Protein AF-A0AAN7MRU9-F1 (afdb_monomer)

Structure (mmCIF, N/CA/C/O backbone):
data_AF-A0AAN7MRU9-F1
#
_entry.id   AF-A0AAN7MRU9-F1
#
loop_
_atom_site.group_PDB
_atom_site.id
_atom_site.type_symbol
_atom_site.label_atom_id
_atom_site.label_alt_id
_atom_site.label_comp_id
_atom_site.label_asym_id
_atom_site.label_entity_id
_atom_site.label_seq_id
_atom_site.pdbx_PDB_ins_code
_atom_site.Cartn_x
_atom_site.Cartn_y
_atom_site.Cartn_z
_atom_site.occupancy
_atom_site.B_iso_or_equiv
_atom_site.auth_seq_id
_atom_site.auth_comp_id
_atom_site.auth_asym_id
_atom_site.auth_atom_id
_atom_site.pdbx_PDB_model_num
ATOM 1 N N . MET A 1 1 ? 11.318 33.094 -6.688 1.00 88.62 1 MET A N 1
ATOM 2 C CA . MET A 1 1 ? 10.787 33.761 -7.895 1.00 88.62 1 MET A CA 1
ATOM 3 C C . MET A 1 1 ? 9.597 34.660 -7.593 1.00 88.62 1 MET A C 1
ATOM 5 O O . MET A 1 1 ? 9.530 35.707 -8.194 1.00 88.62 1 MET A O 1
ATOM 9 N N . ASN A 1 2 ? 8.663 34.327 -6.695 1.00 86.94 2 ASN A N 1
ATOM 10 C CA . ASN A 1 2 ? 7.545 35.242 -6.410 1.00 86.94 2 ASN A CA 1
ATOM 11 C C . ASN A 1 2 ? 8.049 36.630 -5.959 1.00 86.94 2 ASN A C 1
ATOM 13 O O . ASN A 1 2 ? 8.851 36.688 -5.022 1.00 86.94 2 ASN A O 1
ATOM 17 N N . ASN A 1 3 ? 7.595 37.703 -6.611 1.00 87.50 3 ASN A N 1
ATOM 18 C CA . ASN A 1 3 ? 8.043 39.089 -6.421 1.00 87.50 3 ASN A CA 1
ATOM 19 C C . ASN A 1 3 ? 9.544 39.334 -6.678 1.00 87.50 3 ASN A C 1
ATOM 21 O O . ASN A 1 3 ? 10.127 40.235 -6.072 1.00 87.50 3 ASN A O 1
ATOM 25 N N . SER A 1 4 ? 10.196 38.539 -7.531 1.00 91.19 4 SER A N 1
ATOM 26 C CA . SER A 1 4 ? 11.616 38.725 -7.844 1.00 91.19 4 SER A CA 1
ATOM 27 C C . SER A 1 4 ? 11.889 39.787 -8.906 1.00 91.19 4 SER A C 1
ATOM 29 O O . SER A 1 4 ? 12.996 40.311 -8.917 1.00 91.19 4 SER A O 1
ATOM 31 N N . GLY A 1 5 ? 10.937 40.106 -9.793 1.00 93.31 5 GLY A N 1
ATOM 32 C CA . GLY A 1 5 ? 11.168 41.116 -10.841 1.00 93.31 5 GLY A CA 1
ATOM 33 C C . GLY A 1 5 ? 12.266 40.743 -11.850 1.00 93.31 5 GLY A C 1
ATOM 34 O O . GLY A 1 5 ? 12.993 41.618 -12.306 1.00 93.31 5 GLY A O 1
ATOM 35 N N . MET A 1 6 ? 12.443 39.446 -12.130 1.00 94.50 6 MET A N 1
ATOM 36 C CA . MET A 1 6 ? 13.549 38.915 -12.948 1.00 94.50 6 MET A CA 1
ATOM 37 C C . MET A 1 6 ? 13.178 38.770 -14.430 1.00 94.50 6 MET A C 1
ATOM 39 O O . MET A 1 6 ? 13.932 38.186 -15.205 1.00 94.50 6 MET A O 1
ATOM 43 N N . ASP A 1 7 ? 12.006 39.256 -14.833 1.00 94.25 7 ASP A N 1
ATOM 44 C CA . ASP A 1 7 ? 11.474 39.135 -16.189 1.00 94.25 7 ASP A CA 1
ATOM 45 C C . ASP A 1 7 ? 12.427 39.650 -17.264 1.00 94.25 7 ASP A C 1
ATOM 47 O O . ASP A 1 7 ? 12.691 38.935 -18.229 1.00 94.25 7 ASP A O 1
ATOM 51 N N . GLN A 1 8 ? 12.976 40.852 -17.080 1.00 95.75 8 GLN A N 1
ATOM 52 C CA . GLN A 1 8 ? 13.869 41.467 -18.064 1.00 95.75 8 GLN A CA 1
ATOM 53 C C . GLN A 1 8 ? 15.152 40.658 -18.268 1.00 95.75 8 GLN A C 1
ATOM 55 O O . GLN A 1 8 ? 15.595 40.491 -19.401 1.00 95.75 8 GLN A O 1
ATOM 60 N N . GLU A 1 9 ? 15.723 40.126 -17.187 1.00 96.25 9 GLU A N 1
ATOM 61 C CA . GLU A 1 9 ? 16.932 39.301 -17.243 1.00 96.25 9 GLU A CA 1
ATOM 62 C C . GLU A 1 9 ? 16.649 37.940 -17.888 1.00 96.25 9 GLU A C 1
ATOM 64 O O . GLU A 1 9 ? 17.392 37.481 -18.757 1.00 96.25 9 GLU A O 1
ATOM 69 N N . ILE A 1 10 ? 15.547 37.286 -17.510 1.00 95.75 10 ILE A N 1
ATOM 70 C CA . ILE A 1 10 ? 15.167 35.996 -18.095 1.00 95.75 10 ILE A CA 1
ATOM 71 C C . ILE A 1 10 ? 14.910 36.157 -19.597 1.00 95.75 10 ILE A C 1
ATOM 73 O O . ILE A 1 10 ? 15.449 35.391 -20.398 1.00 95.75 10 ILE A O 1
ATOM 77 N N . ASP A 1 11 ? 14.141 37.171 -19.996 1.00 96.12 11 ASP A N 1
ATOM 78 C CA . ASP A 1 11 ? 13.770 37.380 -21.396 1.00 96.12 11 ASP A CA 1
ATOM 79 C C . ASP A 1 11 ? 14.933 37.934 -22.250 1.00 96.12 11 ASP A C 1
ATOM 81 O O . ASP A 1 11 ? 14.890 37.793 -23.478 1.00 96.12 11 ASP A O 1
ATOM 85 N N . SER A 1 12 ? 16.002 38.476 -21.638 1.00 96.56 12 SER A N 1
ATOM 86 C CA . SER A 1 12 ? 17.210 38.911 -22.359 1.00 96.56 12 SER A CA 1
ATOM 87 C C . SER A 1 12 ? 18.104 37.766 -22.845 1.00 96.56 12 SER A C 1
ATOM 89 O O . SER A 1 12 ? 18.948 37.992 -23.707 1.00 96.56 12 SER A O 1
ATOM 91 N N . HIS A 1 13 ? 17.938 36.542 -22.330 1.00 95.94 13 HIS A N 1
ATOM 92 C CA . HIS A 1 13 ? 18.712 35.381 -22.787 1.00 95.94 13 HIS A CA 1
ATOM 93 C C . HIS A 1 13 ? 18.312 34.974 -24.207 1.00 95.94 13 HIS A C 1
ATOM 95 O O . HIS A 1 13 ? 17.123 34.979 -24.531 1.00 95.94 13 HIS A O 1
ATOM 101 N N . ASP A 1 14 ? 19.264 34.540 -25.040 1.00 95.19 14 ASP A N 1
ATOM 102 C CA . ASP A 1 14 ? 19.000 34.107 -26.425 1.00 95.19 14 ASP A CA 1
ATOM 103 C C . ASP A 1 14 ? 17.915 33.026 -26.495 1.00 95.19 14 ASP A C 1
ATOM 105 O O . ASP A 1 14 ? 16.958 33.139 -27.272 1.00 95.19 14 ASP A O 1
ATOM 109 N N . TYR A 1 15 ? 18.006 32.042 -25.596 1.00 95.81 15 TYR A N 1
ATOM 110 C CA . TYR A 1 15 ? 17.051 30.952 -25.448 1.00 95.81 15 TYR A CA 1
ATOM 111 C C . TYR A 1 15 ? 16.565 30.816 -24.005 1.00 95.81 15 TYR A C 1
ATOM 113 O O . TYR A 1 15 ? 17.360 30.830 -23.070 1.00 95.81 15 TYR A O 1
ATOM 121 N N . VAL A 1 16 ? 15.259 30.593 -23.831 1.00 96.50 16 VAL A N 1
ATOM 122 C CA . VAL A 1 16 ? 14.654 30.303 -22.520 1.00 96.50 16 VAL A CA 1
ATOM 123 C C . VAL A 1 16 ? 14.087 28.885 -22.506 1.00 96.50 16 VAL A C 1
ATOM 125 O O . VAL A 1 16 ? 13.195 28.552 -23.291 1.00 96.50 16 VAL A O 1
ATOM 128 N N . PHE A 1 17 ? 14.601 28.048 -21.605 1.00 96.38 17 PHE A N 1
ATOM 129 C CA . PHE A 1 17 ? 14.166 26.665 -21.402 1.00 96.38 17 PHE A CA 1
ATOM 130 C C . PHE A 1 17 ? 13.165 26.598 -20.242 1.00 96.38 17 PHE A C 1
ATOM 132 O O . PHE A 1 17 ? 13.466 27.045 -19.136 1.00 96.38 17 PHE A O 1
ATOM 139 N N . ARG A 1 18 ? 11.980 26.015 -20.462 1.00 94.81 18 ARG A N 1
ATOM 140 C CA . ARG A 1 18 ? 10.947 25.838 -19.425 1.00 94.81 18 ARG A CA 1
ATOM 141 C C . ARG A 1 18 ? 10.529 24.381 -19.276 1.00 94.81 18 ARG A C 1
ATOM 143 O O . ARG A 1 18 ? 10.372 23.669 -20.263 1.00 94.81 18 ARG A O 1
ATOM 150 N N . VAL A 1 19 ? 10.311 23.949 -18.036 1.00 90.19 19 VAL A N 1
ATOM 151 C CA . VAL A 1 19 ? 9.793 22.611 -17.705 1.00 90.19 19 VAL A CA 1
ATOM 152 C C . VAL A 1 19 ? 8.265 22.592 -17.609 1.00 90.19 19 VAL A C 1
ATOM 154 O O . VAL A 1 19 ? 7.609 23.633 -17.509 1.00 90.19 19 VAL A O 1
ATOM 157 N N . SER A 1 20 ? 7.682 21.390 -17.581 1.00 81.50 20 SER A N 1
ATOM 158 C CA . SER A 1 20 ? 6.266 21.209 -17.249 1.00 81.50 20 SER A CA 1
ATOM 159 C C . SER A 1 20 ? 5.896 21.834 -15.902 1.00 81.50 20 SER A C 1
ATOM 161 O O . SER A 1 20 ? 6.578 21.622 -14.906 1.00 81.50 20 SER A O 1
ATOM 163 N N . GLY A 1 21 ? 4.802 22.601 -15.880 1.00 80.62 21 GLY A N 1
ATOM 164 C CA . GLY A 1 21 ? 4.307 23.270 -14.675 1.00 80.62 21 GLY A CA 1
ATOM 165 C C . GLY A 1 21 ? 4.941 24.628 -14.364 1.00 80.62 21 GLY A C 1
ATOM 166 O O . GLY A 1 21 ? 4.644 25.195 -13.315 1.00 80.62 21 GLY A O 1
ATOM 167 N N . ALA A 1 22 ? 5.761 25.181 -15.265 1.00 89.00 22 ALA A N 1
ATOM 168 C CA . ALA A 1 22 ? 6.240 26.562 -15.184 1.00 89.00 22 ALA A CA 1
ATOM 169 C C . ALA A 1 22 ? 5.120 27.558 -15.558 1.00 89.00 22 ALA A C 1
ATOM 171 O O . ALA A 1 22 ? 4.961 27.937 -16.719 1.00 89.00 22 ALA A O 1
ATOM 172 N N . VAL A 1 23 ? 4.309 27.951 -14.572 1.00 90.75 23 VAL A N 1
ATOM 173 C CA . VAL A 1 23 ? 3.211 28.923 -14.715 1.00 90.75 23 VAL A CA 1
ATOM 174 C C . VAL A 1 23 ? 3.757 30.314 -15.060 1.00 90.75 23 VAL A C 1
ATOM 176 O O . VAL A 1 23 ? 4.453 30.917 -14.252 1.00 90.75 23 VAL A O 1
ATOM 179 N N . ILE A 1 24 ? 3.416 30.845 -16.234 1.00 93.44 24 ILE A N 1
ATOM 180 C CA . ILE A 1 24 ? 3.772 32.224 -16.624 1.00 93.44 24 ILE A CA 1
ATOM 181 C C . ILE A 1 24 ? 2.634 33.194 -16.302 1.00 93.44 24 ILE A C 1
ATOM 183 O O . ILE A 1 24 ? 2.873 34.277 -15.781 1.00 93.44 24 ILE A O 1
ATOM 187 N N . LYS A 1 25 ? 1.388 32.793 -16.591 1.00 93.31 25 LYS A N 1
ATOM 188 C CA . LYS A 1 25 ? 0.221 33.670 -16.486 1.00 93.31 25 LYS A CA 1
ATOM 189 C C . LYS A 1 25 ? 0.024 34.177 -15.055 1.00 93.31 25 LYS A C 1
ATOM 191 O O . LYS A 1 25 ? -0.229 33.373 -14.158 1.00 93.31 25 LYS A O 1
ATOM 196 N N . GLY A 1 26 ? 0.071 35.493 -14.870 1.00 92.25 26 GLY A N 1
ATOM 197 C CA . GLY A 1 26 ? -0.024 36.153 -13.564 1.00 92.25 26 GLY A CA 1
ATOM 198 C C . GLY A 1 26 ? 1.304 36.280 -12.810 1.00 92.25 26 GLY A C 1
ATOM 199 O O . GLY A 1 26 ? 1.303 36.792 -11.695 1.00 92.25 26 GLY A O 1
ATOM 200 N N . TYR A 1 27 ? 2.412 35.827 -13.401 1.00 94.12 27 TYR A N 1
ATOM 201 C CA . TYR A 1 27 ? 3.771 35.890 -12.854 1.00 94.12 27 TYR A CA 1
ATOM 202 C C . TYR A 1 27 ? 4.774 36.428 -13.885 1.00 94.12 27 TYR A C 1
ATOM 204 O O . TYR A 1 27 ? 5.981 36.260 -13.727 1.00 94.12 27 TYR A O 1
ATOM 212 N N . GLU A 1 28 ? 4.301 37.082 -14.948 1.00 95.69 28 GLU A N 1
ATOM 213 C CA . GLU A 1 28 ? 5.109 37.529 -16.087 1.00 95.69 28 GLU A CA 1
ATOM 214 C C . GLU A 1 28 ? 6.281 38.405 -15.643 1.00 95.69 28 GLU A C 1
ATOM 216 O O . GLU A 1 28 ? 7.393 38.198 -16.110 1.00 95.69 28 GLU A O 1
ATOM 221 N N . LYS A 1 29 ? 6.045 39.308 -14.681 1.00 96.25 29 LYS A N 1
ATOM 222 C CA . LYS A 1 29 ? 7.061 40.203 -14.103 1.00 96.25 29 LYS A CA 1
ATOM 223 C C . LYS A 1 29 ? 8.154 39.463 -13.317 1.00 96.25 29 LYS A C 1
ATOM 225 O O . LYS A 1 29 ? 9.245 39.980 -13.118 1.00 96.25 29 LYS A O 1
ATOM 230 N N . ASP A 1 30 ? 7.881 38.248 -12.860 1.00 95.00 30 ASP A N 1
ATOM 231 C CA . ASP A 1 30 ? 8.814 37.474 -12.044 1.00 95.00 30 ASP A CA 1
ATOM 232 C C . ASP A 1 30 ? 9.581 36.432 -12.847 1.00 95.00 30 ASP A C 1
ATOM 234 O O . ASP A 1 30 ? 10.739 36.152 -12.539 1.00 95.00 30 ASP A O 1
ATOM 238 N N . VAL A 1 31 ? 8.929 35.825 -13.842 1.00 94.56 31 VAL A N 1
ATOM 239 C CA . VAL A 1 31 ? 9.479 34.678 -14.576 1.00 94.56 31 VAL A CA 1
ATOM 240 C C . VAL A 1 31 ? 9.655 34.921 -16.070 1.00 94.56 31 VAL A C 1
ATOM 242 O O . VAL A 1 31 ? 10.045 33.984 -16.769 1.00 94.56 31 VAL A O 1
ATOM 245 N N . GLY A 1 32 ? 9.364 36.126 -16.561 1.00 95.12 32 GLY A N 1
ATOM 246 C CA . GLY A 1 32 ? 9.426 36.475 -17.978 1.00 95.12 32 GLY A CA 1
ATOM 247 C C . GLY A 1 32 ? 8.336 35.806 -18.816 1.00 95.12 32 GLY A C 1
ATOM 248 O O . GLY A 1 32 ? 7.604 34.921 -18.359 1.00 95.12 32 GLY A O 1
ATOM 249 N N . THR A 1 33 ? 8.243 36.209 -20.077 1.00 94.62 33 THR A N 1
ATOM 250 C CA . THR A 1 33 ? 7.257 35.704 -21.048 1.00 94.62 33 THR A CA 1
ATOM 251 C C . THR A 1 33 ? 7.886 34.843 -22.137 1.00 94.62 33 THR A C 1
ATOM 253 O O . THR A 1 33 ? 7.203 34.013 -22.749 1.00 94.62 33 THR A O 1
ATOM 256 N N . LYS A 1 34 ? 9.197 34.974 -22.364 1.00 95.06 34 LYS A N 1
ATOM 257 C CA . LYS A 1 34 ? 9.909 34.249 -23.413 1.00 95.06 34 LYS A CA 1
ATOM 258 C C . LYS A 1 34 ? 9.962 32.757 -23.091 1.00 95.06 34 LYS A C 1
ATOM 260 O O . LYS A 1 34 ? 10.192 32.332 -21.956 1.00 95.06 34 LYS A O 1
ATOM 265 N N . SER A 1 35 ? 9.728 31.944 -24.116 1.00 95.19 35 SER A N 1
ATOM 266 C CA . SER A 1 35 ? 9.931 30.496 -24.102 1.00 95.19 35 SER A CA 1
ATOM 267 C C . SER A 1 35 ? 10.493 30.090 -25.456 1.00 95.19 35 SER A C 1
ATOM 269 O O . SER A 1 35 ? 9.896 30.394 -26.484 1.00 95.19 35 SER A O 1
ATOM 271 N N . SER A 1 36 ? 11.639 29.422 -25.461 1.00 95.88 36 SER A N 1
ATOM 272 C CA . SER A 1 36 ? 12.288 28.924 -26.679 1.00 95.88 36 SER A CA 1
ATOM 273 C C . SER A 1 36 ? 12.253 27.405 -26.737 1.00 95.88 36 SER A C 1
ATOM 275 O O . SER A 1 36 ? 11.971 26.834 -27.786 1.00 95.88 36 SER A O 1
ATOM 277 N N . PHE A 1 37 ? 12.477 26.752 -25.597 1.00 96.25 37 PHE A N 1
ATOM 278 C CA . PHE A 1 37 ? 12.417 25.304 -25.463 1.00 96.25 37 PHE A CA 1
ATOM 279 C C . PHE A 1 37 ? 11.489 24.916 -24.319 1.00 96.25 37 PHE A C 1
ATOM 281 O O . PHE A 1 37 ? 11.573 25.472 -23.223 1.00 96.25 37 PHE A O 1
ATOM 288 N N . TYR A 1 38 ? 10.626 23.934 -24.556 1.00 95.44 38 TYR A N 1
ATOM 289 C CA . TYR A 1 38 ? 9.742 23.381 -23.539 1.00 95.44 38 TYR A CA 1
ATOM 290 C C . TYR A 1 38 ? 10.019 21.892 -23.335 1.00 95.44 38 TYR A C 1
ATOM 292 O O . TYR A 1 38 ? 9.774 21.082 -24.227 1.00 95.44 38 TYR A O 1
ATOM 300 N N . GLY A 1 39 ? 10.550 21.542 -22.164 1.00 95.00 39 GLY A N 1
ATOM 301 C CA . GLY A 1 39 ? 10.933 20.181 -21.796 1.00 95.00 39 GLY A CA 1
ATOM 302 C C . GLY A 1 39 ? 9.847 19.447 -21.014 1.00 95.00 39 GLY A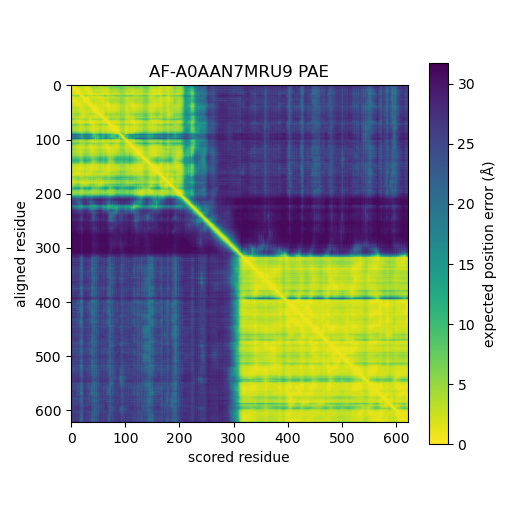 C 1
ATOM 303 O O . GLY A 1 39 ? 9.311 19.980 -20.037 1.00 95.00 39 GLY A O 1
ATOM 304 N N . PHE A 1 40 ? 9.538 18.209 -21.405 1.00 93.50 40 PHE A N 1
ATOM 305 C CA . PHE A 1 40 ? 8.492 17.417 -20.755 1.00 93.50 40 PHE A CA 1
ATOM 306 C C . PHE A 1 40 ? 8.681 15.900 -20.897 1.00 93.50 40 PHE A C 1
ATOM 308 O O . PHE A 1 40 ? 9.333 15.413 -21.819 1.00 93.50 40 PHE A O 1
ATOM 315 N N . THR A 1 41 ? 8.039 15.157 -19.996 1.00 90.38 41 THR A N 1
ATOM 316 C CA . THR A 1 41 ? 7.574 13.784 -20.247 1.00 90.38 41 THR A CA 1
ATOM 317 C C . THR A 1 41 ? 6.082 13.820 -20.540 1.00 90.38 41 THR A C 1
ATOM 319 O O . THR A 1 41 ? 5.378 14.756 -20.143 1.00 90.38 41 THR A O 1
ATOM 322 N N . ALA A 1 42 ? 5.559 12.780 -21.183 1.00 87.31 42 ALA A N 1
ATOM 323 C CA . ALA A 1 42 ? 4.132 12.651 -21.455 1.00 87.31 42 ALA A CA 1
ATOM 324 C C . ALA A 1 42 ? 3.304 12.780 -20.167 1.00 87.31 42 ALA A C 1
ATOM 326 O O . ALA A 1 42 ? 2.272 13.445 -20.156 1.00 87.31 42 ALA A O 1
ATOM 327 N N . TYR A 1 43 ? 3.790 12.196 -19.063 1.00 81.31 43 TYR A N 1
ATOM 328 C CA . TYR A 1 43 ? 3.163 12.316 -17.747 1.00 81.31 43 TYR A CA 1
ATOM 329 C C . TYR A 1 43 ? 3.181 13.757 -17.230 1.00 81.31 43 TYR A C 1
ATOM 331 O O . TYR A 1 43 ? 2.119 14.275 -16.888 1.00 81.31 43 TYR A O 1
ATOM 339 N N . SER A 1 44 ? 4.355 14.404 -17.189 1.00 84.75 44 SER A N 1
ATOM 340 C CA . SER A 1 44 ? 4.490 15.739 -16.596 1.00 84.75 44 SER A CA 1
ATOM 341 C C . SER A 1 44 ? 3.651 16.774 -17.339 1.00 84.75 44 SER A C 1
ATOM 343 O O . SER A 1 44 ? 2.984 17.586 -16.702 1.00 84.75 44 SER A O 1
ATOM 345 N N . LEU A 1 45 ? 3.609 16.703 -18.673 1.00 89.75 45 LEU A N 1
ATOM 346 C CA . LEU A 1 45 ? 2.814 17.609 -19.499 1.00 89.75 45 LEU A CA 1
ATOM 347 C C . LEU A 1 45 ? 1.323 17.502 -19.166 1.00 89.75 45 LEU A C 1
ATOM 349 O O . LEU A 1 45 ? 0.690 18.512 -18.845 1.00 89.75 45 LEU A O 1
ATOM 353 N N . VAL A 1 46 ? 0.752 16.291 -19.218 1.00 83.50 46 VAL A N 1
ATOM 354 C CA . VAL A 1 46 ? -0.696 16.129 -19.011 1.00 83.50 46 VAL A CA 1
ATOM 355 C C . VAL A 1 46 ? -1.107 16.420 -17.573 1.00 83.50 46 VAL A C 1
ATOM 357 O O . VAL A 1 46 ? -2.144 17.050 -17.364 1.00 83.50 46 VAL A O 1
ATOM 360 N N . SER A 1 47 ? -0.287 16.030 -16.590 1.00 78.19 47 SER A N 1
ATOM 361 C CA . SER A 1 47 ? -0.581 16.300 -15.183 1.00 78.19 47 SER A CA 1
ATOM 362 C C . SER A 1 47 ? -0.533 17.795 -14.885 1.00 78.19 47 SER A C 1
ATOM 364 O O . SER A 1 47 ? -1.415 18.309 -14.200 1.00 78.19 47 SER A O 1
ATOM 366 N N . SER A 1 48 ? 0.451 18.520 -15.433 1.00 83.75 48 SER A N 1
ATOM 367 C CA . SER A 1 48 ? 0.571 19.963 -15.208 1.00 83.75 48 SER A CA 1
ATOM 368 C C . SER A 1 48 ? -0.614 20.727 -15.789 1.00 83.75 48 SER A C 1
ATOM 370 O O . SER A 1 48 ? -1.171 21.568 -15.092 1.00 83.75 48 SER A O 1
ATOM 372 N N . LEU A 1 49 ? -1.053 20.417 -17.014 1.00 84.38 49 LEU A N 1
ATOM 373 C CA . LEU A 1 49 ? -2.217 21.080 -17.622 1.00 84.38 49 LEU A CA 1
ATOM 374 C C . LEU A 1 49 ? -3.494 20.891 -16.795 1.00 84.38 49 LEU A C 1
ATOM 376 O O . LEU A 1 49 ? -4.278 21.822 -16.622 1.00 84.38 49 LEU A O 1
ATOM 380 N N . GLN A 1 50 ? -3.701 19.689 -16.260 1.00 79.88 50 GLN A N 1
ATOM 381 C CA . GLN A 1 50 ? -4.898 19.395 -15.486 1.00 79.88 50 GLN A CA 1
ATOM 382 C C . GLN A 1 50 ? -4.859 20.042 -14.093 1.00 79.88 50 GLN A C 1
ATOM 384 O O . GLN A 1 50 ? -5.819 20.699 -13.688 1.00 79.88 50 GLN A O 1
ATOM 389 N N . ILE A 1 51 ? -3.760 19.857 -13.358 1.00 75.62 51 ILE A N 1
ATOM 390 C CA . ILE A 1 51 ? -3.634 20.302 -11.963 1.00 75.62 51 ILE A CA 1
ATOM 391 C C . ILE A 1 51 ? -3.508 21.828 -11.895 1.00 75.62 51 ILE A C 1
ATOM 393 O O . ILE A 1 51 ? -4.092 22.473 -11.022 1.00 75.62 51 ILE A O 1
ATOM 397 N N . LEU A 1 52 ? -2.762 22.423 -12.829 1.00 83.19 52 LEU A N 1
ATOM 398 C CA . LEU A 1 52 ? -2.400 23.840 -12.807 1.00 83.19 52 LEU A CA 1
ATOM 399 C C . LEU A 1 52 ? -3.226 24.687 -13.785 1.00 83.19 52 LEU A C 1
ATOM 401 O O . LEU A 1 52 ? -3.041 25.903 -13.835 1.00 83.19 52 LEU A O 1
ATOM 405 N N . GLY A 1 53 ? -4.184 24.100 -14.510 1.00 82.94 53 GLY A N 1
ATOM 406 C CA . GLY A 1 53 ? -5.033 24.828 -15.459 1.00 82.94 53 GLY A CA 1
ATOM 407 C C . GLY A 1 53 ? -5.755 26.021 -14.823 1.00 82.94 53 GLY A C 1
ATOM 408 O O . GLY A 1 53 ? -5.699 27.137 -15.338 1.00 82.94 53 GLY A O 1
ATOM 409 N N . ARG A 1 54 ? -6.336 25.828 -13.627 1.00 81.50 54 ARG A N 1
ATOM 410 C CA . ARG A 1 54 ? -6.978 26.909 -12.843 1.00 81.50 54 ARG A CA 1
ATOM 411 C C . ARG A 1 54 ? -5.987 27.908 -12.234 1.00 81.50 54 ARG A C 1
ATOM 413 O O . ARG A 1 54 ? -6.404 28.959 -11.761 1.00 81.50 54 ARG A O 1
ATOM 420 N N . ARG A 1 55 ? -4.694 27.580 -12.233 1.00 80.44 55 ARG A N 1
ATOM 421 C CA . ARG A 1 55 ? -3.594 28.428 -11.751 1.00 80.44 55 ARG A CA 1
ATOM 422 C C . ARG A 1 55 ? -2.888 29.174 -12.887 1.00 80.44 55 ARG A C 1
ATOM 424 O O . ARG A 1 55 ? -1.846 29.761 -12.652 1.00 80.44 55 ARG A O 1
ATOM 431 N N . GLY A 1 56 ? -3.442 29.159 -14.102 1.00 84.31 56 GLY A N 1
ATOM 432 C CA . GLY A 1 56 ? -2.897 29.895 -15.246 1.00 84.31 56 GLY A CA 1
ATOM 433 C C . GLY A 1 56 ? -2.064 29.059 -16.220 1.00 84.31 56 GLY A C 1
ATOM 434 O O . GLY A 1 56 ? -1.612 29.599 -17.225 1.00 84.31 56 GLY A O 1
ATOM 435 N N . PHE A 1 57 ? -1.909 27.749 -15.992 1.00 89.75 57 PHE A N 1
ATOM 436 C CA . PHE A 1 57 ? -1.219 26.826 -16.907 1.00 89.75 57 PHE A CA 1
ATOM 437 C C . PHE A 1 57 ? -2.214 26.008 -17.743 1.00 89.75 57 PHE A C 1
ATOM 439 O O . PHE A 1 57 ? -2.214 24.780 -17.731 1.00 89.75 57 PHE A O 1
ATOM 446 N N . SER A 1 58 ? -3.134 26.694 -18.421 1.00 85.75 58 SER A N 1
ATOM 447 C CA . SER A 1 58 ? -4.178 26.048 -19.230 1.00 85.75 58 SER A CA 1
ATOM 448 C C . SER A 1 58 ? -3.665 25.500 -20.563 1.00 85.75 58 SER A C 1
ATOM 450 O O . SER A 1 58 ? -4.299 24.624 -21.139 1.00 85.75 58 SER A O 1
ATOM 452 N N . ASN A 1 59 ? -2.530 26.009 -21.044 1.00 89.19 59 ASN A N 1
ATOM 453 C CA . ASN A 1 59 ? -1.845 25.562 -22.253 1.00 89.19 59 ASN A CA 1
ATOM 454 C C . ASN A 1 59 ? -0.341 25.466 -21.971 1.00 89.19 59 ASN A C 1
ATOM 456 O O . ASN A 1 59 ? 0.179 26.208 -21.135 1.00 89.19 59 ASN A O 1
ATOM 460 N N . ILE A 1 60 ? 0.356 24.580 -22.685 1.00 91.06 60 ILE A N 1
ATOM 461 C CA . ILE A 1 60 ? 1.825 24.601 -22.718 1.00 91.06 60 ILE A CA 1
ATOM 462 C C . ILE A 1 60 ? 2.300 25.873 -23.443 1.00 91.06 60 ILE A C 1
ATOM 464 O O . ILE A 1 60 ? 1.506 26.472 -24.174 1.00 91.06 60 ILE A O 1
ATOM 468 N N . PRO A 1 61 ? 3.563 26.305 -23.270 1.00 91.31 61 PRO A N 1
ATOM 469 C CA . PRO A 1 61 ? 4.106 27.429 -24.024 1.00 91.31 61 PRO A CA 1
ATOM 470 C C . PRO A 1 61 ? 3.912 27.238 -25.531 1.00 91.31 61 PRO A C 1
ATOM 472 O O . PRO A 1 61 ? 4.265 26.194 -26.075 1.00 91.31 61 PRO A O 1
ATOM 475 N N . ARG A 1 62 ? 3.335 28.251 -26.178 1.00 88.94 62 ARG A N 1
ATOM 476 C CA . ARG A 1 62 ? 3.006 28.295 -27.607 1.00 88.94 62 ARG A CA 1
ATOM 477 C C . ARG A 1 62 ? 3.739 29.450 -28.275 1.00 88.94 62 ARG A C 1
ATOM 479 O O . ARG A 1 62 ? 4.101 30.420 -27.609 1.00 88.94 62 ARG A O 1
ATOM 486 N N . GLY A 1 63 ? 3.963 29.342 -29.578 1.00 85.56 63 GLY A N 1
ATOM 487 C CA . GLY A 1 63 ? 4.656 30.364 -30.349 1.00 85.56 63 GLY A CA 1
ATOM 488 C C . GLY A 1 63 ? 5.462 29.794 -31.508 1.00 85.56 63 GLY A C 1
ATOM 489 O O . GLY A 1 63 ? 5.966 28.671 -31.464 1.00 85.56 63 GLY A O 1
ATOM 490 N N . LYS A 1 64 ? 5.640 30.626 -32.538 1.00 84.00 64 LYS A N 1
ATOM 491 C CA . LYS A 1 64 ? 6.281 30.254 -33.807 1.00 84.00 64 LYS A CA 1
ATOM 492 C C . LYS A 1 64 ? 7.686 29.660 -33.643 1.00 84.00 64 LYS A C 1
ATOM 494 O O . LYS A 1 64 ? 8.093 28.823 -34.442 1.00 84.00 64 LYS A O 1
ATOM 499 N N . HIS A 1 65 ? 8.410 30.086 -32.608 1.00 87.44 65 HIS A N 1
ATOM 500 C CA . HIS A 1 65 ? 9.802 29.707 -32.355 1.00 87.44 65 HIS A CA 1
ATOM 501 C C . HIS A 1 65 ? 9.980 28.731 -31.181 1.00 87.44 65 HIS A C 1
ATOM 503 O O . HIS A 1 65 ? 11.116 28.430 -30.820 1.00 87.44 65 HIS A O 1
ATOM 509 N N . VAL A 1 66 ? 8.889 28.236 -30.585 1.00 93.25 66 VAL A N 1
ATOM 510 C CA . VAL A 1 66 ? 8.961 27.271 -29.481 1.00 93.25 66 VAL A CA 1
ATOM 511 C C . VAL A 1 66 ? 9.268 25.881 -30.031 1.00 93.25 66 VAL A C 1
ATOM 513 O O . VAL A 1 66 ? 8.564 25.381 -30.911 1.00 93.25 66 VAL A O 1
ATOM 516 N N . ARG A 1 67 ? 10.299 25.240 -29.479 1.00 94.62 67 ARG A N 1
ATOM 517 C CA . ARG A 1 67 ? 10.640 23.835 -29.726 1.00 94.62 67 ARG A CA 1
ATOM 518 C C . ARG A 1 67 ? 10.308 22.983 -28.503 1.00 94.62 67 ARG A C 1
ATOM 520 O O . ARG A 1 67 ? 10.506 23.400 -27.363 1.00 94.62 67 ARG A O 1
ATOM 527 N N . TYR A 1 68 ? 9.823 21.774 -28.736 1.00 94.75 68 TYR A N 1
ATOM 528 C CA . TYR A 1 68 ? 9.325 20.873 -27.701 1.00 94.75 68 TYR A CA 1
ATOM 529 C C . TYR A 1 68 ? 10.302 19.713 -27.521 1.00 94.75 68 TYR A C 1
ATOM 531 O O . TYR A 1 68 ? 10.518 18.954 -28.457 1.00 94.75 68 TYR A O 1
ATOM 539 N N . ILE A 1 69 ? 10.895 19.579 -26.335 1.00 95.25 69 ILE A N 1
ATOM 540 C CA . ILE A 1 69 ? 11.875 18.535 -26.014 1.00 95.25 69 ILE A CA 1
ATOM 541 C C . ILE A 1 69 ? 11.183 17.441 -25.198 1.00 95.25 69 ILE A C 1
ATOM 543 O O . ILE A 1 69 ? 10.824 17.647 -24.035 1.00 95.25 69 ILE A O 1
ATOM 547 N N . HIS A 1 70 ? 11.013 16.268 -25.801 1.00 94.12 70 HIS A N 1
ATOM 548 C CA . HIS A 1 70 ? 10.409 15.103 -25.164 1.00 94.12 70 HIS A CA 1
ATOM 549 C C . HIS A 1 70 ? 11.482 14.171 -24.595 1.00 94.12 70 HIS A C 1
ATOM 551 O O . HIS A 1 70 ? 12.303 13.607 -25.322 1.00 94.12 70 HIS A O 1
ATOM 557 N N . PHE A 1 71 ? 11.445 13.991 -23.277 1.00 91.88 71 PHE A N 1
ATOM 558 C CA . PHE A 1 71 ? 12.282 13.052 -22.540 1.00 91.88 71 PHE A CA 1
ATOM 559 C C . PHE A 1 71 ? 11.563 11.699 -22.440 1.00 91.88 71 PHE A C 1
ATOM 561 O O . PHE A 1 71 ? 10.475 11.609 -21.871 1.00 91.88 71 PHE A O 1
ATOM 568 N N . LEU A 1 72 ? 12.154 10.644 -23.010 1.00 86.69 72 LEU A N 1
ATOM 569 C CA . LEU A 1 72 ? 11.570 9.298 -23.028 1.00 86.69 72 LEU A CA 1
ATOM 570 C C . LEU A 1 72 ? 11.963 8.509 -21.768 1.00 86.69 72 LEU A C 1
ATOM 572 O O . LEU A 1 72 ? 12.931 7.750 -21.780 1.00 86.69 72 LEU A O 1
ATOM 576 N N . GLU A 1 73 ? 11.221 8.682 -20.672 1.00 78.75 73 GLU A N 1
ATOM 577 C CA . GLU A 1 73 ? 11.536 8.045 -19.382 1.00 78.75 73 GLU A CA 1
ATOM 578 C C . GLU A 1 73 ? 10.876 6.674 -19.180 1.00 78.75 73 GLU A C 1
ATOM 580 O O . GLU A 1 73 ? 11.342 5.868 -18.372 1.00 78.75 73 GLU A O 1
ATOM 585 N N . GLY A 1 74 ? 9.788 6.371 -19.889 1.00 75.38 74 GLY A N 1
ATOM 586 C CA . GLY A 1 74 ? 9.133 5.069 -19.775 1.00 75.38 74 GLY A CA 1
ATOM 587 C C . GLY A 1 74 ? 8.181 4.747 -20.919 1.00 75.38 74 GLY A C 1
ATOM 588 O O . GLY A 1 74 ? 7.983 5.544 -21.829 1.00 75.38 74 GLY A O 1
ATOM 589 N N . ALA A 1 75 ? 7.545 3.572 -20.859 1.00 73.50 75 ALA A N 1
ATOM 590 C CA . ALA A 1 75 ? 6.656 3.068 -21.917 1.00 73.50 75 ALA A CA 1
ATOM 591 C C . ALA A 1 75 ? 5.576 4.079 -22.354 1.00 73.50 75 ALA A C 1
ATOM 593 O O . ALA A 1 75 ? 5.278 4.204 -23.538 1.00 73.50 75 ALA A O 1
ATOM 594 N N . ARG A 1 76 ? 5.060 4.868 -21.405 1.00 75.31 76 ARG A N 1
ATOM 595 C CA . ARG A 1 76 ? 4.069 5.928 -21.648 1.00 75.31 76 ARG A CA 1
ATOM 596 C C . ARG A 1 76 ? 4.570 7.027 -22.591 1.00 75.31 76 ARG A C 1
ATOM 598 O O . ARG A 1 76 ? 3.782 7.572 -23.356 1.00 75.31 76 ARG A O 1
ATOM 605 N N . ASP A 1 77 ? 5.859 7.353 -22.551 1.00 84.75 77 ASP A N 1
ATOM 606 C CA . ASP A 1 77 ? 6.454 8.343 -23.451 1.00 84.75 77 ASP A CA 1
ATOM 607 C C . ASP A 1 77 ? 6.528 7.811 -24.884 1.00 84.75 77 ASP A C 1
ATOM 609 O O . ASP A 1 77 ? 6.236 8.538 -25.829 1.00 84.75 77 ASP A O 1
ATOM 613 N N . TYR A 1 78 ? 6.812 6.519 -25.054 1.00 82.81 78 TYR A N 1
ATOM 614 C CA . TYR A 1 78 ? 6.781 5.870 -26.366 1.00 82.81 78 TYR A CA 1
ATOM 615 C C . TYR A 1 78 ? 5.356 5.751 -26.919 1.00 82.81 78 TYR A C 1
ATOM 617 O O . TYR A 1 78 ? 5.147 5.916 -28.120 1.00 82.81 78 TYR A O 1
ATOM 625 N N . GLU A 1 79 ? 4.360 5.506 -26.066 1.00 82.06 79 GLU A N 1
ATOM 626 C CA . GLU A 1 79 ? 2.946 5.520 -26.462 1.00 82.06 79 GLU A CA 1
ATOM 627 C C . GLU A 1 79 ? 2.491 6.912 -26.905 1.00 82.06 79 GLU A C 1
ATOM 629 O O . GLU A 1 79 ? 1.841 7.039 -27.944 1.00 82.06 79 GLU A O 1
ATOM 634 N N . TRP A 1 80 ? 2.866 7.950 -26.152 1.00 87.06 80 TRP A N 1
ATOM 635 C CA . TRP A 1 80 ? 2.626 9.344 -26.520 1.00 87.06 80 TRP A CA 1
ATOM 636 C C . TRP A 1 80 ? 3.272 9.684 -27.858 1.00 87.06 80 TRP A C 1
ATOM 638 O O . TRP A 1 80 ? 2.598 10.191 -28.751 1.00 87.06 80 TRP A O 1
ATOM 648 N N . LEU A 1 81 ? 4.558 9.357 -28.016 1.00 89.12 81 LEU A N 1
ATOM 649 C CA . LEU A 1 81 ? 5.310 9.610 -29.238 1.00 89.12 81 LEU A CA 1
ATOM 650 C C . LEU A 1 81 ? 4.676 8.890 -30.431 1.00 89.12 81 LEU A C 1
ATOM 652 O O . LEU A 1 81 ? 4.451 9.501 -31.469 1.00 89.12 81 LEU A O 1
ATOM 656 N N . LYS A 1 82 ? 4.305 7.615 -30.278 1.00 85.50 82 LYS A N 1
ATOM 657 C CA . LYS A 1 82 ? 3.610 6.851 -31.320 1.00 85.50 82 LYS A CA 1
ATOM 658 C C . LYS A 1 82 ? 2.264 7.476 -31.691 1.00 85.50 82 LYS A C 1
ATOM 660 O O . LYS A 1 82 ? 1.952 7.581 -32.874 1.00 85.50 82 LYS A O 1
ATOM 665 N N . ALA A 1 83 ? 1.464 7.873 -30.705 1.00 86.38 83 ALA A N 1
ATOM 666 C CA . ALA A 1 83 ? 0.167 8.503 -30.938 1.00 86.38 83 ALA A CA 1
ATOM 667 C C . ALA A 1 83 ? 0.314 9.874 -31.618 1.00 86.38 83 ALA A C 1
ATOM 669 O O . ALA A 1 83 ? -0.448 10.184 -32.532 1.00 86.38 83 ALA A O 1
ATOM 670 N N . LEU A 1 84 ? 1.324 10.658 -31.235 1.00 89.56 84 LEU A N 1
ATOM 671 C CA . LEU A 1 84 ? 1.671 11.909 -31.900 1.00 89.56 84 LEU A CA 1
ATOM 672 C C . LEU A 1 84 ? 2.093 11.646 -33.352 1.00 89.56 84 LEU A C 1
ATOM 674 O O . LEU A 1 84 ? 1.485 12.186 -34.263 1.00 89.56 84 LEU A O 1
ATOM 678 N N . LEU A 1 85 ? 3.045 10.751 -33.608 1.00 87.31 85 LEU A N 1
ATOM 679 C CA . LEU A 1 85 ? 3.532 10.491 -34.970 1.00 87.31 85 LEU A CA 1
ATOM 680 C C . LEU A 1 85 ? 2.446 9.971 -35.914 1.00 87.31 85 LEU A C 1
ATOM 682 O O . LEU A 1 85 ? 2.400 10.350 -37.079 1.00 87.31 85 LEU A O 1
ATOM 686 N N . LEU A 1 86 ? 1.548 9.126 -35.410 1.00 86.25 86 LEU A N 1
ATOM 687 C CA . LEU A 1 86 ? 0.449 8.573 -36.200 1.00 86.25 86 LEU A CA 1
ATOM 688 C C . LEU A 1 86 ? -0.776 9.491 -36.257 1.00 86.25 86 LEU A C 1
ATOM 690 O O . LEU A 1 86 ? -1.766 9.131 -36.892 1.00 86.25 86 LEU A O 1
ATOM 694 N N . ASN A 1 87 ? -0.736 10.639 -35.577 1.00 86.19 87 ASN A N 1
ATOM 695 C CA . ASN A 1 87 ? -1.877 11.526 -35.380 1.00 86.19 87 ASN A CA 1
ATOM 696 C C . ASN A 1 87 ? -3.135 10.782 -34.890 1.00 86.19 87 ASN A C 1
ATOM 698 O O . ASN A 1 87 ? -4.246 10.964 -35.391 1.00 86.19 87 ASN A O 1
ATOM 702 N N . GLN A 1 88 ? -2.936 9.900 -33.914 1.00 84.62 88 GLN A N 1
ATOM 703 C CA . GLN A 1 88 ? -3.961 9.039 -33.341 1.00 84.62 88 GLN A CA 1
ATOM 704 C C . GLN A 1 88 ? -4.231 9.402 -31.888 1.00 84.62 88 GLN A C 1
ATOM 706 O O . GLN A 1 88 ? -3.415 10.017 -31.198 1.00 84.62 88 GLN A O 1
ATOM 711 N N . ASN A 1 89 ? -5.383 8.947 -31.404 1.00 79.00 89 ASN A N 1
ATOM 712 C CA . ASN A 1 89 ? -5.652 8.966 -29.981 1.00 79.00 89 ASN A CA 1
ATOM 713 C C . ASN A 1 89 ? -4.731 7.970 -29.271 1.00 79.00 89 ASN A C 1
ATOM 715 O O . ASN A 1 89 ? -4.512 6.848 -29.743 1.00 79.00 89 ASN A O 1
ATOM 719 N N . ILE A 1 90 ? -4.226 8.363 -28.106 1.00 75.38 90 ILE A N 1
ATOM 720 C CA . ILE A 1 90 ? -3.537 7.455 -27.198 1.00 75.38 90 ILE A CA 1
ATOM 721 C C . ILE A 1 90 ? -4.541 6.366 -26.811 1.00 75.38 90 ILE A C 1
ATOM 723 O O . ILE A 1 90 ? -5.639 6.650 -26.325 1.00 75.38 90 ILE A O 1
ATOM 727 N N . ARG A 1 91 ? -4.187 5.102 -27.061 1.00 57.56 91 ARG A N 1
ATOM 728 C CA . ARG A 1 91 ? -5.039 3.968 -26.685 1.00 57.56 91 ARG A CA 1
ATOM 729 C C . ARG A 1 91 ? -5.170 3.926 -25.152 1.00 57.56 91 ARG A C 1
ATOM 731 O O . ARG A 1 91 ? -4.226 4.259 -24.450 1.00 57.56 91 ARG A O 1
ATOM 738 N N . LYS A 1 92 ? -6.371 3.580 -24.662 1.00 54.59 92 LYS A N 1
ATOM 739 C CA . LYS A 1 92 ? -6.827 3.621 -23.250 1.00 54.59 92 LYS A CA 1
ATOM 740 C C . LYS A 1 92 ? -5.707 3.500 -22.190 1.00 54.59 92 LYS A C 1
ATOM 742 O O . LYS A 1 92 ? -4.983 2.515 -22.187 1.00 54.59 92 LYS A O 1
ATOM 747 N N . GLY A 1 93 ? -5.662 4.431 -21.224 1.00 52.12 93 GLY A N 1
ATOM 748 C CA . GLY A 1 93 ? -4.641 4.478 -20.165 1.00 52.12 93 GLY A CA 1
ATOM 749 C C . GLY A 1 93 ? -4.666 5.748 -19.296 1.00 52.12 93 GLY A C 1
ATOM 750 O O . GLY A 1 93 ? -5.601 6.538 -19.401 1.00 52.12 93 GLY A O 1
ATOM 751 N N . PHE A 1 94 ? -3.640 5.991 -18.462 1.00 48.09 94 PHE A N 1
ATOM 752 C CA . PHE A 1 94 ? -3.462 7.241 -17.683 1.00 48.09 94 PHE A CA 1
ATOM 753 C C . PHE A 1 94 ? -3.604 8.479 -18.571 1.00 48.09 94 PHE A C 1
ATOM 755 O O . PHE A 1 94 ? -4.394 9.368 -18.291 1.00 48.09 94 PHE A O 1
ATOM 762 N N . LEU A 1 95 ? -2.884 8.493 -19.696 1.00 54.41 95 LEU A N 1
ATOM 763 C CA . LEU A 1 95 ? -2.857 9.615 -20.634 1.00 54.41 95 LEU A CA 1
ATOM 764 C C . LEU A 1 95 ? -4.236 9.863 -21.286 1.00 54.41 95 LEU A C 1
ATOM 766 O O . LEU A 1 95 ? -4.547 10.997 -21.628 1.00 54.41 95 LEU A O 1
ATOM 770 N N . ASN A 1 96 ? -5.097 8.837 -21.367 1.00 52.84 96 ASN A N 1
ATOM 771 C CA . ASN A 1 96 ? -6.469 8.932 -21.887 1.00 52.84 96 ASN A CA 1
ATOM 772 C C . ASN A 1 96 ? -7.428 9.676 -20.936 1.00 52.84 96 ASN A C 1
ATOM 774 O O . ASN A 1 96 ? -8.386 10.289 -21.396 1.00 52.84 96 ASN A O 1
ATOM 778 N N . HIS A 1 97 ? -7.173 9.659 -19.622 1.00 50.75 97 HIS A N 1
ATOM 779 C CA . HIS A 1 97 ? -8.002 10.376 -18.639 1.00 50.75 97 HIS A CA 1
ATOM 780 C C . HIS A 1 97 ? -7.814 11.898 -18.711 1.00 50.75 97 HIS A C 1
ATOM 782 O O . HIS A 1 97 ? -8.618 12.645 -18.160 1.00 50.75 97 HIS A O 1
ATOM 788 N N . TYR A 1 98 ? -6.769 12.357 -19.406 1.00 54.69 98 TYR A N 1
ATOM 789 C CA . TYR A 1 98 ? -6.357 13.758 -19.411 1.00 54.69 98 TYR A CA 1
ATOM 790 C C . TYR A 1 98 ? -6.403 14.406 -20.791 1.00 54.69 98 TYR A C 1
ATOM 792 O O . TYR A 1 98 ? -5.932 15.533 -20.913 1.00 54.69 98 TYR A O 1
ATOM 800 N N . GLY A 1 99 ? -6.957 13.715 -21.798 1.00 55.88 99 GLY A N 1
ATOM 801 C CA . GLY A 1 99 ? -7.176 14.158 -23.183 1.00 55.88 99 GLY A CA 1
ATOM 802 C C . GLY A 1 99 ? -6.581 13.175 -24.198 1.00 55.88 99 GLY A C 1
ATOM 803 O O . GLY A 1 99 ? -5.429 12.770 -24.064 1.00 55.88 99 GLY A O 1
ATOM 804 N N . GLN A 1 100 ? -7.370 12.776 -25.199 1.00 63.97 100 GLN A N 1
ATOM 805 C CA . GLN A 1 100 ? -7.082 11.581 -26.001 1.00 63.97 100 GLN A CA 1
ATOM 806 C C . GLN A 1 100 ? -6.005 11.792 -27.068 1.00 63.97 100 GLN A C 1
ATOM 808 O O . GLN A 1 100 ? -5.341 10.824 -27.433 1.00 63.97 100 GLN A O 1
ATOM 813 N N . ARG A 1 101 ? -5.800 13.021 -27.555 1.00 80.69 101 ARG A N 1
ATOM 814 C CA . ARG A 1 101 ? -4.941 13.293 -28.712 1.00 80.69 101 ARG A CA 1
ATOM 815 C C . ARG A 1 101 ? -3.748 14.186 -28.334 1.00 80.69 101 ARG A C 1
ATOM 817 O O . ARG A 1 101 ? -3.958 15.320 -27.905 1.00 80.69 101 ARG A O 1
ATOM 824 N N . PRO A 1 102 ? -2.493 13.721 -28.506 1.00 86.62 102 PRO A N 1
ATOM 825 C CA . PRO A 1 102 ? -1.298 14.525 -28.240 1.00 86.62 102 PRO A CA 1
ATOM 826 C C . PRO A 1 102 ? -1.259 15.832 -29.036 1.00 86.62 102 PRO A C 1
ATOM 828 O O . PRO A 1 102 ? -0.896 16.867 -28.487 1.00 86.62 102 PRO A O 1
ATOM 831 N N . TRP A 1 103 ? -1.693 15.790 -30.303 1.00 86.56 103 TRP A N 1
ATOM 832 C CA . TRP A 1 103 ? -1.713 16.945 -31.210 1.00 86.56 103 TRP A CA 1
ATOM 833 C C . TRP A 1 103 ? -2.478 18.146 -30.654 1.00 86.56 103 TRP A C 1
ATOM 835 O O . TRP A 1 103 ? -2.041 19.274 -30.832 1.00 86.56 103 TRP A O 1
ATOM 845 N N . GLU A 1 104 ? -3.565 17.918 -29.915 1.00 86.62 104 GLU A N 1
ATOM 846 C CA . GLU A 1 104 ? -4.410 18.988 -29.358 1.00 86.62 104 GLU A CA 1
ATOM 847 C C . GLU A 1 104 ? -3.713 19.798 -28.254 1.00 86.62 104 GLU A C 1
ATOM 849 O O . GLU A 1 104 ? -4.234 20.818 -27.802 1.00 86.62 104 GLU A O 1
ATOM 854 N N . ARG A 1 105 ? -2.546 19.350 -27.773 1.00 87.31 105 ARG A N 1
ATOM 855 C CA . ARG A 1 105 ? -1.785 20.073 -26.743 1.00 87.31 105 ARG A CA 1
ATOM 856 C C . ARG A 1 105 ? -0.873 21.137 -27.315 1.00 87.31 105 ARG A C 1
ATOM 858 O O . ARG A 1 105 ? -0.532 22.070 -26.591 1.00 87.31 105 ARG A O 1
ATOM 865 N N . PHE A 1 106 ? -0.490 20.995 -28.575 1.00 89.12 106 PHE A N 1
ATOM 866 C CA . PHE A 1 106 ? 0.403 21.921 -29.252 1.00 89.12 106 PHE A CA 1
ATOM 867 C C . PHE A 1 106 ? -0.392 23.077 -29.870 1.00 89.12 106 PHE A C 1
ATOM 869 O O . PHE A 1 106 ? -1.603 23.193 -29.672 1.00 89.12 106 PHE A O 1
ATOM 876 N N . ASP A 1 107 ? 0.316 24.000 -30.511 1.00 83.75 107 ASP A N 1
ATOM 877 C CA . ASP A 1 107 ? -0.300 25.131 -31.202 1.00 83.75 107 ASP A CA 1
ATOM 878 C C . ASP A 1 107 ? -0.991 24.687 -32.503 1.00 83.75 107 ASP A C 1
ATOM 880 O O . ASP A 1 107 ? -0.688 23.617 -33.034 1.00 83.75 107 ASP A O 1
ATOM 884 N N . GLU A 1 108 ? -1.899 25.503 -33.035 1.00 82.06 108 GLU A N 1
ATOM 885 C CA . GLU A 1 108 ? -2.619 25.187 -34.281 1.00 82.06 108 GLU A CA 1
ATOM 886 C C . GLU A 1 108 ? -1.671 25.086 -35.491 1.00 82.06 108 GLU A C 1
ATOM 888 O O . GLU A 1 108 ? -1.917 24.304 -36.408 1.00 82.06 108 GLU A O 1
ATOM 893 N N . ASP A 1 109 ? -0.554 25.822 -35.466 1.00 82.81 109 ASP A N 1
ATOM 894 C CA . ASP A 1 109 ? 0.512 25.812 -36.480 1.00 82.81 109 ASP A CA 1
ATOM 895 C C . ASP A 1 109 ? 1.651 24.816 -36.161 1.00 82.81 109 ASP A C 1
ATOM 897 O O . ASP A 1 109 ? 2.784 24.950 -36.649 1.00 82.81 109 ASP A O 1
ATOM 901 N N . PHE A 1 110 ? 1.404 23.851 -35.271 1.00 88.38 110 PHE A N 1
ATOM 902 C CA . PHE A 1 110 ? 2.412 22.878 -34.874 1.00 88.38 110 PHE A CA 1
ATOM 903 C C . PHE A 1 110 ? 2.817 21.975 -36.045 1.00 88.38 110 PHE A C 1
ATOM 905 O O . PHE A 1 110 ? 1.990 21.374 -36.727 1.00 88.38 110 PHE A O 1
ATOM 912 N N . MET A 1 111 ? 4.131 21.852 -36.223 1.00 88.06 111 MET A N 1
ATOM 913 C CA . MET A 1 111 ? 4.782 21.013 -37.220 1.00 88.06 111 MET A CA 1
ATOM 914 C C . MET A 1 111 ? 5.800 20.110 -36.515 1.00 88.06 111 MET A C 1
ATOM 916 O O . MET A 1 111 ? 6.376 20.486 -35.491 1.00 88.06 111 MET A O 1
ATOM 920 N N . MET A 1 112 ? 6.016 18.903 -37.046 1.00 87.56 112 MET A N 1
ATOM 921 C CA . MET A 1 112 ? 6.861 17.885 -36.402 1.00 87.56 112 MET A CA 1
ATOM 922 C C . MET A 1 112 ? 8.343 18.279 -36.291 1.00 87.56 112 MET A C 1
ATOM 924 O O . MET A 1 112 ? 9.035 17.770 -35.416 1.00 87.56 112 MET A O 1
ATOM 928 N N . ASP A 1 113 ? 8.823 19.227 -37.095 1.00 88.06 113 ASP A N 1
ATOM 929 C CA . ASP A 1 113 ? 10.175 19.800 -37.011 1.00 88.06 113 ASP A CA 1
ATOM 930 C C . ASP A 1 113 ? 10.413 20.618 -35.723 1.00 88.06 113 ASP A C 1
ATOM 932 O O . ASP A 1 113 ? 11.555 20.786 -35.279 1.00 88.06 113 ASP A O 1
ATOM 936 N N . LYS A 1 114 ? 9.336 21.094 -35.083 1.00 91.75 114 LYS A N 1
ATOM 937 C CA . LYS A 1 114 ? 9.366 21.715 -33.750 1.00 91.75 114 LYS A CA 1
ATOM 938 C C . LYS A 1 114 ? 9.459 20.668 -32.627 1.00 91.75 114 LYS A C 1
ATOM 940 O O . LYS A 1 114 ? 9.686 21.054 -31.479 1.00 91.75 114 LYS A O 1
ATOM 945 N N . TYR A 1 115 ? 9.272 19.376 -32.917 1.00 93.69 115 TYR A N 1
ATOM 946 C CA . TYR A 1 115 ? 9.266 18.293 -31.931 1.00 93.69 115 TYR A CA 1
ATOM 947 C C . TYR A 1 115 ? 10.592 17.538 -31.910 1.00 93.69 115 TYR A C 1
ATOM 949 O O . TYR A 1 115 ? 10.997 16.908 -32.886 1.00 93.69 115 TYR A O 1
ATOM 957 N N . LEU A 1 116 ? 11.250 17.574 -30.761 1.00 93.75 116 LEU A N 1
ATOM 958 C CA . LEU A 1 116 ? 12.569 17.015 -30.541 1.00 93.75 116 LEU A CA 1
ATOM 959 C C . LEU A 1 116 ? 12.480 15.879 -29.529 1.00 93.75 116 LEU A C 1
ATOM 961 O O . LEU A 1 116 ? 11.884 16.028 -28.462 1.00 93.75 116 LEU A O 1
ATOM 965 N N . VAL A 1 117 ? 13.105 14.750 -29.843 1.00 91.88 117 VAL A N 1
ATOM 966 C CA . VAL A 1 117 ? 13.199 13.608 -28.930 1.00 91.88 117 VAL A CA 1
ATOM 967 C C . VAL A 1 117 ? 14.634 13.488 -28.449 1.00 91.88 117 VAL A C 1
ATOM 969 O O . VAL A 1 117 ? 15.569 13.465 -29.250 1.00 91.88 117 VAL A O 1
ATOM 972 N N . VAL A 1 118 ? 14.809 13.415 -27.130 1.00 89.06 118 VAL A N 1
ATOM 973 C CA . VAL A 1 118 ? 16.136 13.230 -26.542 1.00 89.06 118 VAL A CA 1
ATOM 974 C C . VAL A 1 118 ? 16.585 11.788 -26.734 1.00 89.06 118 VAL A C 1
ATOM 976 O O . VAL A 1 118 ? 15.854 10.853 -26.392 1.00 89.06 118 VAL A O 1
ATOM 979 N N . HIS A 1 119 ? 17.803 11.603 -27.240 1.00 85.69 119 HIS A N 1
ATOM 980 C CA . HIS A 1 119 ? 18.370 10.275 -27.419 1.00 85.69 119 HIS A CA 1
ATOM 981 C C . HIS A 1 119 ? 18.508 9.546 -26.062 1.00 85.69 119 HIS A C 1
ATOM 983 O O . HIS A 1 119 ? 19.074 10.112 -25.120 1.00 85.69 119 HIS A O 1
ATOM 989 N N . PRO A 1 120 ? 18.057 8.282 -25.925 1.00 80.00 120 PRO A N 1
ATOM 990 C CA . PRO A 1 120 ? 18.119 7.555 -24.654 1.00 80.00 120 PRO A CA 1
ATOM 991 C C . PRO A 1 120 ? 19.528 7.438 -24.055 1.00 80.00 120 PRO A C 1
ATOM 993 O O . PRO A 1 120 ? 19.686 7.490 -22.834 1.00 80.00 120 PRO A O 1
ATOM 996 N N . ASP A 1 121 ? 20.570 7.339 -24.888 1.00 80.38 121 ASP A N 1
ATOM 997 C CA . ASP A 1 121 ? 21.952 7.342 -24.387 1.00 80.38 121 ASP A CA 1
ATOM 998 C C . ASP A 1 121 ? 22.365 8.666 -23.753 1.00 80.38 121 ASP A C 1
ATOM 1000 O O . ASP A 1 121 ? 23.164 8.647 -22.820 1.00 80.38 121 ASP A O 1
ATOM 1004 N N . PHE A 1 122 ? 21.805 9.795 -24.188 1.00 83.06 122 PHE A N 1
ATOM 1005 C CA . PHE A 1 122 ? 22.079 11.078 -23.549 1.00 83.06 122 PHE A CA 1
ATOM 1006 C C . PHE A 1 122 ? 21.448 11.134 -22.151 1.00 83.06 122 PHE A C 1
ATOM 1008 O O . PHE A 1 122 ? 22.096 11.552 -21.192 1.00 83.06 122 PHE A O 1
ATOM 1015 N N . LEU A 1 123 ? 20.234 10.591 -21.986 1.00 82.19 123 LEU A N 1
ATOM 1016 C CA . LEU A 1 123 ? 19.599 10.426 -20.669 1.00 82.19 123 LEU A CA 1
ATOM 1017 C C . LEU A 1 123 ? 20.433 9.522 -19.753 1.00 82.19 123 LEU A C 1
ATOM 1019 O O . LEU A 1 123 ? 20.668 9.850 -18.586 1.00 82.19 123 LEU A O 1
ATOM 1023 N N . ARG A 1 124 ? 20.921 8.397 -20.292 1.00 78.12 124 ARG A N 1
ATOM 1024 C CA . ARG A 1 124 ? 21.807 7.463 -19.583 1.00 78.12 124 ARG A CA 1
ATOM 1025 C C . ARG A 1 124 ? 23.126 8.124 -19.193 1.00 78.12 124 ARG A C 1
ATOM 1027 O O . ARG A 1 124 ? 23.573 7.949 -18.062 1.00 78.12 124 ARG A O 1
ATOM 1034 N N . TYR A 1 125 ? 23.737 8.872 -20.106 1.00 81.69 125 TYR A N 1
ATOM 1035 C CA . TYR A 1 125 ? 24.966 9.619 -19.871 1.00 81.69 125 TYR A CA 1
ATOM 1036 C C . TYR A 1 125 ? 24.773 10.642 -18.750 1.00 81.69 125 TYR A C 1
ATOM 1038 O O . TYR A 1 125 ? 25.503 10.583 -17.763 1.00 81.69 125 TYR A O 1
ATOM 1046 N N . MET A 1 126 ? 23.739 11.486 -18.825 1.00 82.50 126 MET A N 1
ATOM 1047 C CA . MET A 1 126 ? 23.447 12.481 -17.788 1.00 82.50 126 MET A CA 1
ATOM 1048 C C . MET A 1 126 ? 23.255 11.836 -16.410 1.00 82.50 126 MET A C 1
ATOM 1050 O O . MET A 1 126 ? 23.859 12.261 -15.420 1.00 82.50 126 MET A O 1
ATOM 1054 N N . LYS A 1 127 ? 22.473 10.751 -16.360 1.00 80.06 127 LYS A N 1
ATOM 1055 C CA . LYS A 1 127 ? 22.224 9.978 -15.139 1.00 80.06 127 LYS A CA 1
ATOM 1056 C C . LYS A 1 127 ? 23.502 9.355 -14.575 1.00 80.06 127 LYS A C 1
ATOM 1058 O O . LYS A 1 127 ? 23.742 9.433 -13.379 1.00 80.06 127 LYS A O 1
ATOM 1063 N N . ASN A 1 128 ? 24.340 8.753 -15.411 1.00 79.00 128 ASN A N 1
ATOM 1064 C CA . ASN A 1 128 ? 25.525 8.033 -14.941 1.00 79.00 128 ASN A CA 1
ATOM 1065 C C . ASN A 1 128 ? 26.716 8.947 -14.632 1.00 79.00 128 ASN A C 1
ATOM 1067 O O . ASN A 1 128 ? 27.532 8.599 -13.778 1.00 79.00 128 ASN A O 1
ATOM 1071 N N . ARG A 1 129 ? 26.845 10.076 -15.338 1.00 80.56 129 ARG A N 1
ATOM 1072 C CA . ARG A 1 129 ? 27.980 10.999 -15.219 1.00 80.56 129 ARG A CA 1
ATOM 1073 C C . ARG A 1 129 ? 27.752 12.060 -14.149 1.00 80.56 129 ARG A C 1
ATOM 1075 O O . ARG A 1 129 ? 28.636 12.263 -13.324 1.00 80.56 129 ARG A O 1
ATOM 1082 N N . PHE A 1 130 ? 26.583 12.701 -14.143 1.00 81.19 130 PHE A N 1
ATOM 1083 C CA . PHE A 1 130 ? 26.320 13.866 -13.288 1.00 81.19 130 PHE A CA 1
ATOM 1084 C C . PHE A 1 130 ? 25.393 13.551 -12.113 1.00 81.19 130 PHE A C 1
ATOM 1086 O O . PHE A 1 130 ? 25.535 14.142 -11.045 1.00 81.19 130 PHE A O 1
ATOM 1093 N N . LEU A 1 131 ? 24.472 12.599 -12.284 1.00 82.81 131 LEU A N 1
ATOM 1094 C CA . LEU A 1 131 ? 23.411 12.294 -11.315 1.00 82.81 131 LEU A CA 1
ATOM 1095 C C . LEU A 1 131 ? 23.455 10.832 -10.852 1.00 82.81 131 LEU A C 1
ATOM 1097 O O . LEU A 1 131 ? 22.434 10.154 -10.731 1.00 82.81 131 LEU A O 1
ATOM 1101 N N . LYS A 1 132 ? 24.660 10.320 -10.587 1.00 82.94 132 LYS A N 1
ATOM 1102 C CA . LYS A 1 132 ? 24.852 8.943 -10.122 1.00 82.94 132 LYS A CA 1
ATOM 1103 C C . LYS A 1 132 ? 24.473 8.811 -8.643 1.00 82.94 132 LYS A C 1
ATOM 1105 O O . LYS A 1 132 ? 25.334 8.865 -7.768 1.00 82.94 132 LYS A O 1
ATOM 1110 N N . SER A 1 133 ? 23.178 8.668 -8.365 1.00 80.25 133 SER A N 1
ATOM 1111 C CA . SER A 1 133 ? 22.672 8.484 -6.999 1.00 80.25 133 SER A CA 1
ATOM 1112 C C . SER A 1 133 ? 23.112 7.150 -6.409 1.00 80.25 133 SER A C 1
ATOM 1114 O O . SER A 1 133 ? 23.142 6.137 -7.107 1.00 80.25 133 SER A O 1
ATOM 1116 N N . LYS A 1 134 ? 23.362 7.131 -5.094 1.00 77.06 134 LYS A N 1
ATOM 1117 C CA . LYS A 1 134 ? 23.540 5.884 -4.331 1.00 77.06 134 LYS A CA 1
ATOM 1118 C C . LYS A 1 134 ? 22.299 4.993 -4.393 1.00 77.06 134 LYS A C 1
ATOM 1120 O O . LYS A 1 134 ? 22.420 3.781 -4.319 1.00 77.06 134 LYS A O 1
ATOM 1125 N N . SER A 1 135 ? 21.128 5.574 -4.674 1.00 66.38 135 SER A N 1
ATOM 1126 C CA . SER A 1 135 ? 19.890 4.837 -4.959 1.00 66.38 135 SER A CA 1
ATOM 1127 C C . SER A 1 135 ? 20.027 3.856 -6.128 1.00 66.38 135 SER A C 1
ATOM 1129 O O . SER A 1 135 ? 19.190 2.972 -6.274 1.00 66.38 135 SER A O 1
ATOM 1131 N N . LEU A 1 136 ? 21.054 3.999 -6.977 1.00 65.19 136 LEU A N 1
ATOM 1132 C CA . LEU A 1 136 ? 21.370 3.046 -8.043 1.00 65.19 136 LEU A CA 1
ATOM 1133 C C . LEU A 1 136 ? 21.920 1.710 -7.541 1.00 65.19 136 LEU A C 1
ATOM 1135 O O . LEU A 1 136 ? 21.846 0.720 -8.265 1.00 65.19 136 LEU A O 1
ATOM 1139 N N . GLU A 1 137 ? 22.465 1.692 -6.331 1.00 72.50 137 GLU A N 1
ATOM 1140 C CA . GLU A 1 137 ? 22.993 0.499 -5.664 1.00 72.50 137 GLU A CA 1
ATOM 1141 C C . GLU A 1 137 ? 21.900 -0.208 -4.845 1.00 72.50 137 GLU A C 1
ATOM 1143 O O . GLU A 1 137 ? 22.070 -1.349 -4.423 1.00 72.50 137 GLU A O 1
ATOM 1148 N N . GLU A 1 138 ? 20.748 0.445 -4.680 1.00 65.56 138 GLU A N 1
ATOM 1149 C CA . GLU A 1 138 ? 19.636 -0.038 -3.875 1.00 65.56 138 GLU A CA 1
ATOM 1150 C C . GLU A 1 138 ? 18.685 -0.946 -4.678 1.00 65.56 138 GLU A C 1
ATOM 1152 O O . GLU A 1 138 ? 18.494 -0.762 -5.887 1.00 65.56 138 GLU A O 1
ATOM 1157 N N . PRO A 1 139 ? 17.980 -1.898 -4.038 1.00 44.88 139 PRO A N 1
ATOM 1158 C CA . PRO A 1 139 ? 17.068 -2.817 -4.729 1.00 44.88 139 PRO A CA 1
ATOM 1159 C C . PRO A 1 139 ? 15.912 -2.138 -5.483 1.00 44.88 139 PRO A C 1
ATOM 1161 O O . PRO A 1 139 ? 15.323 -2.723 -6.396 1.00 44.88 139 PRO A O 1
ATOM 1164 N N . TYR A 1 140 ? 15.590 -0.896 -5.118 1.00 54.97 140 TYR A N 1
ATOM 1165 C CA . TYR A 1 140 ? 14.569 -0.059 -5.746 1.00 54.97 140 TYR A CA 1
ATOM 1166 C C . TYR A 1 140 ? 15.133 0.918 -6.789 1.00 54.97 140 TYR A C 1
ATOM 1168 O O . TYR A 1 140 ? 14.409 1.811 -7.229 1.00 54.97 140 TYR A O 1
ATOM 1176 N N . TRP A 1 141 ? 16.380 0.749 -7.246 1.00 60.25 141 TRP A N 1
ATOM 1177 C CA . TRP A 1 141 ? 17.037 1.647 -8.208 1.00 60.25 141 TRP A CA 1
ATOM 1178 C C . TRP A 1 141 ? 16.217 1.953 -9.467 1.00 60.25 141 TRP A C 1
ATOM 1180 O O . TRP A 1 141 ? 16.373 3.012 -10.075 1.00 60.25 141 TRP A O 1
ATOM 1190 N N . ARG A 1 142 ? 15.329 1.035 -9.871 1.00 58.44 142 ARG A N 1
ATOM 1191 C CA . ARG A 1 142 ? 14.426 1.194 -11.024 1.00 58.44 142 ARG A CA 1
ATOM 1192 C C . ARG A 1 142 ? 13.432 2.342 -10.850 1.00 58.44 142 ARG A C 1
ATOM 1194 O O . ARG A 1 142 ? 12.919 2.842 -11.844 1.00 58.44 142 ARG A O 1
ATOM 1201 N N . LEU A 1 143 ? 13.152 2.736 -9.609 1.00 60.06 143 LEU A N 1
ATOM 1202 C CA . LEU A 1 143 ? 12.321 3.890 -9.287 1.00 60.06 143 LEU A CA 1
ATOM 1203 C C . LEU A 1 143 ? 13.119 5.195 -9.355 1.00 60.06 143 LEU A C 1
ATOM 1205 O O . LEU A 1 143 ? 12.509 6.234 -9.574 1.00 60.06 143 LEU A O 1
ATOM 1209 N N . TYR A 1 144 ? 14.450 5.157 -9.209 1.00 71.00 144 TYR A N 1
ATOM 1210 C CA . TYR A 1 144 ? 15.282 6.356 -9.249 1.00 71.00 144 TYR A CA 1
ATOM 1211 C C . TYR A 1 144 ? 15.336 6.973 -10.652 1.00 71.00 144 TYR A C 1
ATOM 1213 O O . TYR A 1 144 ? 15.819 6.366 -11.625 1.00 71.00 144 TYR A O 1
ATOM 1221 N N . ARG A 1 145 ? 14.927 8.235 -10.722 1.00 77.75 145 ARG A N 1
ATOM 1222 C CA . ARG A 1 145 ? 14.976 9.085 -11.906 1.00 77.75 145 ARG A CA 1
ATOM 1223 C C . ARG A 1 145 ? 15.376 10.513 -11.515 1.00 77.75 145 ARG A C 1
ATOM 1225 O O . ARG A 1 145 ? 14.893 11.014 -10.505 1.00 77.75 145 ARG A O 1
ATOM 1232 N N . PRO A 1 146 ? 16.242 11.192 -12.277 1.00 84.00 146 PRO A N 1
ATOM 1233 C CA . PRO A 1 146 ? 16.418 12.635 -12.150 1.00 84.00 146 PRO A CA 1
ATOM 1234 C C . PRO A 1 146 ? 15.110 13.414 -12.320 1.00 84.00 146 PRO A C 1
ATOM 1236 O O . PRO A 1 146 ? 14.178 12.948 -12.977 1.00 84.00 146 PRO A O 1
ATOM 1239 N N . THR A 1 147 ? 15.016 14.605 -11.736 1.00 84.62 147 THR A N 1
ATOM 1240 C CA . THR A 1 147 ? 13.888 15.503 -11.996 1.00 84.62 147 THR A CA 1
ATOM 1241 C C . THR A 1 147 ? 13.910 16.008 -13.439 1.00 84.62 147 THR A C 1
ATOM 1243 O O . THR A 1 147 ? 14.960 16.133 -14.073 1.00 84.62 147 THR A O 1
ATOM 1246 N N . MET A 1 148 ? 12.737 16.382 -13.957 1.00 85.62 148 MET A N 1
ATOM 1247 C CA . MET A 1 148 ? 12.638 17.052 -15.260 1.00 85.62 148 MET A CA 1
ATOM 1248 C C . MET A 1 148 ? 13.446 18.350 -15.309 1.00 85.62 148 MET A C 1
ATOM 1250 O O . MET A 1 148 ? 14.016 18.674 -16.347 1.00 85.62 148 MET A O 1
ATOM 1254 N N . GLY A 1 149 ? 13.519 19.071 -14.185 1.00 87.56 149 GLY A N 1
ATOM 1255 C CA . GLY A 1 149 ? 14.386 20.237 -14.036 1.00 87.56 149 GLY A CA 1
ATOM 1256 C C . GLY A 1 149 ? 15.854 19.877 -14.226 1.00 87.56 149 GLY A C 1
ATOM 1257 O O . GLY A 1 149 ? 16.540 20.531 -15.004 1.00 87.56 149 GLY A O 1
ATOM 1258 N N . ALA A 1 150 ? 16.335 18.815 -13.577 1.00 87.50 150 ALA A N 1
ATOM 1259 C CA . ALA A 1 150 ? 17.717 18.372 -13.726 1.00 87.50 150 ALA A CA 1
ATOM 1260 C C . ALA A 1 150 ? 18.038 17.935 -15.163 1.00 87.50 150 ALA A C 1
ATOM 1262 O O . ALA A 1 150 ? 19.065 18.341 -15.707 1.00 87.50 150 ALA A O 1
ATOM 1263 N N . PHE A 1 151 ? 17.149 17.175 -15.809 1.00 88.38 151 PHE A N 1
ATOM 1264 C CA . PHE A 1 151 ? 17.332 16.793 -17.210 1.00 88.38 151 PHE A CA 1
ATOM 1265 C C . PHE A 1 151 ? 17.349 17.995 -18.155 1.00 88.38 151 PHE A C 1
ATOM 1267 O O . PHE A 1 151 ? 18.208 18.059 -19.035 1.00 88.38 151 PHE A O 1
ATOM 1274 N N . LEU A 1 152 ? 16.440 18.957 -17.979 1.00 91.19 152 LEU A N 1
ATOM 1275 C CA . LEU A 1 152 ? 16.388 20.138 -18.839 1.00 91.19 152 LEU A CA 1
ATOM 1276 C C . LEU A 1 152 ? 17.594 21.059 -18.618 1.00 91.19 152 LEU A C 1
ATOM 1278 O O . LEU A 1 152 ? 18.155 21.553 -19.591 1.00 91.19 152 LEU A O 1
ATOM 1282 N N . LEU A 1 153 ? 18.029 21.239 -17.367 1.00 90.31 153 LEU A N 1
ATOM 1283 C CA . LEU A 1 153 ? 19.219 22.020 -17.029 1.00 90.31 153 LEU A CA 1
ATOM 1284 C C . LEU A 1 153 ? 20.487 21.406 -17.631 1.00 90.31 153 LEU A C 1
ATOM 1286 O O . LEU A 1 153 ? 21.262 22.108 -18.272 1.00 90.31 153 LEU A O 1
ATOM 1290 N N . LEU A 1 154 ? 20.684 20.094 -17.469 1.00 89.88 154 LEU A N 1
ATOM 1291 C CA . LEU A 1 154 ? 21.824 19.401 -18.069 1.00 89.88 154 LEU A CA 1
ATOM 1292 C C . LEU A 1 154 ? 21.752 19.425 -19.598 1.00 89.88 154 LEU A C 1
ATOM 1294 O O . LEU A 1 154 ? 22.778 19.606 -20.240 1.00 89.88 154 LEU A O 1
ATOM 1298 N N . THR A 1 155 ? 20.561 19.327 -20.190 1.00 90.00 155 THR A N 1
ATOM 1299 C CA . THR A 1 155 ? 20.393 19.497 -21.642 1.00 90.00 155 THR A CA 1
ATOM 1300 C C . THR A 1 155 ? 20.820 20.899 -22.085 1.00 90.00 155 THR A C 1
ATOM 1302 O O . THR A 1 155 ? 21.588 21.020 -23.033 1.00 90.00 155 THR A O 1
ATOM 1305 N N . ALA A 1 156 ? 20.401 21.954 -21.377 1.00 90.25 156 ALA A N 1
ATOM 1306 C CA . ALA A 1 156 ? 20.811 23.326 -21.678 1.00 90.25 156 ALA A CA 1
ATOM 1307 C C . ALA A 1 156 ? 22.334 23.512 -21.566 1.00 90.25 156 ALA A C 1
ATOM 1309 O O . ALA A 1 156 ? 22.932 24.118 -22.447 1.00 90.25 156 ALA A O 1
ATOM 1310 N N . LEU A 1 157 ? 22.978 22.921 -20.553 1.00 88.31 157 LEU A N 1
ATOM 1311 C CA . LEU A 1 157 ? 24.440 22.958 -20.385 1.00 88.31 157 LEU A CA 1
ATOM 1312 C C . LEU A 1 157 ? 25.214 22.272 -21.524 1.00 88.31 157 LEU A C 1
ATOM 1314 O O . LEU A 1 157 ? 26.379 22.583 -21.736 1.00 88.31 157 LEU A O 1
ATOM 1318 N N . HIS A 1 158 ? 24.587 21.350 -22.259 1.00 86.81 158 HIS A N 1
ATOM 1319 C CA . HIS A 1 158 ? 25.200 20.708 -23.429 1.00 86.81 158 HIS A CA 1
ATOM 1320 C C . HIS A 1 158 ? 24.904 21.435 -24.746 1.00 86.81 158 HIS A C 1
ATOM 1322 O O . HIS A 1 158 ? 25.552 21.149 -25.751 1.00 86.81 158 HIS A O 1
ATOM 1328 N N . LEU A 1 159 ? 23.923 22.342 -24.759 1.00 85.88 159 LEU A N 1
ATOM 1329 C CA . LEU A 1 159 ? 23.502 23.081 -25.952 1.00 85.88 159 LEU A CA 1
ATOM 1330 C C . LEU A 1 159 ? 23.997 24.531 -25.967 1.00 85.88 159 LEU A C 1
ATOM 1332 O O . LEU A 1 159 ? 24.175 25.092 -27.045 1.00 85.88 159 LEU A O 1
ATOM 1336 N N . CYS A 1 160 ? 24.187 25.137 -24.796 1.00 85.25 160 CYS A N 1
ATOM 1337 C CA . CYS A 1 160 ? 24.489 26.555 -24.638 1.00 85.25 160 CYS A CA 1
ATOM 1338 C C . CYS A 1 160 ? 25.891 26.759 -24.057 1.00 85.25 160 CYS A C 1
ATOM 1340 O O . CYS A 1 160 ? 26.318 26.008 -23.182 1.00 85.25 160 CYS A O 1
ATOM 1342 N N . ASP A 1 161 ? 26.571 27.826 -24.479 1.00 87.19 161 ASP A N 1
ATOM 1343 C CA . ASP A 1 161 ? 27.876 28.197 -23.918 1.00 87.19 161 ASP A CA 1
ATOM 1344 C C . ASP A 1 161 ? 27.761 28.810 -22.511 1.00 87.19 161 ASP A C 1
ATOM 1346 O O . ASP A 1 161 ? 28.659 28.645 -21.688 1.00 87.19 161 ASP A O 1
ATOM 1350 N N . GLN A 1 162 ? 26.641 29.477 -22.211 1.00 88.62 162 GLN A N 1
ATOM 1351 C CA . GLN A 1 162 ? 26.338 30.035 -20.894 1.00 88.62 162 GLN A CA 1
ATOM 1352 C C . GLN A 1 162 ? 24.898 29.699 -20.492 1.00 88.62 162 GLN A C 1
ATOM 1354 O O . GLN A 1 162 ? 23.975 29.799 -21.303 1.00 88.62 162 GLN A O 1
ATOM 1359 N N . VAL A 1 163 ? 24.699 29.293 -19.234 1.00 90.62 163 VAL A N 1
ATOM 1360 C CA . VAL A 1 163 ? 23.386 28.906 -18.697 1.00 90.62 163 VAL A CA 1
ATOM 1361 C C . VAL A 1 163 ? 23.154 29.564 -17.341 1.00 90.62 163 VAL A C 1
ATOM 1363 O O . VAL A 1 163 ? 23.873 29.292 -16.382 1.00 90.62 163 VAL A O 1
ATOM 1366 N N . SER A 1 164 ? 22.092 30.362 -17.254 1.00 91.94 164 SER A N 1
ATOM 1367 C CA . SER A 1 164 ? 21.558 30.903 -16.001 1.00 91.94 164 SER A CA 1
ATOM 1368 C C . SER A 1 164 ? 20.344 30.076 -15.566 1.00 91.94 164 SER A C 1
ATOM 1370 O O . SER A 1 164 ? 19.459 29.783 -16.373 1.00 91.94 164 SER A O 1
ATOM 1372 N N . ALA A 1 165 ? 20.294 29.667 -14.296 1.00 90.62 165 ALA A N 1
ATOM 1373 C CA . ALA A 1 165 ? 19.240 28.796 -13.771 1.00 90.62 165 ALA A CA 1
ATOM 1374 C C . ALA A 1 165 ? 18.352 29.531 -12.756 1.00 90.62 165 ALA A C 1
ATOM 1376 O O . ALA A 1 165 ? 18.827 29.973 -11.712 1.00 90.62 165 ALA A O 1
ATOM 1377 N N . TYR A 1 166 ? 17.044 29.584 -13.021 1.00 90.56 166 TYR A N 1
ATOM 1378 C CA . TYR A 1 166 ? 16.061 30.299 -12.197 1.00 90.56 166 TYR A CA 1
ATOM 1379 C C . TYR A 1 166 ? 15.032 29.346 -11.587 1.00 90.56 166 TYR A C 1
ATOM 1381 O O . TYR A 1 166 ? 14.582 28.406 -12.240 1.00 90.56 166 TYR A O 1
ATOM 1389 N N . GLY A 1 167 ? 14.629 29.599 -10.339 1.00 85.31 167 GLY A N 1
ATOM 1390 C CA . GLY A 1 167 ? 13.555 28.845 -9.677 1.00 85.31 167 GLY A CA 1
ATOM 1391 C C . GLY A 1 167 ? 13.911 27.415 -9.257 1.00 85.31 167 GLY A C 1
ATOM 1392 O O . GLY A 1 167 ? 13.010 26.631 -8.977 1.00 85.31 167 GLY A O 1
ATOM 1393 N N . TYR A 1 168 ? 15.199 27.073 -9.196 1.00 85.00 168 TYR A N 1
ATOM 1394 C CA . TYR A 1 168 ? 15.659 25.783 -8.686 1.00 85.00 168 TYR A CA 1
ATOM 1395 C C . TYR A 1 168 ? 16.026 25.842 -7.193 1.00 85.00 168 TYR A C 1
ATOM 1397 O O . TYR A 1 168 ? 16.394 26.888 -6.668 1.00 85.00 168 TYR A O 1
ATOM 1405 N N . ILE A 1 169 ? 15.999 24.684 -6.526 1.00 77.69 169 ILE A N 1
ATOM 1406 C CA . ILE A 1 169 ? 16.326 24.514 -5.099 1.00 77.69 169 ILE A CA 1
ATOM 1407 C C . ILE A 1 169 ? 17.781 24.910 -4.807 1.00 77.69 169 ILE A C 1
ATOM 1409 O O . ILE A 1 169 ? 18.698 24.308 -5.369 1.00 77.69 169 ILE A O 1
ATOM 1413 N N . THR A 1 170 ? 18.007 25.854 -3.895 1.00 78.19 170 THR A N 1
ATOM 1414 C CA . THR A 1 170 ? 19.338 26.312 -3.455 1.00 78.19 170 THR A CA 1
ATOM 1415 C C . THR A 1 170 ? 19.549 26.110 -1.946 1.00 78.19 170 THR A C 1
ATOM 1417 O O . THR A 1 170 ? 18.778 25.436 -1.250 1.00 78.19 170 THR A O 1
ATOM 1420 N N . GLU A 1 171 ? 20.668 26.598 -1.411 1.00 77.81 171 GLU A N 1
ATOM 1421 C CA . GLU A 1 171 ? 20.839 26.711 0.037 1.00 77.81 171 GLU A CA 1
ATOM 1422 C C . GLU A 1 171 ? 19.821 27.693 0.634 1.00 77.81 171 GLU A C 1
ATOM 1424 O O . GLU A 1 171 ? 19.519 28.725 0.043 1.00 77.81 171 GLU A O 1
ATOM 1429 N N . GLY A 1 172 ? 19.228 27.328 1.775 1.00 78.06 172 GLY A N 1
ATOM 1430 C CA . GLY A 1 172 ? 18.156 28.109 2.395 1.00 78.06 172 GLY A CA 1
ATOM 1431 C C . GLY A 1 172 ? 16.786 28.006 1.713 1.00 78.06 172 GLY A C 1
ATOM 1432 O O . GLY A 1 172 ? 15.890 28.759 2.089 1.00 78.06 172 GLY A O 1
ATOM 1433 N N . HIS A 1 173 ? 16.594 27.083 0.756 1.00 79.38 173 HIS A N 1
ATOM 1434 C CA . HIS A 1 173 ? 15.309 26.892 0.064 1.00 79.38 173 HIS A CA 1
ATOM 1435 C C . HIS A 1 173 ? 14.123 26.634 1.009 1.00 79.38 173 HIS A C 1
ATOM 1437 O O . HIS A 1 173 ? 13.008 27.005 0.672 1.00 79.38 173 HIS A O 1
ATOM 1443 N N . GLU A 1 174 ? 14.364 26.068 2.197 1.00 80.56 174 GLU A N 1
ATOM 1444 C CA . GLU A 1 174 ? 13.358 25.815 3.242 1.00 80.56 174 GLU A CA 1
ATOM 1445 C C . GLU A 1 174 ? 12.607 27.084 3.680 1.00 80.56 174 GLU A C 1
ATOM 1447 O O . GLU A 1 174 ? 11.499 27.008 4.201 1.00 80.56 174 GLU A O 1
ATOM 1452 N N . LYS A 1 175 ? 13.180 28.270 3.444 1.00 84.00 175 LYS A N 1
ATOM 1453 C CA . LYS A 1 175 ? 12.540 29.563 3.726 1.00 84.00 175 LYS A CA 1
ATOM 1454 C C . LYS A 1 175 ? 11.480 29.950 2.691 1.00 84.00 175 LYS A C 1
ATOM 1456 O O . LYS A 1 175 ? 10.752 30.918 2.898 1.00 84.00 175 LYS A O 1
ATOM 1461 N N . TYR A 1 176 ? 11.398 29.230 1.577 1.00 82.81 176 TYR A N 1
ATOM 1462 C CA . TYR A 1 176 ? 10.535 29.542 0.445 1.00 82.81 176 TYR A CA 1
ATOM 1463 C C . TYR A 1 176 ? 9.526 28.420 0.208 1.00 82.81 176 TYR A C 1
ATOM 1465 O O . TYR A 1 176 ? 9.756 27.272 0.576 1.00 82.81 176 TYR A O 1
ATOM 1473 N N . SER A 1 177 ? 8.389 28.775 -0.390 1.00 81.88 177 SER A N 1
ATOM 1474 C CA . SER A 1 177 ? 7.370 27.798 -0.767 1.00 81.88 177 SER A CA 1
ATOM 1475 C C . SER A 1 177 ? 7.857 26.904 -1.908 1.00 81.88 177 SER A C 1
ATOM 1477 O O . SER A 1 177 ? 8.631 27.357 -2.754 1.00 81.88 177 SER A O 1
ATOM 1479 N N . ASP A 1 178 ? 7.328 25.683 -1.960 1.00 79.81 178 ASP A N 1
ATOM 1480 C CA . ASP A 1 178 ? 7.565 24.667 -2.992 1.00 79.81 178 ASP A CA 1
ATOM 1481 C C . ASP A 1 178 ? 7.503 25.243 -4.419 1.00 79.81 178 ASP A C 1
ATOM 1483 O O . ASP A 1 178 ? 8.443 25.107 -5.202 1.00 79.81 178 ASP A O 1
ATOM 1487 N N . HIS A 1 179 ? 6.440 25.991 -4.737 1.00 86.25 179 HIS A N 1
ATOM 1488 C CA . HIS A 1 179 ? 6.317 26.700 -6.006 1.00 86.25 179 HIS A CA 1
ATOM 1489 C C . HIS A 1 179 ? 6.160 28.208 -5.806 1.00 86.25 179 HIS A C 1
ATOM 1491 O O . HIS A 1 179 ? 5.488 28.680 -4.891 1.00 86.25 179 HIS A O 1
ATOM 1497 N N . TYR A 1 180 ? 6.703 28.994 -6.740 1.00 88.12 180 TYR A N 1
ATOM 1498 C CA . TYR A 1 180 ? 6.571 30.455 -6.715 1.00 88.12 180 TYR A CA 1
ATOM 1499 C C . TYR A 1 180 ? 5.133 30.952 -6.907 1.00 88.12 180 TYR A C 1
ATOM 1501 O O . TYR A 1 180 ? 4.836 32.099 -6.596 1.00 88.12 180 TYR A O 1
ATOM 1509 N N . TYR A 1 181 ? 4.249 30.097 -7.412 1.00 87.81 181 TYR A N 1
ATOM 1510 C CA . TYR A 1 181 ? 2.836 30.399 -7.609 1.00 87.81 181 TYR A CA 1
ATOM 1511 C C . TYR A 1 181 ? 1.933 29.877 -6.482 1.00 87.81 181 TYR A C 1
ATOM 1513 O O . TYR A 1 181 ? 0.704 29.877 -6.609 1.00 87.81 181 TYR A O 1
ATOM 1521 N N . ASP A 1 182 ? 2.505 29.377 -5.388 1.00 83.75 182 ASP A N 1
ATOM 1522 C CA . ASP A 1 182 ? 1.720 29.053 -4.205 1.00 83.75 182 ASP A CA 1
ATOM 1523 C C . ASP A 1 182 ? 1.306 30.331 -3.466 1.00 83.75 182 ASP A C 1
ATOM 1525 O O . ASP A 1 182 ? 2.101 31.245 -3.254 1.00 83.75 182 ASP A O 1
ATOM 1529 N N . LYS A 1 183 ? 0.017 30.398 -3.111 1.00 81.75 183 LYS A N 1
ATOM 1530 C CA . LYS A 1 183 ? -0.573 31.537 -2.392 1.00 81.75 183 LYS A CA 1
ATOM 1531 C C . LYS A 1 183 ? -0.254 31.517 -0.899 1.00 81.75 183 LYS A C 1
ATOM 1533 O O . LYS A 1 183 ? -0.131 32.574 -0.296 1.00 81.75 183 LYS A O 1
ATOM 1538 N N . ASP A 1 184 ? -0.101 30.317 -0.353 1.00 82.62 184 ASP A N 1
ATOM 1539 C CA . ASP A 1 184 ? 0.275 30.048 1.029 1.00 82.62 184 ASP A CA 1
ATOM 1540 C C . ASP A 1 184 ? 1.595 29.282 1.017 1.00 82.62 184 ASP A C 1
ATOM 1542 O O . ASP A 1 184 ? 1.847 28.519 0.080 1.00 82.62 184 ASP A O 1
ATOM 1546 N N . TRP A 1 185 ? 2.430 29.470 2.039 1.00 83.50 185 TRP A N 1
ATOM 1547 C CA . TRP A 1 185 ? 3.695 28.747 2.124 1.00 83.50 185 TRP A CA 1
ATOM 1548 C C . TRP A 1 185 ? 3.442 27.238 2.197 1.00 83.50 185 TRP A C 1
ATOM 1550 O O . TRP A 1 185 ? 2.650 26.763 3.013 1.00 83.50 185 TRP A O 1
ATOM 1560 N N . LYS A 1 186 ? 4.127 26.489 1.335 1.00 71.00 186 LYS A N 1
ATOM 1561 C CA . LYS A 1 186 ? 4.114 25.031 1.311 1.00 71.00 186 LYS A CA 1
ATOM 1562 C C . LYS A 1 186 ? 5.526 24.498 1.375 1.00 71.00 186 LYS A C 1
ATOM 1564 O O . LYS A 1 186 ? 6.394 24.958 0.637 1.00 71.00 186 LYS A O 1
ATOM 1569 N N . HIS A 1 187 ? 5.722 23.479 2.197 1.00 70.69 187 HIS A N 1
ATOM 1570 C CA . HIS A 1 187 ? 6.985 22.769 2.241 1.00 70.69 187 HIS A CA 1
ATOM 1571 C C . HIS A 1 187 ? 7.250 22.034 0.916 1.00 70.69 187 HIS A C 1
ATOM 1573 O O . HIS A 1 187 ? 6.336 21.444 0.335 1.00 70.69 187 HIS A O 1
ATOM 1579 N N . LEU A 1 188 ? 8.505 22.060 0.457 1.00 65.69 188 LEU A N 1
ATOM 1580 C CA . LEU A 1 188 ? 8.965 21.319 -0.717 1.00 65.69 188 LEU A CA 1
ATOM 1581 C C . LEU A 1 188 ? 8.791 19.812 -0.490 1.00 65.69 188 LEU A C 1
ATOM 1583 O O . LEU A 1 188 ? 9.382 19.234 0.422 1.00 65.69 188 LEU A O 1
ATOM 1587 N N . ILE A 1 189 ? 8.017 19.151 -1.348 1.00 59.22 189 ILE A N 1
ATOM 1588 C CA . ILE A 1 189 ? 7.799 17.706 -1.242 1.00 59.22 189 ILE A CA 1
ATOM 1589 C C . ILE A 1 189 ? 8.916 16.969 -1.984 1.00 59.22 189 ILE A C 1
ATOM 1591 O O . ILE A 1 189 ? 8.960 16.934 -3.214 1.00 59.22 189 ILE A O 1
ATOM 1595 N N . SER A 1 190 ? 9.801 16.320 -1.226 1.00 55.78 190 SER A N 1
ATOM 1596 C CA . SER A 1 190 ? 10.830 15.442 -1.786 1.00 55.78 190 SER A CA 1
ATOM 1597 C C . SER A 1 190 ? 10.260 14.052 -2.068 1.00 55.78 190 SER A C 1
ATOM 1599 O O . SER A 1 190 ? 10.059 13.244 -1.164 1.00 55.78 190 SER A O 1
ATOM 1601 N N . TYR A 1 191 ? 10.001 13.748 -3.337 1.00 53.78 191 TYR A N 1
ATOM 1602 C CA . TYR A 1 191 ? 9.615 12.400 -3.748 1.00 53.78 191 TYR A CA 1
ATOM 1603 C C . TYR A 1 191 ? 10.808 11.432 -3.742 1.00 53.78 191 TYR A C 1
ATOM 1605 O O . TYR A 1 191 ? 11.869 11.719 -4.289 1.00 53.78 191 TYR A O 1
ATOM 1613 N N . ILE A 1 192 ? 10.589 10.233 -3.200 1.00 53.47 192 ILE A N 1
ATOM 1614 C CA . ILE A 1 192 ? 11.601 9.173 -3.014 1.00 53.47 192 ILE A CA 1
ATOM 1615 C C . ILE A 1 192 ? 12.264 8.663 -4.304 1.00 53.47 192 ILE A C 1
ATOM 1617 O O . ILE A 1 192 ? 13.281 7.979 -4.259 1.00 53.47 192 ILE A O 1
ATOM 1621 N N . ASN A 1 193 ? 11.665 8.941 -5.460 1.00 57.69 193 ASN A N 1
ATOM 1622 C CA . ASN A 1 193 ? 12.196 8.563 -6.765 1.00 57.69 193 ASN A CA 1
ATOM 1623 C C . ASN A 1 193 ? 13.223 9.564 -7.310 1.00 57.69 193 ASN A C 1
ATOM 1625 O O . ASN A 1 193 ? 13.825 9.279 -8.341 1.00 57.69 193 ASN A O 1
ATOM 1629 N N . HIS A 1 194 ? 13.437 10.693 -6.639 1.00 71.75 194 HIS A N 1
ATOM 1630 C CA . HIS A 1 194 ? 14.393 11.726 -7.018 1.00 71.75 194 HIS A CA 1
ATOM 1631 C C . HIS A 1 194 ? 15.435 11.913 -5.905 1.00 71.75 194 HIS A C 1
ATOM 1633 O O . HIS A 1 194 ? 15.137 11.772 -4.722 1.00 71.75 194 HIS A O 1
ATOM 1639 N N . ASP A 1 195 ? 16.666 12.256 -6.281 1.00 75.31 195 ASP A N 1
ATOM 1640 C CA . ASP A 1 195 ? 17.747 12.560 -5.335 1.00 75.31 195 ASP A CA 1
ATOM 1641 C C . ASP A 1 195 ? 18.027 14.066 -5.376 1.00 75.31 195 ASP A C 1
ATOM 1643 O O . ASP A 1 195 ? 18.959 14.537 -6.029 1.00 75.31 195 ASP A O 1
ATOM 1647 N N . PHE A 1 196 ? 17.156 14.838 -4.720 1.00 74.25 196 PHE A N 1
ATOM 1648 C CA . PHE A 1 196 ? 17.199 16.306 -4.741 1.00 74.25 196 PHE A CA 1
ATOM 1649 C C . PHE A 1 196 ? 18.505 16.867 -4.171 1.00 74.25 196 PHE A C 1
ATOM 1651 O O . PHE A 1 196 ? 18.997 17.897 -4.636 1.00 74.25 196 PHE A O 1
ATOM 1658 N N . ASN A 1 197 ? 19.095 16.173 -3.194 1.00 76.06 197 ASN A N 1
ATOM 1659 C CA . ASN A 1 197 ? 20.380 16.552 -2.617 1.00 76.06 197 ASN A CA 1
ATOM 1660 C C . ASN A 1 197 ? 21.507 16.377 -3.633 1.00 76.06 197 ASN A C 1
ATOM 1662 O O . ASN A 1 197 ? 22.323 17.287 -3.793 1.00 76.06 197 ASN A O 1
ATOM 1666 N N . LEU A 1 198 ? 21.530 15.260 -4.364 1.00 81.00 198 LEU A N 1
ATOM 1667 C CA . LEU A 1 198 ? 22.489 15.059 -5.445 1.00 81.00 198 LEU A CA 1
ATOM 1668 C C . LEU A 1 198 ? 22.310 16.081 -6.568 1.00 81.00 198 LEU A C 1
ATOM 1670 O O . LEU A 1 198 ? 23.299 16.625 -7.049 1.00 81.00 198 LEU A O 1
ATOM 1674 N N . GLU A 1 199 ? 21.074 16.373 -6.972 1.00 81.12 199 GLU A N 1
ATOM 1675 C CA . GLU A 1 199 ? 20.789 17.367 -8.014 1.00 81.12 199 GLU A CA 1
ATOM 1676 C C . GLU A 1 199 ? 21.231 18.777 -7.603 1.00 81.12 199 GLU A C 1
ATOM 1678 O O . GLU A 1 199 ? 21.809 19.510 -8.410 1.00 81.12 199 GLU A O 1
ATOM 1683 N N . LYS A 1 200 ? 21.024 19.149 -6.334 1.00 78.94 200 LYS A N 1
ATOM 1684 C CA . LYS A 1 200 ? 21.543 20.396 -5.759 1.00 78.94 200 LYS A CA 1
ATOM 1685 C C . LYS A 1 200 ? 23.076 20.413 -5.758 1.00 78.94 200 LYS A C 1
ATOM 1687 O O . LYS A 1 200 ? 23.675 21.386 -6.207 1.00 78.94 200 LYS A O 1
ATOM 1692 N N . GLN A 1 201 ? 23.721 19.334 -5.314 1.00 79.12 201 GLN A N 1
ATOM 1693 C CA . GLN A 1 201 ? 25.187 19.222 -5.292 1.00 79.12 201 GLN A CA 1
ATOM 1694 C C . GLN A 1 201 ? 25.809 19.236 -6.693 1.00 79.12 201 GLN A C 1
ATOM 1696 O O . GLN A 1 201 ? 26.883 19.802 -6.884 1.00 79.12 201 GLN A O 1
ATOM 1701 N N . ALA A 1 202 ? 25.179 18.587 -7.674 1.00 77.69 202 ALA A N 1
ATOM 1702 C CA . ALA A 1 202 ? 25.634 18.589 -9.062 1.00 77.69 202 ALA A CA 1
ATOM 1703 C C . ALA A 1 202 ? 25.626 20.011 -9.638 1.00 77.69 202 ALA A C 1
ATOM 1705 O O . ALA A 1 202 ? 26.575 20.406 -10.311 1.00 77.69 202 ALA A O 1
ATOM 1706 N N . ARG A 1 203 ? 24.608 20.810 -9.297 1.00 74.94 203 ARG A N 1
ATOM 1707 C CA . ARG A 1 203 ? 24.532 22.216 -9.701 1.00 74.94 203 ARG A CA 1
ATOM 1708 C C . ARG A 1 203 ? 25.601 23.081 -9.041 1.00 74.94 203 ARG A C 1
ATOM 1710 O O . ARG A 1 203 ? 26.272 23.826 -9.742 1.00 74.94 203 ARG A O 1
ATOM 1717 N N . ASN A 1 204 ? 25.791 22.938 -7.728 1.00 67.25 204 ASN A N 1
ATOM 1718 C CA . ASN A 1 204 ? 26.789 23.717 -6.987 1.00 67.25 204 ASN A CA 1
ATOM 1719 C C . ASN A 1 204 ? 28.224 23.438 -7.478 1.00 67.25 204 ASN A C 1
ATOM 1721 O O . ASN A 1 204 ? 29.036 24.351 -7.580 1.00 67.25 204 ASN A O 1
ATOM 1725 N N . ARG A 1 205 ? 28.525 22.191 -7.871 1.00 65.19 205 ARG A N 1
ATOM 1726 C CA . ARG A 1 205 ? 29.811 21.846 -8.503 1.00 65.19 205 ARG A CA 1
ATOM 1727 C C . ARG A 1 205 ? 30.020 22.559 -9.842 1.00 65.19 205 ARG A C 1
ATOM 1729 O O . ARG A 1 205 ? 31.121 23.025 -10.106 1.00 65.19 205 ARG A O 1
ATOM 1736 N N . GLY A 1 206 ? 28.966 22.693 -10.649 1.00 56.91 206 GLY A N 1
ATOM 1737 C CA . GLY A 1 206 ? 29.012 23.442 -11.910 1.00 56.91 206 GLY A CA 1
ATOM 1738 C C . GLY A 1 206 ? 29.222 24.952 -11.736 1.00 56.91 206 GLY A C 1
ATOM 1739 O O . GLY A 1 206 ? 29.734 25.592 -12.646 1.00 56.91 206 GLY A O 1
ATOM 1740 N N . THR A 1 207 ? 28.870 25.524 -10.577 1.00 52.38 207 THR A N 1
ATOM 1741 C CA . THR A 1 207 ? 29.092 26.949 -10.265 1.00 52.38 207 THR A CA 1
ATOM 1742 C C . THR A 1 207 ? 30.460 27.248 -9.642 1.00 52.38 207 THR A C 1
ATOM 1744 O O . THR A 1 207 ? 30.921 28.379 -9.737 1.00 52.38 207 THR A O 1
ATOM 1747 N N . GLU A 1 208 ? 31.118 26.262 -9.019 1.00 43.81 208 GLU A N 1
ATOM 1748 C CA . GLU A 1 208 ? 32.403 26.441 -8.313 1.00 43.81 208 GLU A CA 1
ATOM 1749 C C . GLU A 1 208 ? 33.635 25.974 -9.119 1.00 43.81 208 GLU A C 1
ATOM 1751 O O . GLU A 1 208 ? 34.756 26.367 -8.798 1.00 43.81 208 GLU A O 1
ATOM 1756 N N . GLN A 1 209 ? 33.463 25.173 -10.181 1.00 38.03 209 GLN A N 1
ATOM 1757 C CA . GLN A 1 209 ? 34.554 24.708 -11.057 1.00 38.03 209 GLN A CA 1
ATOM 1758 C C . GLN A 1 209 ? 34.184 24.808 -12.553 1.00 38.03 209 GLN A C 1
ATOM 1760 O O . GLN A 1 209 ? 33.743 23.818 -13.138 1.00 38.03 209 GLN A O 1
ATOM 1765 N N . PRO A 1 210 ? 34.405 25.961 -13.215 1.00 42.53 210 PRO A N 1
ATOM 1766 C CA . PRO A 1 210 ? 34.111 26.125 -14.645 1.00 42.53 210 PRO A CA 1
ATOM 1767 C C . PRO A 1 210 ? 35.025 25.306 -15.580 1.00 42.53 210 PRO A C 1
ATOM 1769 O O . PRO A 1 210 ? 34.654 25.025 -16.715 1.00 42.53 210 PRO A O 1
ATOM 1772 N N . GLU A 1 211 ? 36.229 24.930 -15.132 1.00 35.88 211 GLU A N 1
ATOM 1773 C CA . GLU A 1 211 ? 37.309 24.448 -16.015 1.00 35.88 211 GLU A CA 1
ATOM 1774 C C . GLU A 1 211 ? 37.430 22.916 -16.154 1.00 35.88 211 GLU A C 1
ATOM 1776 O O . GLU A 1 211 ? 38.246 22.437 -16.939 1.00 35.88 211 GLU A O 1
ATOM 1781 N N . LEU A 1 212 ? 36.630 22.111 -15.444 1.00 36.03 212 LEU A N 1
ATOM 1782 C CA . LEU A 1 212 ? 36.887 20.663 -15.322 1.00 36.03 212 LEU A CA 1
ATOM 1783 C C . LEU A 1 212 ? 36.174 19.731 -16.324 1.00 36.03 212 LEU A C 1
ATOM 1785 O O . LEU A 1 212 ? 36.363 18.523 -16.226 1.00 36.03 212 LEU A O 1
ATOM 1789 N N . ASP A 1 213 ? 35.425 20.229 -17.315 1.00 42.28 213 ASP A N 1
ATOM 1790 C CA . ASP A 1 213 ? 34.755 19.352 -18.307 1.00 42.28 213 ASP A CA 1
ATOM 1791 C C . ASP A 1 213 ? 34.813 19.874 -19.764 1.00 42.28 213 ASP A C 1
ATOM 1793 O O . ASP A 1 213 ? 34.047 19.445 -20.627 1.00 42.28 213 ASP A O 1
ATOM 1797 N N . ALA A 1 214 ? 35.781 20.739 -20.104 1.00 35.97 214 ALA A N 1
ATOM 1798 C CA . ALA A 1 214 ? 36.018 21.140 -21.501 1.00 35.97 214 ALA A CA 1
ATOM 1799 C C . ALA A 1 214 ? 36.453 19.963 -22.410 1.00 35.97 214 ALA A C 1
ATOM 1801 O O . ALA A 1 214 ? 36.317 20.037 -23.630 1.00 35.97 214 ALA A O 1
ATOM 1802 N N . SER A 1 215 ? 36.927 18.851 -21.832 1.00 37.41 215 SER A N 1
ATOM 1803 C CA . SER A 1 215 ? 37.300 17.625 -22.554 1.00 37.41 215 SER A CA 1
ATOM 1804 C C . SER A 1 215 ? 36.142 16.635 -22.764 1.00 37.41 215 SER A C 1
ATOM 1806 O O . SER A 1 215 ? 36.342 15.604 -23.406 1.00 37.41 215 SER A O 1
ATOM 1808 N N . ALA A 1 216 ? 34.933 16.934 -22.268 1.00 40.59 216 ALA A N 1
ATOM 1809 C CA . ALA A 1 216 ? 33.763 16.052 -22.338 1.00 40.59 216 ALA A CA 1
ATOM 1810 C C . ALA A 1 216 ? 32.737 16.432 -23.427 1.00 40.59 216 ALA A C 1
ATOM 1812 O O . ALA A 1 216 ? 31.643 15.863 -23.459 1.00 40.59 216 ALA A O 1
ATOM 1813 N N . ARG A 1 217 ? 33.065 17.345 -24.356 1.00 42.50 217 ARG A N 1
ATOM 1814 C CA . ARG A 1 217 ? 32.271 17.510 -25.587 1.00 42.50 217 ARG A CA 1
ATOM 1815 C C . ARG A 1 217 ? 32.514 16.288 -26.484 1.00 42.50 217 ARG A C 1
ATOM 1817 O O . ARG A 1 217 ? 33.552 16.184 -27.132 1.00 42.50 217 ARG A O 1
ATOM 1824 N N . LEU A 1 218 ? 31.567 15.345 -26.511 1.00 37.34 218 LEU A N 1
ATOM 1825 C CA . LEU A 1 218 ? 31.512 14.325 -27.566 1.00 37.34 218 LEU A CA 1
ATOM 1826 C C . LEU A 1 218 ? 31.447 15.017 -28.944 1.00 37.34 218 LEU A C 1
ATOM 1828 O O . LEU A 1 218 ? 30.835 16.083 -29.056 1.00 37.34 218 LEU A O 1
ATOM 1832 N N . PRO A 1 219 ? 32.020 14.428 -30.008 1.00 30.77 219 PRO A N 1
ATOM 1833 C CA . PRO A 1 219 ? 31.846 14.958 -31.349 1.00 30.77 219 PRO A CA 1
ATOM 1834 C C . PRO A 1 219 ? 30.384 14.789 -31.791 1.00 30.77 219 PRO A C 1
ATOM 1836 O O . PRO A 1 219 ? 29.823 13.700 -31.686 1.00 30.77 219 PRO A O 1
ATOM 1839 N N . SER A 1 220 ? 29.833 15.853 -32.377 1.00 36.22 220 SER A N 1
ATOM 1840 C CA . SER A 1 220 ? 28.602 15.950 -33.184 1.00 36.22 220 SER A CA 1
ATOM 1841 C C . SER A 1 220 ? 27.226 16.064 -32.492 1.00 36.22 220 SER A C 1
ATOM 1843 O O . SER A 1 220 ? 26.843 15.339 -31.575 1.00 36.22 220 SER A O 1
ATOM 1845 N N . VAL A 1 221 ? 26.476 17.035 -33.018 1.00 37.59 221 VAL A N 1
ATOM 1846 C CA . VAL A 1 221 ? 25.136 17.526 -32.670 1.00 37.59 221 VAL A CA 1
ATOM 1847 C C . VAL A 1 221 ? 24.062 16.565 -33.214 1.00 37.59 221 VAL A C 1
ATOM 1849 O O . VAL A 1 221 ? 23.248 16.937 -34.049 1.00 37.59 221 VAL A O 1
ATOM 1852 N N . GLU A 1 222 ? 24.073 15.301 -32.778 1.00 44.69 222 GLU A N 1
ATOM 1853 C CA . GLU A 1 222 ? 23.086 14.276 -33.198 1.00 44.69 222 GLU A CA 1
ATOM 1854 C C . GLU A 1 222 ? 22.296 13.656 -32.025 1.00 44.69 222 GLU A C 1
ATOM 1856 O O . GLU A 1 222 ? 21.591 12.664 -32.181 1.00 44.69 222 GLU A O 1
ATOM 1861 N N . GLN A 1 223 ? 22.376 14.229 -30.819 1.00 50.09 223 GLN A N 1
ATOM 1862 C CA . GLN A 1 223 ? 21.762 13.642 -29.610 1.00 50.09 223 GLN A CA 1
ATOM 1863 C C . GLN A 1 223 ? 20.346 14.165 -29.300 1.00 50.09 223 GLN A C 1
ATOM 1865 O O . GLN A 1 223 ? 19.653 13.633 -28.428 1.00 50.09 223 GLN A O 1
ATOM 1870 N N . VAL A 1 224 ? 19.901 15.182 -30.044 1.00 48.44 224 VAL A N 1
ATOM 1871 C CA . VAL A 1 224 ? 18.532 15.707 -30.061 1.00 48.44 224 VAL A CA 1
ATOM 1872 C C . VAL A 1 224 ? 18.139 15.845 -31.529 1.00 48.44 224 VAL A C 1
ATOM 1874 O O . VAL A 1 224 ? 18.553 16.788 -32.199 1.00 48.44 224 VAL A O 1
ATOM 1877 N N . LEU A 1 225 ? 17.406 14.864 -32.050 1.00 46.34 225 LEU A N 1
ATOM 1878 C CA . LEU A 1 225 ? 17.125 14.772 -33.482 1.00 46.34 225 LEU A CA 1
ATOM 1879 C C . LEU A 1 225 ? 15.751 15.382 -33.815 1.00 46.34 225 LEU A C 1
ATOM 1881 O O . LEU A 1 225 ? 14.783 15.111 -33.095 1.00 46.34 225 LEU A O 1
ATOM 1885 N N . PRO A 1 226 ? 15.633 16.175 -34.898 1.00 43.72 226 PRO A N 1
ATOM 1886 C CA . PRO A 1 226 ? 14.338 16.507 -35.479 1.00 43.72 226 PRO A CA 1
ATOM 1887 C C . PRO A 1 226 ? 13.715 15.252 -36.108 1.00 43.72 226 PRO A C 1
ATOM 1889 O O . PRO A 1 226 ? 14.399 14.466 -36.764 1.00 43.72 226 PRO A O 1
ATOM 1892 N N . LEU A 1 227 ? 12.414 15.045 -35.902 1.00 44.72 227 LEU A N 1
ATOM 1893 C CA . LEU A 1 227 ? 11.689 13.920 -36.497 1.00 44.72 227 LEU A CA 1
ATOM 1894 C C . LEU A 1 227 ? 11.255 14.250 -37.930 1.00 44.72 227 LEU A C 1
ATOM 1896 O O . LEU A 1 227 ? 10.335 15.038 -38.134 1.00 44.72 227 LEU A O 1
ATOM 1900 N N . ASP A 1 228 ? 11.881 13.604 -38.917 1.00 42.34 228 ASP A N 1
ATOM 1901 C CA . ASP A 1 228 ? 11.431 13.636 -40.312 1.00 42.34 228 ASP A CA 1
ATOM 1902 C C . ASP A 1 228 ? 10.386 12.532 -40.558 1.00 42.34 228 ASP A C 1
ATOM 1904 O O . ASP A 1 228 ? 10.666 11.333 -40.455 1.00 42.34 228 ASP A O 1
ATOM 1908 N N . ALA A 1 229 ? 9.149 12.933 -40.862 1.00 36.75 229 ALA A N 1
ATOM 1909 C CA . ALA A 1 229 ? 8.018 12.024 -41.054 1.00 36.75 229 ALA A CA 1
ATOM 1910 C C . ALA A 1 229 ? 8.148 11.136 -42.311 1.00 36.75 229 ALA A C 1
ATOM 1912 O O . ALA A 1 229 ? 7.429 10.143 -42.435 1.00 36.75 229 ALA A O 1
ATOM 1913 N N . SER A 1 230 ? 9.055 11.468 -43.236 1.00 34.56 230 SER A N 1
ATOM 1914 C CA . SER A 1 230 ? 9.195 10.797 -44.536 1.00 34.56 230 SER A CA 1
ATOM 1915 C C . SER A 1 230 ? 10.035 9.506 -44.512 1.00 34.56 230 SER A C 1
ATOM 1917 O O . SER A 1 230 ? 9.863 8.648 -45.378 1.00 34.56 230 SER A O 1
ATOM 1919 N N . LEU A 1 231 ? 10.883 9.309 -43.494 1.00 36.44 231 LEU A N 1
ATOM 1920 C CA . LEU A 1 231 ? 11.821 8.174 -43.384 1.00 36.44 231 LEU A CA 1
ATOM 1921 C C . LEU A 1 231 ? 11.278 6.955 -42.608 1.00 36.44 231 LEU A C 1
ATOM 1923 O O . LEU A 1 231 ? 11.929 5.914 -42.551 1.00 36.44 231 LEU A O 1
ATOM 1927 N N . LEU A 1 232 ? 10.078 7.042 -42.027 1.00 40.84 232 LEU A N 1
ATOM 1928 C CA . LEU A 1 232 ? 9.532 6.040 -41.094 1.00 40.84 232 LEU A CA 1
ATOM 1929 C C . LEU A 1 232 ? 8.526 5.047 -41.707 1.00 40.84 232 LEU A C 1
ATOM 1931 O O . LEU A 1 232 ? 7.906 4.270 -40.979 1.00 40.84 232 LEU A O 1
ATOM 1935 N N . SER A 1 233 ? 8.388 5.001 -43.038 1.00 31.50 233 SER A N 1
ATOM 1936 C CA . SER A 1 233 ? 7.511 4.021 -43.707 1.00 31.50 233 SER A CA 1
ATOM 1937 C C . SER A 1 233 ? 8.036 2.577 -43.655 1.00 31.50 233 SER A C 1
ATOM 1939 O O . SER A 1 233 ? 7.306 1.647 -44.003 1.00 31.50 233 SER A O 1
ATOM 1941 N N . SER A 1 234 ? 9.254 2.345 -43.150 1.00 32.62 234 SER A N 1
ATOM 1942 C CA . SER A 1 234 ? 9.805 0.999 -42.997 1.00 32.62 234 SER A CA 1
ATOM 1943 C C . SER A 1 234 ? 10.294 0.710 -41.570 1.00 32.62 234 SER A C 1
ATOM 1945 O O . SER A 1 234 ? 11.350 1.172 -41.157 1.00 32.62 234 SER A O 1
ATOM 1947 N N . ARG A 1 235 ? 9.536 -0.161 -40.882 1.00 33.12 235 ARG A N 1
ATOM 1948 C CA . ARG A 1 235 ? 9.908 -0.998 -39.717 1.00 33.12 235 ARG A CA 1
ATOM 1949 C C . ARG A 1 235 ? 10.016 -0.335 -38.329 1.00 33.12 235 ARG A C 1
ATOM 1951 O O . ARG A 1 235 ? 11.093 -0.146 -37.785 1.00 33.12 235 ARG A O 1
ATOM 1958 N N . LEU A 1 236 ? 8.864 -0.214 -37.665 1.00 31.06 236 LEU A N 1
ATOM 1959 C CA . LEU A 1 236 ? 8.737 -0.340 -36.203 1.00 31.06 236 LEU A CA 1
ATOM 1960 C C . LEU A 1 236 ? 7.994 -1.652 -35.899 1.00 31.06 236 LEU A C 1
ATOM 1962 O O . LEU A 1 236 ? 6.770 -1.678 -35.776 1.00 31.06 236 LEU A O 1
ATOM 1966 N N . THR A 1 237 ? 8.714 -2.772 -35.828 1.00 28.27 237 THR A N 1
ATOM 1967 C CA . THR A 1 237 ? 8.150 -4.037 -35.332 1.00 28.27 237 THR A CA 1
ATOM 1968 C C . THR A 1 237 ? 8.222 -4.056 -33.809 1.00 28.27 237 THR A C 1
ATOM 1970 O O . THR A 1 237 ? 9.305 -4.087 -33.230 1.00 28.27 237 THR A O 1
ATOM 1973 N N . SER A 1 238 ? 7.063 -4.020 -33.150 1.00 28.34 238 SER A N 1
ATOM 1974 C CA . SER A 1 238 ? 6.955 -4.208 -31.703 1.00 28.34 238 SER A CA 1
ATOM 1975 C C . SER A 1 238 ? 7.209 -5.673 -31.341 1.00 28.34 238 SER A C 1
ATOM 1977 O O . SER A 1 238 ? 6.311 -6.499 -31.472 1.00 28.34 238 SER A O 1
ATOM 1979 N N . SER A 1 239 ? 8.404 -5.978 -30.840 1.00 23.48 239 SER A N 1
ATOM 1980 C CA . SER A 1 239 ? 8.665 -7.219 -30.106 1.00 23.48 239 SER A CA 1
ATOM 1981 C C . SER A 1 239 ? 8.611 -6.926 -28.606 1.00 23.48 239 SER A C 1
ATOM 1983 O O . SER A 1 239 ? 9.554 -6.404 -28.020 1.00 23.48 239 SER A O 1
ATOM 1985 N N . LEU A 1 240 ? 7.461 -7.228 -27.999 1.00 29.17 240 LEU A N 1
ATOM 1986 C CA . LEU A 1 240 ? 7.304 -7.427 -26.558 1.00 29.17 240 LEU A CA 1
ATOM 1987 C C . LEU A 1 240 ? 7.757 -8.859 -26.232 1.00 29.17 240 LEU A C 1
ATOM 1989 O O . LEU A 1 240 ? 7.250 -9.774 -26.877 1.00 29.17 240 LEU A O 1
ATOM 1993 N N . LEU A 1 241 ? 8.626 -9.044 -25.225 1.00 22.80 241 LEU A N 1
ATOM 1994 C CA . LEU A 1 241 ? 8.516 -10.029 -24.123 1.00 22.80 241 LEU A CA 1
ATOM 1995 C C . LEU A 1 241 ? 9.884 -10.357 -23.477 1.00 22.80 241 LEU A C 1
ATOM 1997 O O . LEU A 1 241 ? 10.825 -10.747 -24.152 1.00 22.80 241 LEU A O 1
ATOM 2001 N N . LEU A 1 242 ? 9.872 -10.292 -22.138 1.00 25.75 242 LEU A N 1
ATOM 2002 C CA . LEU A 1 242 ? 10.706 -10.972 -21.135 1.00 25.75 242 LEU A CA 1
ATOM 2003 C C . LEU A 1 242 ? 12.228 -10.709 -21.052 1.00 25.75 242 LEU A C 1
ATOM 2005 O O . LEU A 1 242 ? 12.987 -10.864 -21.995 1.00 25.75 242 LEU A O 1
ATOM 2009 N N . TYR A 1 243 ? 12.639 -10.497 -19.796 1.00 22.52 243 TYR A N 1
ATOM 2010 C CA . TYR A 1 243 ? 13.988 -10.344 -19.240 1.00 22.52 243 TYR A CA 1
ATOM 2011 C C . TYR A 1 243 ? 14.617 -8.953 -19.346 1.00 22.52 243 TYR A C 1
ATOM 2013 O O . TYR A 1 243 ? 14.690 -8.320 -20.390 1.00 22.52 243 TYR A O 1
ATOM 2021 N N . GLY A 1 244 ? 15.038 -8.461 -18.179 1.00 26.12 244 GLY A N 1
ATOM 2022 C CA . GLY A 1 244 ? 15.587 -7.132 -17.972 1.00 26.12 244 GLY A CA 1
ATOM 2023 C C . GLY A 1 244 ? 16.935 -6.937 -18.648 1.00 26.12 244 GLY A C 1
ATOM 2024 O O . GLY A 1 244 ? 17.959 -7.012 -17.986 1.00 26.12 244 GLY A O 1
ATOM 2025 N N . HIS A 1 245 ? 16.892 -6.590 -19.928 1.00 23.86 245 HIS A N 1
ATOM 2026 C CA . HIS A 1 245 ? 17.899 -5.817 -20.638 1.00 23.86 245 HIS A CA 1
ATOM 2027 C C . HIS A 1 245 ? 17.168 -4.957 -21.673 1.00 23.86 245 HIS A C 1
ATOM 2029 O O . HIS A 1 245 ? 16.554 -5.471 -22.601 1.00 23.86 245 HIS A O 1
ATOM 2035 N N . TYR A 1 246 ?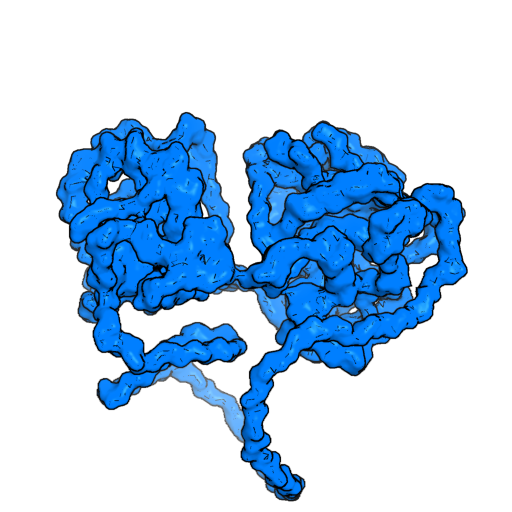 17.188 -3.636 -21.491 1.00 26.44 246 TYR A N 1
ATOM 2036 C CA . TYR A 1 246 ? 16.669 -2.713 -22.495 1.00 26.44 246 TYR A CA 1
ATOM 2037 C C . TYR A 1 246 ? 17.709 -2.593 -23.612 1.00 26.44 246 TYR A C 1
ATOM 2039 O O . TYR A 1 246 ? 18.695 -1.878 -23.457 1.00 26.44 246 TYR A O 1
ATOM 2047 N N . TYR A 1 247 ? 17.489 -3.294 -24.722 1.00 28.19 247 TYR A N 1
ATOM 2048 C CA . TYR A 1 247 ? 18.179 -3.048 -25.985 1.00 28.19 247 TYR A CA 1
ATOM 2049 C C . TYR A 1 247 ? 17.143 -2.833 -27.087 1.00 28.19 247 TYR A C 1
ATOM 2051 O O . TYR A 1 247 ? 16.275 -3.674 -27.307 1.00 28.19 247 TYR A O 1
ATOM 2059 N N . ALA A 1 248 ? 17.271 -1.719 -27.802 1.00 24.31 248 ALA A N 1
ATOM 2060 C CA . ALA A 1 248 ? 16.899 -1.647 -29.205 1.00 24.31 248 ALA A CA 1
ATOM 2061 C C . ALA A 1 248 ? 18.211 -1.727 -29.991 1.00 24.31 248 ALA A C 1
ATOM 2063 O O . ALA A 1 248 ? 19.048 -0.834 -29.888 1.00 24.31 248 ALA A O 1
ATOM 2064 N N . THR A 1 249 ? 18.432 -2.812 -30.727 1.00 22.27 249 THR A N 1
ATOM 2065 C CA . THR A 1 249 ? 19.483 -2.865 -31.746 1.00 22.27 249 THR A CA 1
ATOM 2066 C C . THR A 1 249 ? 18.915 -2.283 -33.034 1.00 22.27 249 THR A C 1
ATOM 2068 O O . THR A 1 249 ? 17.945 -2.813 -33.573 1.00 22.27 249 THR A O 1
ATOM 2071 N N . VAL A 1 250 ? 19.506 -1.194 -33.524 1.00 24.92 250 VAL A N 1
ATOM 2072 C CA . VAL A 1 250 ? 19.264 -0.695 -34.882 1.00 24.92 250 VAL A CA 1
ATOM 2073 C C . VAL A 1 250 ? 20.156 -1.506 -35.820 1.00 24.92 250 VAL A C 1
ATOM 2075 O O . VAL A 1 250 ? 21.373 -1.337 -35.818 1.00 24.92 250 VAL A O 1
ATOM 2078 N N . GLU A 1 251 ? 19.577 -2.417 -36.600 1.00 22.89 251 GLU A N 1
ATOM 2079 C CA . GLU A 1 251 ? 20.282 -3.004 -37.742 1.00 22.89 251 GLU A CA 1
ATOM 2080 C C . GLU A 1 251 ? 20.283 -1.983 -38.886 1.00 22.89 251 GLU A C 1
ATOM 2082 O O . GLU A 1 251 ? 19.262 -1.756 -39.533 1.00 22.89 251 GLU A O 1
ATOM 2087 N N . SER A 1 252 ? 21.434 -1.352 -39.126 1.00 26.92 252 SER A N 1
ATOM 2088 C CA . SER A 1 252 ? 21.696 -0.598 -40.354 1.00 26.92 252 SER A CA 1
ATOM 2089 C C . SER A 1 252 ? 22.442 -1.501 -41.343 1.00 26.92 252 SER A C 1
ATOM 2091 O O . SER A 1 252 ? 23.495 -2.040 -40.986 1.00 26.92 252 SER A O 1
ATOM 2093 N N . PRO A 1 253 ? 21.963 -1.674 -42.587 1.00 28.22 253 PRO A N 1
ATOM 2094 C CA . PRO A 1 253 ? 22.629 -2.492 -43.587 1.00 28.22 253 PRO A CA 1
ATOM 2095 C C . PRO A 1 253 ? 23.712 -1.711 -44.342 1.00 28.22 253 PRO A C 1
ATOM 2097 O O . PRO A 1 253 ? 23.817 -1.868 -45.544 1.00 28.22 253 PRO A O 1
ATOM 2100 N N . THR A 1 254 ? 24.526 -0.882 -43.686 1.00 32.44 254 THR A N 1
ATOM 2101 C CA . THR A 1 254 ? 25.762 -0.329 -44.278 1.00 32.44 254 THR A CA 1
ATOM 2102 C C . THR A 1 254 ? 26.601 0.364 -43.206 1.00 32.44 254 THR A C 1
ATOM 2104 O O . THR A 1 254 ? 26.270 1.481 -42.815 1.00 32.44 254 THR A O 1
ATOM 2107 N N . SER A 1 255 ? 27.690 -0.271 -42.756 1.00 28.72 255 SER A N 1
ATOM 2108 C CA . SER A 1 255 ? 29.025 0.327 -42.506 1.00 28.72 255 SER A CA 1
ATOM 2109 C C . SER A 1 255 ? 29.846 -0.488 -41.496 1.00 28.72 255 SER A C 1
ATOM 2111 O O . SER A 1 255 ? 29.321 -1.192 -40.641 1.00 28.72 255 SER A O 1
ATOM 2113 N N . GLN A 1 256 ? 31.162 -0.454 -41.688 1.00 25.22 256 GLN A N 1
ATOM 2114 C CA . GLN A 1 256 ? 32.174 -1.395 -41.206 1.00 25.22 256 GLN A CA 1
ATOM 2115 C C . GLN A 1 256 ? 32.330 -1.509 -39.678 1.00 25.22 256 GLN A C 1
ATOM 2117 O O . GLN A 1 256 ? 32.237 -0.541 -38.931 1.00 25.22 256 GLN A O 1
ATOM 2122 N N . ARG A 1 257 ? 32.675 -2.732 -39.248 1.00 24.22 257 ARG A N 1
ATOM 2123 C CA . ARG A 1 257 ? 33.141 -3.098 -37.901 1.00 24.22 257 ARG A CA 1
ATOM 2124 C C . ARG A 1 257 ? 34.383 -2.291 -37.499 1.00 24.22 257 ARG A C 1
ATOM 2126 O O . ARG A 1 257 ? 35.406 -2.400 -38.168 1.00 24.22 257 ARG A O 1
ATOM 2133 N N . ILE A 1 258 ? 34.345 -1.642 -36.336 1.00 23.34 258 ILE A N 1
ATOM 2134 C CA . ILE A 1 258 ? 35.545 -1.371 -35.531 1.00 23.34 258 ILE A CA 1
ATOM 2135 C C . ILE A 1 258 ? 35.357 -2.057 -34.176 1.00 23.34 258 ILE A C 1
ATOM 2137 O O . ILE A 1 258 ? 34.417 -1.781 -33.437 1.00 23.34 258 ILE A O 1
ATOM 2141 N N . ILE A 1 259 ? 36.244 -3.013 -33.907 1.00 22.98 259 ILE A N 1
ATOM 2142 C CA . ILE A 1 259 ? 36.379 -3.753 -32.652 1.00 22.98 259 ILE A CA 1
ATOM 2143 C C . ILE A 1 259 ? 37.324 -2.958 -31.746 1.00 22.98 259 ILE A C 1
ATOM 2145 O O . ILE A 1 259 ? 38.417 -2.606 -32.183 1.00 22.98 259 ILE A O 1
ATOM 2149 N N . ALA A 1 260 ? 36.959 -2.760 -30.478 1.00 21.70 260 ALA A N 1
ATOM 2150 C CA . ALA A 1 260 ? 37.917 -2.461 -29.415 1.00 21.70 260 ALA A CA 1
ATOM 2151 C C . ALA A 1 260 ? 37.585 -3.281 -28.151 1.00 21.70 260 ALA A C 1
ATOM 2153 O O . ALA A 1 260 ? 36.508 -3.159 -27.571 1.00 21.70 260 ALA A O 1
ATOM 2154 N N . SER A 1 261 ? 38.536 -4.153 -27.804 1.00 22.03 261 SER A N 1
ATOM 2155 C CA . SER A 1 261 ? 38.665 -5.050 -26.638 1.00 22.03 261 SER A CA 1
ATOM 2156 C C . SER A 1 261 ? 38.337 -4.345 -25.307 1.00 22.03 261 SER A C 1
ATOM 2158 O O . SER A 1 261 ? 38.818 -3.242 -25.085 1.00 22.03 261 SER A O 1
ATOM 2160 N N . LEU A 1 262 ? 37.443 -4.821 -24.427 1.00 23.97 262 LEU A N 1
ATOM 2161 C CA . LEU A 1 262 ? 37.527 -5.969 -23.497 1.00 23.97 262 LEU A CA 1
ATOM 2162 C C . LEU A 1 262 ? 38.840 -6.048 -22.689 1.00 23.97 262 LEU A C 1
ATOM 2164 O O . LEU A 1 262 ? 39.876 -6.449 -23.212 1.00 23.97 262 LEU A O 1
ATOM 2168 N N . LEU A 1 263 ? 38.752 -5.711 -21.395 1.00 23.72 263 LEU A N 1
ATOM 2169 C CA . LEU A 1 263 ? 39.686 -6.116 -20.338 1.00 23.72 263 LEU A CA 1
ATOM 2170 C C . LEU A 1 263 ? 39.189 -7.437 -19.724 1.00 23.72 263 LEU A C 1
ATOM 2172 O O . LEU A 1 263 ? 38.002 -7.590 -19.441 1.00 23.72 263 LEU A O 1
ATOM 2176 N N . GLN A 1 264 ? 40.121 -8.378 -19.584 1.00 22.80 264 GLN A N 1
ATOM 2177 C CA . GLN A 1 264 ? 39.955 -9.774 -19.162 1.00 22.80 264 GLN A CA 1
ATOM 2178 C C . GLN A 1 264 ? 39.610 -9.932 -17.665 1.00 22.80 264 GLN A C 1
ATOM 2180 O O . GLN A 1 264 ? 39.784 -8.996 -16.883 1.00 22.80 264 GLN A O 1
ATOM 2185 N N . PRO A 1 265 ? 39.176 -11.138 -17.250 1.00 23.55 265 PRO A N 1
ATOM 2186 C CA . PRO A 1 265 ? 40.136 -12.024 -16.579 1.00 23.55 265 PRO A CA 1
ATOM 2187 C C . PRO A 1 265 ? 40.115 -13.480 -17.087 1.00 23.55 265 PRO A C 1
ATOM 2189 O O . PRO A 1 265 ? 39.088 -14.001 -17.520 1.00 23.55 265 PRO A O 1
ATOM 2192 N N . GLU A 1 266 ? 41.287 -14.112 -17.027 1.00 22.39 266 GLU A N 1
ATOM 2193 C CA . GLU A 1 266 ? 41.603 -15.488 -17.447 1.00 22.39 266 GLU A CA 1
ATOM 2194 C C . GLU A 1 266 ? 41.620 -16.463 -16.219 1.00 22.39 266 GLU A C 1
ATOM 2196 O O . GLU A 1 266 ? 41.255 -16.036 -15.122 1.00 22.39 266 GLU A O 1
ATOM 2201 N N . PRO A 1 267 ? 41.950 -17.772 -16.328 1.00 28.17 267 PRO A N 1
ATOM 2202 C CA . PRO A 1 267 ? 40.983 -18.873 -16.393 1.00 28.17 267 PRO A CA 1
ATOM 2203 C C . PRO A 1 267 ? 41.134 -19.923 -15.263 1.00 28.17 267 PRO A C 1
ATOM 2205 O O . PRO A 1 267 ? 42.167 -20.020 -14.606 1.00 28.17 267 PRO A O 1
ATOM 2208 N N . LEU A 1 268 ? 40.140 -20.810 -15.104 1.00 21.66 268 LEU A N 1
ATOM 2209 C CA . LEU A 1 268 ? 40.324 -22.102 -14.426 1.00 21.66 268 LEU A CA 1
ATOM 2210 C C . LEU A 1 268 ? 39.848 -23.270 -15.311 1.00 21.66 268 LEU A C 1
ATOM 2212 O O . LEU A 1 268 ? 38.690 -23.376 -15.701 1.00 21.66 268 LEU A O 1
ATOM 2216 N N . VAL A 1 269 ? 40.856 -24.083 -15.619 1.00 22.97 269 VAL A N 1
ATOM 2217 C CA . VAL A 1 269 ? 41.022 -25.367 -16.317 1.00 22.97 269 VAL A CA 1
ATOM 2218 C C . VAL A 1 269 ? 39.826 -26.342 -16.396 1.00 22.97 269 VAL A C 1
ATOM 2220 O O . VAL A 1 269 ? 39.119 -26.607 -15.429 1.00 22.97 269 VAL A O 1
ATOM 2223 N N . LEU A 1 270 ? 39.712 -26.940 -17.592 1.00 23.20 270 LEU A N 1
ATOM 2224 C CA . LEU A 1 270 ? 38.843 -28.032 -18.060 1.00 23.20 270 LEU A CA 1
ATOM 2225 C C . LEU A 1 270 ? 39.202 -29.428 -17.508 1.00 23.20 270 LEU A C 1
ATOM 2227 O O . LEU A 1 270 ? 40.379 -29.751 -17.377 1.00 23.20 270 LEU A O 1
ATOM 2231 N N . ALA A 1 271 ? 38.205 -30.321 -17.433 1.00 21.97 271 ALA A N 1
ATOM 2232 C CA . ALA A 1 271 ? 38.351 -31.713 -17.891 1.00 21.97 271 ALA A CA 1
ATOM 2233 C C . ALA A 1 271 ? 36.997 -32.305 -18.371 1.00 21.97 271 ALA A C 1
ATOM 2235 O O . ALA A 1 271 ? 35.952 -31.882 -17.874 1.00 21.97 271 ALA A O 1
ATOM 2236 N N . PRO A 1 272 ? 36.981 -33.243 -19.347 1.00 28.34 272 PRO A N 1
ATOM 2237 C CA . PRO A 1 272 ? 35.825 -33.507 -20.209 1.00 28.34 272 PRO A CA 1
ATOM 2238 C C . PRO A 1 272 ? 35.153 -34.872 -19.973 1.00 28.34 272 PRO A C 1
ATOM 2240 O O . PRO A 1 272 ? 35.780 -35.817 -19.504 1.00 28.34 272 PRO A O 1
ATOM 2243 N N . LEU A 1 273 ? 33.908 -35.017 -20.436 1.00 23.73 273 LEU A N 1
ATOM 2244 C CA . LEU A 1 273 ? 33.344 -36.317 -20.810 1.00 23.73 273 LEU A CA 1
ATOM 2245 C C . LEU A 1 273 ? 32.335 -36.139 -21.946 1.00 23.73 273 LEU A C 1
ATOM 2247 O O . LEU A 1 273 ? 31.233 -35.627 -21.765 1.00 23.73 273 LEU A O 1
ATOM 2251 N N . GLY A 1 274 ? 32.742 -36.567 -23.139 1.00 22.31 274 GLY A N 1
ATOM 2252 C CA . GLY A 1 274 ? 31.815 -36.914 -24.202 1.00 22.31 274 GLY A CA 1
ATOM 2253 C C . GLY A 1 274 ? 31.359 -38.359 -24.031 1.00 22.31 274 GLY A C 1
ATOM 2254 O O . GLY A 1 274 ? 32.145 -39.218 -23.645 1.00 22.31 274 GLY A O 1
ATOM 2255 N N . THR A 1 275 ? 30.106 -38.644 -24.363 1.00 24.00 275 THR A N 1
ATOM 2256 C CA . THR A 1 275 ? 29.761 -39.666 -25.362 1.00 24.00 275 THR A CA 1
ATOM 2257 C C . THR A 1 275 ? 28.269 -39.614 -25.685 1.00 24.00 275 THR A C 1
ATOM 2259 O O . THR A 1 275 ? 27.406 -39.447 -24.832 1.00 24.00 275 THR A O 1
ATOM 2262 N N . SER A 1 276 ? 28.021 -39.715 -26.986 1.00 22.55 276 SER A N 1
ATOM 2263 C CA . SER A 1 276 ? 26.750 -39.838 -27.692 1.00 22.55 276 SER A CA 1
ATOM 2264 C C . SER A 1 276 ? 25.829 -40.920 -27.125 1.00 22.55 276 SER A C 1
ATOM 2266 O O . SER A 1 276 ? 26.296 -42.036 -26.936 1.00 22.55 276 SER A O 1
ATOM 2268 N N . LEU A 1 277 ? 24.515 -40.664 -27.114 1.00 23.98 277 LEU A N 1
ATOM 2269 C CA . LEU A 1 277 ? 23.522 -41.630 -27.603 1.00 23.98 277 LEU A CA 1
ATOM 2270 C C . LEU A 1 277 ? 22.376 -40.913 -28.344 1.00 23.98 277 LEU A C 1
ATOM 2272 O O . LEU A 1 277 ? 21.791 -39.944 -27.868 1.00 23.98 277 LEU A O 1
ATOM 2276 N N . ARG A 1 278 ? 22.119 -41.406 -29.560 1.00 21.59 278 ARG A N 1
ATOM 2277 C CA . ARG A 1 278 ? 21.057 -41.036 -30.507 1.00 21.59 278 ARG A CA 1
ATOM 2278 C C . ARG A 1 278 ? 19.721 -41.717 -30.166 1.00 21.59 278 ARG A C 1
ATOM 2280 O O . ARG A 1 278 ? 19.713 -42.771 -29.545 1.00 21.59 278 ARG A O 1
ATOM 2287 N N . ALA A 1 279 ? 18.683 -41.188 -30.829 1.00 23.00 279 ALA A N 1
ATOM 2288 C CA . ALA A 1 279 ? 17.379 -41.767 -31.206 1.00 23.00 279 ALA A CA 1
ATOM 2289 C C . ALA A 1 279 ? 16.192 -41.329 -30.320 1.00 23.00 279 ALA A C 1
ATOM 2291 O O . ALA A 1 279 ? 16.263 -41.404 -29.108 1.00 23.00 279 ALA A O 1
ATOM 2292 N N . GLY A 1 280 ? 15.064 -40.854 -30.854 1.00 22.42 280 GLY A N 1
ATOM 2293 C CA . GLY A 1 280 ? 14.616 -40.836 -32.241 1.00 22.42 280 GLY A CA 1
ATOM 2294 C C . GLY A 1 280 ? 13.401 -39.927 -32.461 1.00 22.42 280 GLY A C 1
ATOM 2295 O O . GLY A 1 280 ? 12.645 -39.598 -31.555 1.00 22.42 280 GLY A O 1
ATOM 2296 N N . SER A 1 281 ? 13.314 -39.520 -33.722 1.00 23.08 281 SER A N 1
ATOM 2297 C CA . SER A 1 281 ? 12.284 -38.801 -34.470 1.00 23.08 281 SER A CA 1
ATOM 2298 C C . SER A 1 281 ? 10.813 -38.944 -34.044 1.00 23.08 281 SER A C 1
ATOM 2300 O O . SER A 1 281 ? 10.312 -40.042 -33.822 1.00 23.08 281 SER A O 1
ATOM 2302 N N . ARG A 1 282 ? 10.066 -37.837 -34.197 1.00 24.41 282 ARG A N 1
ATOM 2303 C CA . ARG A 1 282 ? 8.978 -37.735 -35.195 1.00 24.41 282 ARG A CA 1
ATOM 2304 C C . ARG A 1 282 ? 8.575 -36.277 -35.466 1.00 24.41 282 ARG A C 1
ATOM 2306 O O . ARG A 1 282 ? 8.246 -35.523 -34.562 1.00 24.41 282 ARG A O 1
ATOM 2313 N N . GLN A 1 283 ? 8.627 -35.924 -36.750 1.00 22.27 283 GLN A N 1
ATOM 2314 C CA . GLN A 1 283 ? 8.150 -34.686 -37.370 1.00 22.27 283 GLN A CA 1
ATOM 2315 C C . GLN A 1 283 ? 6.617 -34.635 -37.458 1.00 22.27 283 GLN A C 1
ATOM 2317 O O . GLN A 1 283 ? 5.996 -35.670 -37.701 1.00 22.27 283 GLN A O 1
ATOM 2322 N N . ARG A 1 284 ? 6.054 -33.419 -37.395 1.00 23.02 284 ARG A N 1
ATOM 2323 C CA . ARG A 1 284 ? 5.060 -32.814 -38.324 1.00 23.02 284 ARG A CA 1
ATOM 2324 C C . ARG A 1 284 ? 4.691 -31.430 -37.761 1.00 23.02 284 ARG A C 1
ATOM 2326 O O . ARG A 1 284 ? 4.293 -31.339 -36.610 1.00 23.02 284 ARG A O 1
ATOM 2333 N N . ALA A 1 285 ? 5.138 -30.341 -38.384 1.00 22.50 285 ALA A N 1
ATOM 2334 C CA . ALA A 1 285 ? 4.556 -29.657 -39.548 1.00 22.50 285 ALA A CA 1
ATOM 2335 C C . ALA A 1 285 ? 3.310 -28.828 -39.178 1.00 22.50 285 ALA A C 1
ATOM 2337 O O . ALA A 1 285 ? 2.285 -29.366 -38.773 1.00 22.50 285 ALA A O 1
ATOM 2338 N N . LEU A 1 286 ? 3.494 -27.511 -39.302 1.00 24.80 286 LEU A N 1
ATOM 2339 C CA . LEU A 1 286 ? 2.522 -26.427 -39.203 1.00 24.80 286 LEU A CA 1
ATOM 2340 C C . LEU A 1 286 ? 1.617 -26.397 -40.441 1.00 24.80 286 LEU A C 1
ATOM 2342 O O . LEU A 1 286 ? 2.127 -26.539 -41.543 1.00 24.80 286 LEU A O 1
ATOM 2346 N N . ASP A 1 287 ? 0.332 -26.137 -40.215 1.00 22.53 287 ASP A N 1
ATOM 2347 C CA . ASP A 1 287 ? -0.648 -25.424 -41.057 1.00 22.53 287 ASP A CA 1
ATOM 2348 C C . ASP A 1 287 ? -1.819 -25.133 -40.090 1.00 22.53 287 ASP A C 1
ATOM 2350 O O . ASP A 1 287 ? -2.175 -25.997 -39.294 1.00 22.53 287 ASP A O 1
ATOM 2354 N N . GLY A 1 288 ? -2.411 -23.951 -39.926 1.00 22.16 288 GLY A N 1
ATOM 2355 C CA . GLY A 1 288 ? -2.734 -22.880 -40.861 1.00 22.16 288 GLY A CA 1
ATOM 2356 C C . GLY A 1 288 ? -4.255 -22.674 -40.761 1.00 22.16 288 GLY A C 1
ATOM 2357 O O . GLY A 1 288 ? -5.004 -23.574 -41.121 1.00 22.16 288 GLY A O 1
ATOM 2358 N N . GLY A 1 289 ? -4.730 -21.537 -40.230 1.00 22.19 289 GLY A N 1
ATOM 2359 C CA . GLY A 1 289 ? -6.170 -21.223 -40.205 1.00 22.19 289 GLY A CA 1
ATOM 2360 C C . GLY A 1 289 ? -6.609 -20.276 -39.088 1.00 22.19 289 GLY A C 1
ATOM 2361 O O . GLY A 1 289 ? -7.012 -20.710 -38.014 1.00 22.19 289 GLY A O 1
ATOM 2362 N N . LEU A 1 290 ? -6.533 -18.973 -39.357 1.00 24.34 290 LEU A N 1
ATOM 2363 C CA . LEU A 1 290 ? -7.104 -17.902 -38.545 1.00 24.34 290 LEU A CA 1
ATOM 2364 C C . LEU A 1 290 ? -8.584 -17.739 -38.930 1.00 24.34 290 LEU A C 1
ATOM 2366 O O . LEU A 1 290 ? -8.863 -17.292 -40.038 1.00 24.34 290 LEU A O 1
ATOM 2370 N N . GLU A 1 291 ? -9.518 -18.040 -38.025 1.00 23.48 291 GLU A N 1
ATOM 2371 C CA . GLU A 1 291 ? -10.905 -17.569 -38.140 1.00 23.48 291 GLU A CA 1
ATOM 2372 C C . GLU A 1 291 ? -11.316 -16.747 -36.917 1.00 23.48 291 GLU A C 1
ATOM 2374 O O . GLU A 1 291 ? -11.162 -17.131 -35.756 1.00 23.48 291 GLU A O 1
ATOM 2379 N N . SER A 1 292 ? -11.820 -15.560 -37.231 1.00 26.66 292 SER A N 1
ATOM 2380 C CA . SER A 1 292 ? -12.298 -14.523 -36.338 1.00 26.66 292 SER A CA 1
ATOM 2381 C C . SER A 1 292 ? -13.678 -14.835 -35.759 1.00 26.66 292 SER A C 1
ATOM 2383 O O . SER A 1 292 ? -14.598 -15.177 -36.495 1.00 26.66 292 SER A O 1
ATOM 2385 N N . GLY A 1 293 ? -13.852 -14.530 -34.471 1.00 29.91 293 GLY A N 1
ATOM 2386 C CA . GLY A 1 293 ? -15.139 -14.111 -33.915 1.00 29.91 293 GLY A CA 1
ATOM 2387 C C . GLY A 1 293 ? -15.964 -15.194 -33.228 1.00 29.91 293 GLY A C 1
ATOM 2388 O O . GLY A 1 293 ? -16.883 -15.736 -33.830 1.00 29.91 293 GLY A O 1
ATOM 2389 N N . LYS A 1 294 ? -15.756 -15.388 -31.915 1.00 25.92 294 LYS A N 1
ATOM 2390 C CA . LYS A 1 294 ? -16.832 -15.796 -30.995 1.00 25.92 294 LYS A CA 1
ATOM 2391 C C . LYS A 1 294 ? -16.723 -15.067 -29.655 1.00 25.92 294 LYS A C 1
ATOM 2393 O O . LYS A 1 294 ? -15.693 -15.073 -28.991 1.00 25.92 294 LYS A O 1
ATOM 2398 N N . SER A 1 295 ? -17.838 -14.423 -29.320 1.00 23.78 295 SER A N 1
ATOM 2399 C CA . SER A 1 295 ? -18.233 -13.877 -28.024 1.00 23.78 295 SER A CA 1
ATOM 2400 C C . SER A 1 295 ? -17.801 -14.773 -26.853 1.00 23.78 295 SER A C 1
ATOM 2402 O O . SER A 1 295 ? -18.040 -15.981 -26.863 1.00 23.78 295 SER A O 1
ATOM 2404 N N . PHE A 1 296 ? -17.178 -14.159 -25.844 1.00 24.77 296 PHE A N 1
ATOM 2405 C CA . PHE A 1 296 ? -16.869 -14.776 -24.555 1.00 24.77 296 PHE A CA 1
ATOM 2406 C C . PHE A 1 296 ? -18.180 -15.210 -23.877 1.00 24.77 296 PHE A C 1
ATOM 2408 O O . PHE A 1 296 ? -18.935 -14.377 -23.376 1.00 24.77 296 PHE A O 1
ATOM 2415 N N . LYS A 1 297 ? -18.446 -16.518 -23.846 1.00 23.38 297 LYS A N 1
ATOM 2416 C CA . LYS A 1 297 ? -19.363 -17.120 -22.871 1.00 23.38 297 LYS A CA 1
ATOM 2417 C C . LYS A 1 297 ? -18.564 -17.431 -21.598 1.00 23.38 297 LYS A C 1
ATOM 2419 O O . LYS A 1 297 ? -17.475 -17.990 -21.718 1.00 23.38 297 LYS A O 1
ATOM 2424 N N . PRO A 1 298 ? -19.063 -17.104 -20.395 1.00 27.44 298 PRO A N 1
ATOM 2425 C CA . PRO A 1 298 ? -18.450 -17.569 -19.160 1.00 27.44 298 PRO A CA 1
ATOM 2426 C C . PRO A 1 298 ? -18.709 -19.074 -19.051 1.00 27.44 298 PRO A C 1
ATOM 2428 O O . PRO A 1 298 ? -19.860 -19.504 -19.021 1.00 27.44 298 PRO A O 1
ATOM 2431 N N . SER A 1 299 ? -17.653 -19.881 -19.049 1.00 29.70 299 SER A N 1
ATOM 2432 C CA . SER A 1 299 ? -17.763 -21.330 -18.898 1.00 29.70 299 SER A CA 1
ATOM 2433 C C . SER A 1 299 ? -17.034 -21.817 -17.652 1.00 29.70 299 SER A C 1
ATOM 2435 O O . SER A 1 299 ? -15.879 -21.458 -17.428 1.00 29.70 299 SER A O 1
ATOM 2437 N N . ALA A 1 300 ? -17.758 -22.693 -16.950 1.00 29.14 300 ALA A N 1
ATOM 2438 C CA . ALA A 1 300 ? -17.422 -23.530 -15.803 1.00 29.14 300 ALA A CA 1
ATOM 2439 C C . ALA A 1 300 ? -17.427 -22.835 -14.430 1.00 29.14 300 ALA A C 1
ATOM 2441 O O . ALA A 1 300 ? -16.454 -22.224 -13.989 1.00 29.14 300 ALA A O 1
ATOM 2442 N N . GLU A 1 301 ? -18.574 -22.979 -13.760 1.00 30.56 301 GLU A N 1
ATOM 2443 C CA . GLU A 1 301 ? -18.716 -22.915 -12.309 1.00 30.56 301 GLU A CA 1
ATOM 2444 C C . GLU A 1 301 ? -17.625 -23.757 -11.637 1.00 30.56 301 GLU A C 1
ATOM 2446 O O . GLU A 1 301 ? -17.342 -24.883 -12.043 1.00 30.56 301 GLU A O 1
ATOM 2451 N N . LEU A 1 302 ? -16.999 -23.172 -10.616 1.00 34.59 302 LEU A N 1
ATOM 2452 C CA . LEU A 1 302 ? -16.152 -23.881 -9.666 1.00 34.59 302 LEU A CA 1
ATOM 2453 C C . LEU A 1 302 ? -16.971 -25.031 -9.066 1.00 34.59 302 LEU A C 1
ATOM 2455 O O . LEU A 1 302 ? -18.011 -24.766 -8.465 1.00 34.59 302 LEU A O 1
ATOM 2459 N N . GLU A 1 303 ? -16.510 -26.277 -9.198 1.00 29.19 303 GLU A N 1
ATOM 2460 C CA . GLU A 1 303 ? -17.024 -27.354 -8.352 1.00 29.19 303 GLU A CA 1
ATOM 2461 C C . GLU A 1 303 ? -16.807 -26.962 -6.885 1.00 29.19 303 GLU A C 1
ATOM 2463 O O . GLU A 1 303 ? -15.691 -26.642 -6.467 1.00 29.19 303 GLU A O 1
ATOM 2468 N N . GLU A 1 304 ? -17.903 -26.929 -6.123 1.00 28.59 304 GLU A N 1
ATOM 2469 C CA . GLU A 1 304 ? -17.913 -26.559 -4.711 1.00 28.59 304 GLU A CA 1
ATOM 2470 C C . GLU A 1 304 ? -17.071 -27.552 -3.891 1.00 28.59 304 GLU A C 1
ATOM 2472 O O . GLU A 1 304 ? -17.412 -28.739 -3.800 1.00 28.59 304 GLU A O 1
ATOM 2477 N N . PRO A 1 305 ? -15.994 -27.104 -3.220 1.00 29.72 305 PRO A N 1
ATOM 2478 C CA . PRO A 1 305 ? -15.350 -27.915 -2.203 1.00 29.72 305 PRO A CA 1
ATOM 2479 C C . PRO A 1 305 ? -16.338 -28.121 -1.051 1.00 29.72 305 PRO A C 1
ATOM 2481 O O . PRO A 1 305 ? -16.943 -27.167 -0.560 1.00 29.72 305 PRO A O 1
ATOM 2484 N N . LYS A 1 306 ? -16.487 -29.365 -0.579 1.00 28.50 306 LYS A N 1
ATOM 2485 C CA . LYS A 1 306 ? -17.351 -29.688 0.569 1.00 28.50 306 LYS A CA 1
ATOM 2486 C C . LYS A 1 306 ? -17.081 -28.730 1.747 1.00 28.50 306 LYS A C 1
ATOM 2488 O O . LYS A 1 306 ? -15.918 -28.544 2.116 1.00 28.50 306 LYS A O 1
ATOM 2493 N N . PRO A 1 307 ? -18.127 -28.176 2.391 1.00 32.00 307 PRO A N 1
ATOM 2494 C CA . PRO A 1 307 ? -17.978 -27.152 3.416 1.00 32.00 307 PRO A CA 1
ATOM 2495 C C . PRO A 1 307 ? -17.137 -27.666 4.589 1.00 32.00 307 PRO A C 1
ATOM 2497 O O . PRO A 1 307 ? -17.482 -28.640 5.258 1.00 32.00 307 PRO A O 1
ATOM 2500 N N . SER A 1 308 ? -16.035 -26.973 4.877 1.00 42.91 308 SER A N 1
ATOM 2501 C CA . SER A 1 308 ? -15.156 -27.270 6.019 1.00 42.91 308 SER A CA 1
ATOM 2502 C C . SER A 1 308 ? -15.738 -26.818 7.368 1.00 42.91 308 SER A C 1
ATOM 2504 O O . SER A 1 308 ? -15.172 -27.108 8.422 1.00 42.91 308 SER A O 1
ATOM 2506 N N . ARG A 1 309 ? -16.887 -26.131 7.362 1.00 51.50 309 ARG A N 1
ATOM 2507 C CA . ARG A 1 309 ? -17.489 -25.481 8.532 1.00 51.50 309 ARG A CA 1
ATOM 2508 C C . ARG A 1 309 ? -18.633 -26.336 9.088 1.00 51.50 309 ARG A C 1
ATOM 2510 O O . ARG A 1 309 ? -19.794 -26.114 8.771 1.00 51.50 309 ARG A O 1
ATOM 2517 N N . LYS A 1 310 ? -18.297 -27.347 9.899 1.00 44.16 310 LYS A N 1
ATOM 2518 C CA . LYS A 1 310 ? -19.272 -28.302 10.471 1.00 44.16 310 LYS A CA 1
ATOM 2519 C C . LYS A 1 310 ? -20.097 -27.777 11.660 1.00 44.16 310 LYS A C 1
ATOM 2521 O O . LYS A 1 310 ? -20.999 -28.482 12.093 1.00 44.16 310 LYS A O 1
ATOM 2526 N N . GLN A 1 311 ? -19.833 -26.580 12.191 1.00 47.97 311 GLN A N 1
ATOM 2527 C CA . GLN A 1 311 ? -20.546 -26.047 13.363 1.00 47.97 311 GLN A CA 1
ATOM 2528 C C . GLN A 1 311 ? -20.928 -24.567 13.146 1.00 47.97 311 GLN A C 1
ATOM 2530 O O . GLN A 1 311 ? -20.045 -23.752 12.847 1.00 47.97 311 GLN A O 1
ATOM 2535 N N . PRO A 1 312 ? -22.218 -24.193 13.259 1.00 55.22 312 PRO A N 1
ATOM 2536 C CA . PRO A 1 312 ? -22.646 -22.798 13.318 1.00 55.22 312 PRO A CA 1
ATOM 2537 C C . PRO A 1 312 ? -22.031 -22.103 14.538 1.00 55.22 312 PRO A C 1
ATOM 2539 O O . PRO A 1 312 ? -21.949 -22.686 15.614 1.00 55.22 312 PRO A O 1
ATOM 2542 N N . SER A 1 313 ? -21.611 -20.846 14.380 1.00 62.75 313 SER A N 1
ATOM 2543 C CA . SER A 1 313 ? -21.174 -20.024 15.513 1.00 62.75 313 SER A CA 1
ATOM 2544 C C . SER A 1 313 ? -22.311 -19.876 16.526 1.00 62.75 313 SER A C 1
ATOM 2546 O O . SER A 1 313 ? -23.437 -19.561 16.141 1.00 62.75 313 SER A O 1
ATOM 2548 N N . THR A 1 314 ? -22.017 -20.048 17.815 1.00 68.50 314 THR A N 1
ATOM 2549 C CA . THR A 1 314 ? -22.955 -19.759 18.914 1.00 68.50 314 THR A CA 1
ATOM 2550 C C . THR A 1 314 ? -23.135 -18.253 19.141 1.00 68.50 314 THR A C 1
ATOM 2552 O O . THR A 1 314 ? -23.946 -17.837 19.970 1.00 68.50 314 THR A O 1
ATOM 2555 N N . CYS A 1 315 ? -22.414 -17.405 18.396 1.00 80.56 315 CYS A N 1
ATOM 2556 C CA . CYS A 1 315 ? -22.535 -15.961 18.502 1.00 80.56 315 CYS A CA 1
ATOM 2557 C C . CYS A 1 315 ? -23.862 -15.455 17.911 1.00 80.56 315 CYS A C 1
ATOM 2559 O O . CYS A 1 315 ? -24.044 -15.414 16.692 1.00 80.56 315 CYS A O 1
ATOM 2561 N N . LEU A 1 316 ? -24.753 -14.975 18.790 1.00 72.69 316 LEU A N 1
ATOM 2562 C CA . LEU A 1 316 ? -26.087 -14.435 18.464 1.00 72.69 316 LEU A CA 1
ATOM 2563 C C . LEU A 1 316 ? -26.082 -13.355 17.366 1.00 72.69 316 LEU A C 1
ATOM 2565 O O . LEU A 1 316 ? -27.074 -13.162 16.669 1.00 72.69 316 LEU A O 1
ATOM 2569 N N . ARG A 1 317 ? -24.974 -12.618 17.220 1.00 81.25 317 ARG A N 1
ATOM 2570 C CA . ARG A 1 317 ? -24.773 -11.596 16.183 1.00 81.25 317 ARG A CA 1
ATOM 2571 C C . ARG A 1 317 ? -23.435 -11.832 15.489 1.00 81.25 317 ARG A C 1
ATOM 2573 O O . ARG A 1 317 ? -22.486 -11.102 15.757 1.00 81.25 317 ARG A O 1
ATOM 2580 N N . SER A 1 318 ? -23.359 -12.867 14.653 1.00 91.94 318 SER A N 1
ATOM 2581 C CA . SER A 1 318 ? -22.158 -13.153 13.861 1.00 91.94 318 SER A CA 1
ATOM 2582 C C . SER A 1 318 ? -22.174 -12.460 12.490 1.00 91.94 318 SER A C 1
ATOM 2584 O O . SER A 1 318 ? -23.243 -12.278 11.900 1.00 91.94 318 SER A O 1
ATOM 2586 N N . VAL A 1 319 ? -20.991 -12.139 11.950 1.00 95.31 319 VAL A N 1
ATOM 2587 C CA . VAL A 1 319 ? -20.788 -11.645 10.573 1.00 95.31 319 VAL A CA 1
ATOM 2588 C C . VAL A 1 319 ? -21.493 -12.562 9.575 1.00 95.31 319 VAL A C 1
ATOM 2590 O O . VAL A 1 319 ? -22.217 -12.083 8.710 1.00 95.31 319 VAL A O 1
ATOM 2593 N N . MET A 1 320 ? -21.348 -13.884 9.730 1.00 93.69 320 MET A N 1
ATOM 2594 C CA . MET A 1 320 ? -21.995 -14.853 8.844 1.00 93.69 320 MET A CA 1
ATOM 2595 C C . MET A 1 320 ? -23.517 -14.760 8.891 1.00 93.69 320 MET A C 1
ATOM 2597 O O . MET A 1 320 ? -24.147 -14.730 7.837 1.00 93.69 320 MET A O 1
ATOM 2601 N N . ALA A 1 321 ? -24.113 -14.744 10.086 1.00 93.12 321 ALA A N 1
ATOM 2602 C CA . ALA A 1 321 ? -25.566 -14.686 10.216 1.00 93.12 321 ALA A CA 1
ATOM 2603 C C . ALA A 1 321 ? -26.122 -13.385 9.620 1.00 93.12 321 ALA A C 1
ATOM 2605 O O . ALA A 1 321 ? -27.106 -13.420 8.886 1.00 93.12 321 ALA A O 1
ATOM 2606 N N . ARG A 1 322 ? -25.453 -12.251 9.875 1.00 95.06 322 ARG A N 1
ATOM 2607 C CA . ARG A 1 322 ? -25.825 -10.942 9.318 1.00 95.06 322 ARG A CA 1
ATOM 2608 C C . ARG A 1 322 ? -25.686 -10.901 7.801 1.00 95.06 322 ARG A C 1
ATOM 2610 O O . ARG A 1 322 ? -26.623 -10.489 7.134 1.00 95.06 322 ARG A O 1
ATOM 2617 N N . ALA A 1 323 ? -24.563 -11.375 7.267 1.00 95.38 323 ALA A N 1
ATOM 2618 C CA . ALA A 1 323 ? -24.328 -11.415 5.830 1.00 95.38 323 ALA A CA 1
ATOM 2619 C C . ALA A 1 323 ? -25.345 -12.313 5.114 1.00 95.38 323 ALA A C 1
ATOM 2621 O O . ALA A 1 323 ? -25.925 -11.880 4.131 1.00 95.38 323 ALA A O 1
ATOM 2622 N N . LYS A 1 324 ? -25.619 -13.523 5.626 1.00 94.25 324 LYS A N 1
ATOM 2623 C CA . LYS A 1 324 ? -26.602 -14.445 5.026 1.00 94.25 324 LYS A CA 1
ATOM 2624 C C . LYS A 1 324 ? -28.037 -13.912 5.051 1.00 94.25 324 LYS A C 1
ATOM 2626 O O . LYS A 1 324 ? -28.817 -14.272 4.179 1.00 94.25 324 LYS A O 1
ATOM 2631 N N . ALA A 1 325 ? -28.389 -13.114 6.058 1.00 94.81 325 ALA A N 1
ATOM 2632 C CA . ALA A 1 325 ? -29.719 -12.523 6.181 1.00 94.81 325 ALA A CA 1
ATOM 2633 C C . ALA A 1 325 ? -29.901 -11.251 5.331 1.00 94.81 325 ALA A C 1
ATOM 2635 O O . ALA A 1 325 ? -31.035 -10.839 5.097 1.00 94.81 325 ALA A O 1
ATOM 2636 N N . ASP A 1 326 ? -28.812 -10.615 4.894 1.00 96.81 326 ASP A N 1
ATOM 2637 C CA . ASP A 1 326 ? -28.859 -9.412 4.068 1.00 96.81 326 ASP A CA 1
ATOM 2638 C C . ASP A 1 326 ? -29.067 -9.779 2.583 1.00 96.81 326 ASP A C 1
ATOM 2640 O O . ASP A 1 326 ? -28.294 -10.577 2.049 1.00 96.81 326 ASP A O 1
ATOM 2644 N N . PRO A 1 327 ? -30.060 -9.200 1.878 1.00 94.38 327 PRO A N 1
ATOM 2645 C CA . PRO A 1 327 ? -30.358 -9.563 0.489 1.00 94.38 327 PRO A CA 1
ATOM 2646 C C . PRO A 1 327 ? -29.194 -9.351 -0.482 1.00 94.38 327 PRO A C 1
ATOM 2648 O O . PRO A 1 327 ? -29.038 -10.111 -1.432 1.00 94.38 327 PRO A O 1
ATOM 2651 N N . LYS A 1 328 ? -28.369 -8.322 -0.259 1.00 93.69 328 LYS A N 1
ATOM 2652 C CA . LYS A 1 328 ? -27.231 -8.009 -1.127 1.00 93.69 328 LYS A CA 1
ATOM 2653 C C . LYS A 1 328 ? -26.021 -8.843 -0.729 1.00 93.69 328 LYS A C 1
ATOM 2655 O O . LYS A 1 328 ? -25.372 -9.453 -1.573 1.00 93.69 328 LYS A O 1
ATOM 2660 N N . PHE A 1 329 ? -25.679 -8.851 0.554 1.00 96.38 329 PHE A N 1
ATOM 2661 C CA . PHE A 1 329 ? -24.458 -9.495 1.028 1.00 96.38 329 PHE A CA 1
ATOM 2662 C C . PHE A 1 329 ? -24.578 -11.021 1.139 1.00 96.38 329 PHE A C 1
ATOM 2664 O O . PHE A 1 329 ? -23.551 -11.701 1.067 1.00 96.38 329 PHE A O 1
ATOM 2671 N N . GLY A 1 330 ? -25.792 -11.570 1.208 1.00 94.50 330 GLY A N 1
ATOM 2672 C CA . GLY A 1 330 ? -26.038 -13.012 1.210 1.00 94.50 330 GLY A CA 1
ATOM 2673 C C . GLY A 1 330 ? -25.582 -13.700 -0.078 1.00 94.50 330 GLY A C 1
ATOM 2674 O O . GLY A 1 330 ? -25.090 -14.825 -0.029 1.00 94.50 330 GLY A O 1
ATOM 2675 N N . GLU A 1 331 ? -25.658 -1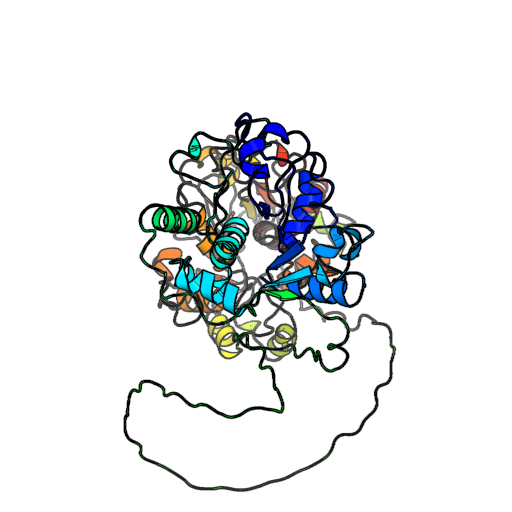3.005 -1.216 1.00 93.50 331 GLU A N 1
ATOM 2676 C CA . GLU A 1 331 ? -25.174 -13.504 -2.511 1.00 93.50 331 GLU A CA 1
ATOM 2677 C C . GLU A 1 331 ? -23.663 -13.288 -2.710 1.00 93.50 331 GLU A C 1
ATOM 2679 O O . GLU A 1 331 ? -22.991 -14.045 -3.425 1.00 93.50 331 GLU A O 1
ATOM 2684 N N . VAL A 1 332 ? -23.116 -12.253 -2.065 1.00 95.06 332 VAL A N 1
ATOM 2685 C CA . VAL A 1 332 ? -21.719 -11.826 -2.212 1.00 95.06 332 VAL A CA 1
ATOM 2686 C C . VAL A 1 332 ? -20.776 -12.699 -1.378 1.00 95.06 332 VAL A C 1
ATOM 2688 O O . VAL A 1 332 ? -19.762 -13.162 -1.907 1.00 95.06 332 VAL A O 1
ATOM 2691 N N . PHE A 1 333 ? -21.096 -12.950 -0.103 1.00 97.12 333 PHE A N 1
ATOM 2692 C CA . PHE A 1 333 ? -20.223 -13.696 0.809 1.00 97.12 333 PHE A CA 1
ATOM 2693 C C . PHE A 1 333 ? -20.201 -15.209 0.520 1.00 97.12 333 PHE A C 1
ATOM 2695 O O . PHE A 1 333 ? -21.234 -15.872 0.454 1.00 97.12 333 PHE A O 1
ATOM 2702 N N . ARG A 1 334 ? -18.993 -15.779 0.448 1.00 96.38 334 ARG A N 1
ATOM 2703 C CA . ARG A 1 334 ? -18.705 -17.221 0.365 1.00 96.38 334 ARG A CA 1
ATOM 2704 C C . ARG A 1 334 ? -17.735 -17.630 1.477 1.00 96.38 334 ARG A C 1
ATOM 2706 O O . ARG A 1 334 ? -16.517 -17.523 1.337 1.00 96.38 334 ARG A O 1
ATOM 2713 N N . PHE A 1 335 ? -18.288 -18.052 2.615 1.00 93.19 335 PHE A N 1
ATOM 2714 C CA . PHE A 1 335 ? -17.541 -18.359 3.849 1.00 93.19 335 PHE A CA 1
ATOM 2715 C C . PHE A 1 335 ? -16.782 -19.696 3.840 1.00 93.19 335 PHE A C 1
ATOM 2717 O O . PHE A 1 335 ? -16.071 -20.004 4.796 1.00 93.19 335 PHE A O 1
ATOM 2724 N N . ASP A 1 336 ? -16.990 -20.501 2.810 1.00 91.88 336 ASP A N 1
ATOM 2725 C CA . ASP A 1 336 ? -16.321 -21.761 2.499 1.00 91.88 336 ASP A CA 1
ATOM 2726 C C . ASP A 1 336 ? -15.018 -21.562 1.706 1.00 91.88 336 ASP A C 1
ATOM 2728 O O . ASP A 1 336 ? -14.173 -22.457 1.693 1.00 91.88 336 ASP A O 1
ATOM 2732 N N . THR A 1 337 ? -14.820 -20.376 1.115 1.00 92.69 337 THR A N 1
ATOM 2733 C CA . THR A 1 337 ? -13.595 -20.019 0.385 1.00 92.69 337 THR A CA 1
ATOM 2734 C C . THR A 1 337 ? -12.361 -20.149 1.293 1.00 92.69 337 THR A C 1
ATOM 2736 O O . THR A 1 337 ? -12.330 -19.533 2.365 1.00 92.69 337 THR A O 1
ATOM 2739 N N . PRO A 1 338 ? -11.315 -20.899 0.894 1.00 95.31 338 PRO A N 1
ATOM 2740 C CA . PRO A 1 338 ? -10.109 -21.054 1.699 1.00 95.31 338 PRO A CA 1
ATOM 2741 C C . PRO A 1 338 ? -9.359 -19.724 1.799 1.00 95.31 338 PRO A C 1
ATOM 2743 O O . PRO A 1 338 ? -8.830 -19.222 0.816 1.00 95.31 338 PRO A O 1
ATOM 2746 N N . VAL A 1 339 ? -9.294 -19.159 3.005 1.00 98.06 339 VAL A N 1
ATOM 2747 C CA . VAL A 1 339 ? -8.626 -17.870 3.265 1.00 98.06 339 VAL A CA 1
ATOM 2748 C C . VAL A 1 339 ? -7.100 -17.982 3.149 1.00 98.06 339 VAL A C 1
ATOM 2750 O O . VAL A 1 339 ? -6.439 -17.045 2.701 1.00 98.06 339 VAL A O 1
ATOM 2753 N N . LEU A 1 340 ? -6.536 -19.129 3.543 1.00 98.38 340 LEU A N 1
ATOM 2754 C CA . LEU A 1 340 ? -5.093 -19.358 3.630 1.00 98.38 340 LEU A CA 1
ATOM 2755 C C . LEU A 1 340 ? -4.598 -20.384 2.609 1.00 98.38 340 LEU A C 1
ATOM 2757 O O . LEU A 1 340 ? -5.257 -21.392 2.344 1.00 98.38 340 LEU A O 1
ATOM 2761 N N . MET A 1 341 ? -3.406 -20.131 2.075 1.00 97.44 341 MET A N 1
ATOM 2762 C CA . MET A 1 341 ? -2.631 -21.079 1.282 1.00 97.44 341 MET A CA 1
ATOM 2763 C C . MET A 1 341 ? -1.668 -21.849 2.184 1.00 97.44 341 MET A C 1
ATOM 2765 O O . MET A 1 341 ? -0.972 -21.248 3.001 1.00 97.44 341 MET A O 1
ATOM 2769 N N . TRP A 1 342 ? -1.614 -23.167 2.017 1.00 97.06 342 TRP A N 1
ATOM 2770 C CA . TRP A 1 342 ? -0.726 -24.062 2.762 1.00 97.06 342 TRP A CA 1
ATOM 2771 C C . TRP A 1 342 ? -0.420 -25.310 1.918 1.00 97.06 342 TRP A C 1
ATOM 2773 O O . TRP A 1 342 ? -0.904 -25.409 0.784 1.00 97.06 342 TRP A O 1
ATOM 2783 N N . ASP A 1 343 ? 0.408 -26.225 2.421 1.00 97.00 343 ASP A N 1
ATOM 2784 C CA . ASP A 1 343 ? 0.989 -27.323 1.635 1.00 97.00 343 ASP A CA 1
ATOM 2785 C C . ASP A 1 343 ? -0.051 -28.183 0.888 1.00 97.00 343 ASP A C 1
ATOM 2787 O O . ASP A 1 343 ? 0.134 -28.462 -0.297 1.00 97.00 343 ASP A O 1
ATOM 2791 N N . GLN A 1 344 ? -1.180 -28.526 1.516 1.00 96.00 344 GLN A N 1
ATOM 2792 C CA . GLN A 1 344 ? -2.208 -29.391 0.918 1.00 96.00 344 GLN A CA 1
ATOM 2793 C C . GLN A 1 344 ? -2.921 -28.763 -0.284 1.00 96.00 344 GLN A C 1
ATOM 2795 O O . GLN A 1 344 ? -3.476 -29.483 -1.113 1.00 96.00 344 GLN A O 1
ATOM 2800 N N . HIS A 1 345 ? -2.914 -27.434 -0.410 1.00 96.38 345 HIS A N 1
ATOM 2801 C CA . HIS A 1 345 ? -3.486 -26.756 -1.576 1.00 96.38 345 HIS A CA 1
ATOM 2802 C C . HIS A 1 345 ? -2.520 -26.737 -2.775 1.00 96.38 345 HIS A C 1
ATOM 2804 O O . HIS A 1 345 ? -2.937 -26.428 -3.896 1.00 96.38 345 HIS A O 1
ATOM 2810 N N . PHE A 1 346 ? -1.238 -27.068 -2.575 1.00 96.62 346 PHE A N 1
ATOM 2811 C CA . PHE A 1 346 ? -0.228 -27.077 -3.630 1.00 96.62 346 PHE A CA 1
ATOM 2812 C C . PHE A 1 346 ? -0.230 -28.395 -4.417 1.00 96.62 346 PHE A C 1
ATOM 2814 O O . PHE A 1 346 ? 0.608 -29.275 -4.221 1.00 96.62 346 PHE A O 1
ATOM 2821 N N . THR A 1 347 ? -1.185 -28.517 -5.336 1.00 97.31 347 THR A N 1
ATOM 2822 C CA . THR A 1 347 ? -1.320 -29.653 -6.260 1.00 97.31 347 THR A CA 1
ATOM 2823 C C . THR A 1 347 ? -0.924 -29.260 -7.686 1.00 97.31 347 THR A C 1
ATOM 2825 O O . THR A 1 347 ? -0.822 -28.074 -8.009 1.00 97.31 347 THR A O 1
ATOM 2828 N N . LEU A 1 348 ? -0.730 -30.253 -8.565 1.00 95.75 348 LEU A N 1
ATOM 2829 C CA . LEU A 1 348 ? -0.498 -30.012 -9.998 1.00 95.75 348 LEU A CA 1
ATOM 2830 C C . LEU A 1 348 ? -1.644 -29.213 -10.632 1.00 95.75 348 LEU A C 1
ATOM 2832 O O . LEU A 1 348 ? -1.398 -28.267 -11.371 1.00 95.75 348 LEU A O 1
ATOM 2836 N N . GLU A 1 349 ? -2.886 -29.544 -10.280 1.00 96.56 349 GLU A N 1
ATOM 2837 C CA . GLU A 1 349 ? -4.074 -28.842 -10.765 1.00 96.56 349 GLU A CA 1
ATOM 2838 C C . GLU A 1 349 ? -4.087 -27.372 -10.322 1.00 96.56 349 GLU A C 1
ATOM 2840 O O . GLU A 1 349 ? -4.256 -26.466 -11.144 1.00 96.56 349 GLU A O 1
ATOM 2845 N N . THR A 1 350 ? -3.845 -27.109 -9.032 1.00 97.06 350 THR A N 1
ATOM 2846 C CA . THR A 1 350 ? -3.776 -25.738 -8.514 1.00 97.06 350 THR A CA 1
ATOM 2847 C C . THR A 1 350 ? -2.636 -24.961 -9.169 1.00 97.06 350 THR A C 1
ATOM 2849 O O . THR A 1 350 ? -2.823 -23.798 -9.531 1.00 97.06 350 THR A O 1
ATOM 2852 N N . TRP A 1 351 ? -1.476 -25.591 -9.379 1.00 97.12 351 TRP A N 1
ATOM 2853 C CA . TRP A 1 351 ? -0.359 -24.987 -10.106 1.00 97.12 351 TRP A CA 1
ATOM 2854 C C . TRP A 1 351 ? -0.724 -24.611 -11.534 1.00 97.12 351 TRP A C 1
ATOM 2856 O O . TRP A 1 351 ? -0.546 -23.455 -11.926 1.00 97.12 351 TRP A O 1
ATOM 2866 N N . ASP A 1 352 ? -1.263 -25.552 -12.301 1.00 96.19 352 ASP A N 1
ATOM 2867 C CA . ASP A 1 352 ? -1.597 -25.330 -13.703 1.00 96.19 352 ASP A CA 1
ATOM 2868 C C . ASP A 1 352 ? -2.652 -24.241 -13.882 1.00 96.19 352 ASP A C 1
ATOM 2870 O O . ASP A 1 352 ? -2.578 -23.458 -14.834 1.00 96.19 352 ASP A O 1
ATOM 2874 N N . ARG A 1 353 ? -3.576 -24.121 -12.928 1.00 97.12 353 ARG A N 1
ATOM 2875 C CA . ARG A 1 353 ? -4.585 -23.066 -12.915 1.00 97.12 353 ARG A CA 1
ATOM 2876 C C . ARG A 1 353 ? -4.024 -21.712 -12.484 1.00 97.12 353 ARG A C 1
ATOM 2878 O O . ARG A 1 353 ? -4.306 -20.713 -13.143 1.00 97.12 353 ARG A O 1
ATOM 2885 N N . LEU A 1 354 ? -3.245 -21.639 -11.403 1.00 95.88 354 LEU A N 1
ATOM 2886 C CA . LEU A 1 354 ? -2.762 -20.364 -10.856 1.00 95.88 354 LEU A CA 1
ATOM 2887 C C . LEU A 1 354 ? -1.583 -19.782 -11.642 1.00 95.88 354 LEU A C 1
ATOM 2889 O O . LEU A 1 354 ? -1.468 -18.560 -11.717 1.00 95.88 354 LEU A O 1
ATOM 2893 N N . LYS A 1 355 ? -0.751 -20.594 -12.306 1.00 94.25 355 LYS A N 1
ATOM 2894 C CA . LYS A 1 355 ? 0.375 -20.098 -13.128 1.00 94.25 355 LYS A CA 1
ATOM 2895 C C . LYS A 1 355 ? -0.054 -19.238 -14.326 1.00 94.25 355 LYS A C 1
ATOM 2897 O O . LYS A 1 355 ? 0.781 -18.585 -14.941 1.00 94.25 355 LYS A O 1
ATOM 2902 N N . THR A 1 356 ? -1.338 -19.253 -14.686 1.00 93.06 356 THR A N 1
ATOM 2903 C CA . THR A 1 356 ? -1.898 -18.453 -15.791 1.00 93.06 356 THR A CA 1
ATOM 2904 C C . THR A 1 356 ? -2.389 -17.072 -15.353 1.00 93.06 356 THR A C 1
ATOM 2906 O O . THR A 1 356 ? -2.698 -16.240 -16.203 1.00 93.06 356 THR A O 1
ATOM 2909 N N . ARG A 1 357 ? -2.445 -16.805 -14.042 1.00 89.56 357 ARG A N 1
ATOM 2910 C CA . ARG A 1 357 ? -2.920 -15.539 -13.471 1.00 89.56 357 ARG A CA 1
ATOM 2911 C C . ARG A 1 357 ? -1.762 -14.753 -12.867 1.00 89.56 357 ARG A C 1
ATOM 2913 O O . ARG A 1 357 ? -0.930 -15.320 -12.158 1.00 89.56 357 ARG A O 1
ATOM 2920 N N . HIS A 1 358 ? -1.733 -13.451 -13.125 1.00 85.44 358 HIS A N 1
ATOM 2921 C CA . HIS A 1 358 ? -0.770 -12.536 -12.519 1.00 85.44 358 HIS A CA 1
ATOM 2922 C C . HIS A 1 358 ? -0.891 -12.504 -10.991 1.00 85.44 358 HIS A C 1
ATOM 2924 O O . HIS A 1 358 ? -1.965 -12.728 -10.428 1.00 85.44 358 HIS A O 1
ATOM 2930 N N . VAL A 1 359 ? 0.223 -12.220 -10.321 1.00 84.12 359 VAL A N 1
ATOM 2931 C CA . VAL A 1 359 ? 0.239 -11.907 -8.888 1.00 84.12 359 VAL A CA 1
ATOM 2932 C C . VAL A 1 359 ? -0.606 -10.646 -8.612 1.00 84.12 359 VAL A C 1
ATOM 2934 O O . VAL A 1 359 ? -0.582 -9.733 -9.432 1.00 84.12 359 VAL A O 1
ATOM 2937 N N . PRO A 1 360 ? -1.368 -10.569 -7.504 1.00 93.62 360 PRO A N 1
ATOM 2938 C CA . PRO A 1 360 ? -1.434 -11.535 -6.407 1.00 93.62 360 PRO A CA 1
ATOM 2939 C C . PRO A 1 360 ? -2.447 -12.683 -6.609 1.00 93.62 360 PRO A C 1
ATOM 2941 O O . PRO A 1 360 ? -2.660 -13.490 -5.706 1.00 93.62 360 PRO A O 1
ATOM 2944 N N . TYR A 1 361 ? -3.098 -12.773 -7.771 1.00 94.38 361 TYR A N 1
ATOM 2945 C CA . TYR A 1 361 ? -4.189 -13.724 -8.048 1.00 94.38 361 TYR A CA 1
ATOM 2946 C C . TYR A 1 361 ? -3.725 -15.102 -8.537 1.00 94.38 361 TYR A C 1
ATOM 2948 O O . TYR A 1 361 ? -4.545 -16.001 -8.749 1.00 94.38 361 TYR A O 1
ATOM 2956 N N . GLY A 1 362 ? -2.420 -15.278 -8.723 1.00 93.62 362 GLY A N 1
ATOM 2957 C CA . GLY A 1 362 ? -1.796 -16.530 -9.119 1.00 93.62 362 GLY A CA 1
ATOM 2958 C C . GLY A 1 362 ? -0.275 -16.437 -9.134 1.00 93.62 362 GLY A C 1
ATOM 2959 O O . GLY A 1 362 ? 0.317 -15.716 -8.335 1.00 93.62 362 GLY A O 1
ATOM 2960 N N . TRP A 1 363 ? 0.351 -17.199 -10.029 1.00 94.31 363 TRP A N 1
ATOM 2961 C CA . TRP A 1 363 ? 1.797 -17.444 -10.073 1.00 94.31 363 TRP A CA 1
ATOM 2962 C C . TRP A 1 363 ? 2.407 -17.215 -11.454 1.00 94.31 363 TRP A C 1
ATOM 2964 O O . TRP A 1 363 ? 3.473 -17.749 -11.761 1.00 94.31 363 TRP A O 1
ATOM 2974 N N . GLN A 1 364 ? 1.740 -16.449 -12.317 1.00 88.88 364 GLN A N 1
ATOM 2975 C CA . GLN A 1 364 ? 2.274 -16.133 -13.636 1.00 88.88 364 GLN A CA 1
ATOM 2976 C C . GLN A 1 364 ? 3.646 -15.464 -13.519 1.00 88.88 364 GLN A C 1
ATOM 2978 O O . GLN A 1 364 ? 3.804 -14.442 -12.858 1.00 88.88 364 GLN A O 1
ATOM 2983 N N . GLY A 1 365 ? 4.641 -16.068 -14.171 1.00 82.00 365 GLY A N 1
ATOM 2984 C CA . GLY A 1 365 ? 6.030 -15.607 -14.143 1.00 82.00 365 GLY A CA 1
ATOM 2985 C C . GLY A 1 365 ? 6.829 -16.017 -12.900 1.00 82.00 365 GLY A C 1
ATOM 2986 O O . GLY A 1 365 ? 8.019 -15.718 -12.842 1.00 82.00 365 GLY A O 1
ATOM 2987 N N . LEU A 1 366 ? 6.229 -16.718 -11.930 1.00 85.12 366 LEU A N 1
ATOM 2988 C CA . LEU A 1 366 ? 6.940 -17.219 -10.752 1.00 85.12 366 LEU A CA 1
ATOM 2989 C C . LEU A 1 366 ? 7.558 -18.601 -10.997 1.00 85.12 366 LEU A C 1
ATOM 2991 O O . LEU A 1 366 ? 7.026 -19.433 -11.730 1.00 85.12 366 LEU A O 1
ATOM 2995 N N . SER A 1 367 ? 8.681 -18.870 -10.328 1.00 90.38 367 SER A N 1
ATOM 2996 C CA . SER A 1 367 ? 9.338 -20.179 -10.364 1.00 90.38 367 SER A CA 1
ATOM 2997 C C . SER A 1 367 ? 8.546 -21.216 -9.566 1.00 90.38 367 SER A C 1
ATOM 2999 O O . SER A 1 367 ? 8.320 -21.042 -8.365 1.00 90.38 367 SER A O 1
ATOM 3001 N N . HIS A 1 368 ? 8.206 -22.341 -10.208 1.00 94.50 368 HIS A N 1
ATOM 3002 C CA . HIS A 1 368 ? 7.606 -23.504 -9.540 1.00 94.50 368 HIS A CA 1
ATOM 3003 C C . HIS A 1 368 ? 8.448 -23.980 -8.355 1.00 94.50 368 HIS A C 1
ATOM 3005 O O . HIS A 1 368 ? 7.907 -24.325 -7.308 1.00 94.50 368 HIS A O 1
ATOM 3011 N N . ALA A 1 369 ? 9.776 -23.975 -8.504 1.00 93.00 369 ALA A N 1
ATOM 3012 C CA . ALA A 1 369 ? 10.683 -24.416 -7.453 1.00 93.00 369 ALA A CA 1
ATOM 3013 C C . ALA A 1 369 ? 10.604 -23.505 -6.218 1.00 93.00 369 ALA A C 1
ATOM 3015 O O . ALA A 1 369 ? 10.553 -24.006 -5.095 1.00 93.00 369 ALA A O 1
ATOM 3016 N N . VAL A 1 370 ? 10.534 -22.184 -6.415 1.00 91.75 370 VAL A N 1
ATOM 3017 C CA . VAL A 1 370 ? 10.408 -21.219 -5.312 1.00 91.75 370 VAL A CA 1
ATOM 3018 C C . VAL A 1 370 ? 9.067 -21.408 -4.613 1.00 91.75 370 VAL A C 1
ATOM 3020 O O . VAL A 1 370 ? 9.058 -21.772 -3.441 1.00 91.75 370 VAL A O 1
ATOM 3023 N N . VAL A 1 371 ? 7.952 -21.287 -5.344 1.00 96.62 371 VAL A N 1
ATOM 3024 C CA . VAL A 1 371 ? 6.596 -21.415 -4.781 1.00 96.62 371 VAL A CA 1
ATOM 3025 C C . VAL A 1 371 ? 6.410 -22.764 -4.086 1.00 96.62 371 VAL A C 1
ATOM 3027 O O . VAL A 1 371 ? 5.991 -22.812 -2.931 1.00 96.62 371 VAL A O 1
ATOM 3030 N N . GLY A 1 372 ? 6.777 -23.861 -4.750 1.00 97.56 372 GLY A N 1
ATOM 3031 C CA . GLY A 1 372 ? 6.619 -25.204 -4.205 1.00 97.56 372 GLY A CA 1
ATOM 3032 C C . GLY A 1 372 ? 7.494 -25.466 -2.984 1.00 97.56 372 GLY A C 1
ATOM 3033 O O . GLY A 1 372 ? 7.025 -26.066 -2.020 1.00 97.56 372 GLY A O 1
ATOM 3034 N N . SER A 1 373 ? 8.747 -24.995 -2.979 1.00 97.50 373 SER A N 1
ATOM 3035 C CA . SER A 1 373 ? 9.612 -25.145 -1.802 1.00 97.50 373 SER A CA 1
ATOM 3036 C C . SER A 1 373 ? 9.142 -24.303 -0.614 1.00 97.50 373 SER A C 1
ATOM 3038 O O . SER A 1 373 ? 9.269 -24.767 0.513 1.00 97.50 373 SER A O 1
ATOM 3040 N N . THR A 1 374 ? 8.551 -23.125 -0.844 1.00 98.06 374 THR A N 1
ATOM 3041 C CA . THR A 1 374 ? 7.937 -22.308 0.214 1.00 98.06 374 THR A CA 1
ATOM 3042 C C . THR A 1 374 ? 6.675 -22.968 0.770 1.00 98.06 374 THR A C 1
ATOM 3044 O O . THR A 1 374 ? 6.547 -23.117 1.981 1.00 98.06 374 THR A O 1
ATOM 3047 N N . LEU A 1 375 ? 5.743 -23.396 -0.088 1.00 97.94 375 LEU A N 1
ATOM 3048 C CA . LEU A 1 375 ? 4.455 -23.942 0.359 1.00 97.94 375 LEU A CA 1
ATOM 3049 C C . LEU A 1 375 ? 4.596 -25.262 1.116 1.00 97.94 375 LEU A C 1
ATOM 3051 O O . LEU A 1 375 ? 3.853 -25.490 2.063 1.00 97.94 375 LEU A O 1
ATOM 3055 N N . ARG A 1 376 ? 5.591 -26.088 0.775 1.00 97.69 376 ARG A N 1
ATOM 3056 C CA . ARG A 1 376 ? 5.916 -27.312 1.528 1.00 97.69 376 ARG A CA 1
ATOM 3057 C C . ARG A 1 376 ? 6.356 -27.054 2.973 1.00 97.69 376 ARG A C 1
ATOM 3059 O O . ARG A 1 376 ? 6.293 -27.974 3.777 1.00 97.69 376 ARG A O 1
ATOM 3066 N N . LEU A 1 377 ? 6.805 -25.839 3.300 1.00 98.00 377 LEU A N 1
ATOM 3067 C CA . LEU A 1 377 ? 7.132 -25.450 4.676 1.00 98.00 377 LEU A CA 1
ATOM 3068 C C . LEU A 1 377 ? 5.891 -25.042 5.482 1.00 98.00 377 LEU A C 1
ATOM 3070 O O . LEU A 1 377 ? 5.951 -25.010 6.703 1.00 98.00 377 LEU A O 1
ATOM 3074 N N . LEU A 1 378 ? 4.767 -24.744 4.825 1.00 97.62 378 LEU A N 1
ATOM 3075 C CA . LEU A 1 378 ? 3.485 -24.452 5.472 1.00 97.62 378 LEU A CA 1
ATOM 3076 C C . LEU A 1 378 ? 2.677 -25.743 5.661 1.00 97.62 378 LEU A C 1
ATOM 3078 O O . LEU A 1 378 ? 1.549 -25.840 5.183 1.00 97.62 378 LEU A O 1
ATOM 3082 N N . ASN A 1 379 ? 3.269 -26.746 6.302 1.00 93.56 379 ASN A N 1
ATOM 3083 C CA . ASN A 1 379 ? 2.690 -28.086 6.460 1.00 93.56 379 ASN A CA 1
ATOM 3084 C C . ASN A 1 379 ? 2.115 -28.361 7.858 1.00 93.56 379 ASN A C 1
ATOM 3086 O O . ASN A 1 379 ? 1.584 -29.444 8.113 1.00 93.56 379 ASN A O 1
ATOM 3090 N N . ALA A 1 380 ? 2.200 -27.399 8.780 1.00 92.88 380 ALA A N 1
ATOM 3091 C CA . ALA A 1 380 ? 1.614 -27.552 10.101 1.00 92.88 380 ALA A CA 1
ATOM 3092 C C . ALA A 1 380 ? 0.086 -27.428 10.022 1.00 92.88 380 ALA A C 1
ATOM 3094 O O . ALA A 1 380 ? -0.461 -26.609 9.280 1.00 92.88 380 ALA A O 1
ATOM 3095 N N . SER A 1 381 ? -0.632 -28.182 10.860 1.00 88.88 381 SER A N 1
ATOM 3096 C CA . SER A 1 381 ? -2.099 -28.085 10.965 1.00 88.88 381 SER A CA 1
ATOM 3097 C C . SER A 1 381 ? -2.564 -26.660 11.296 1.00 88.88 381 SER A C 1
ATOM 3099 O O . SER A 1 381 ? -3.612 -26.214 10.825 1.00 88.88 381 SER A O 1
ATOM 3101 N N . ALA A 1 382 ? -1.742 -25.908 12.031 1.00 90.62 382 ALA A N 1
ATOM 3102 C CA . ALA A 1 382 ? -1.963 -24.504 12.344 1.00 90.62 382 ALA A CA 1
ATOM 3103 C C . ALA A 1 382 ? -1.913 -23.576 11.115 1.00 90.62 382 ALA A C 1
ATOM 3105 O O . ALA A 1 382 ? -2.329 -22.428 11.232 1.00 90.62 382 ALA A O 1
ATOM 3106 N N . ASN A 1 383 ? -1.417 -24.006 9.947 1.00 94.94 383 ASN A N 1
ATOM 3107 C CA . ASN A 1 383 ? -1.452 -23.211 8.711 1.00 94.94 383 ASN A CA 1
ATOM 3108 C C . ASN A 1 383 ? -2.801 -23.288 7.981 1.00 94.94 383 ASN A C 1
ATOM 3110 O O . ASN A 1 383 ? -3.077 -22.437 7.136 1.00 94.94 383 ASN A O 1
ATOM 3114 N N . ARG A 1 384 ? -3.671 -24.239 8.343 1.00 93.00 384 ARG A N 1
ATOM 3115 C CA . ARG A 1 384 ? -5.009 -24.391 7.751 1.00 93.00 384 ARG A CA 1
ATOM 3116 C C . ARG A 1 384 ? -5.964 -23.253 8.125 1.00 93.00 384 ARG A C 1
ATOM 3118 O O . ARG A 1 384 ? -6.834 -22.881 7.337 1.00 93.00 384 ARG A O 1
ATOM 3125 N N . HIS A 1 385 ? -5.832 -22.721 9.337 1.00 91.38 385 HIS A N 1
ATOM 3126 C CA . HIS A 1 385 ? -6.730 -21.713 9.894 1.00 91.38 385 HIS A CA 1
ATOM 3127 C C . HIS A 1 385 ? -5.943 -20.555 10.500 1.00 91.38 385 HIS A C 1
ATOM 3129 O O . HIS A 1 385 ? -4.795 -20.699 10.910 1.00 91.38 385 HIS A O 1
ATOM 3135 N N . LEU A 1 386 ? -6.569 -19.380 10.555 1.00 93.19 386 LEU A N 1
ATOM 3136 C CA . LEU A 1 386 ? -5.917 -18.187 11.085 1.00 93.19 386 LEU A CA 1
ATOM 3137 C C . LEU A 1 386 ? -5.719 -18.268 12.610 1.00 93.19 386 LEU A C 1
ATOM 3139 O O . LEU A 1 386 ? -4.704 -17.817 13.146 1.00 93.19 386 LEU A O 1
ATOM 3143 N N . PHE A 1 387 ? -6.683 -18.875 13.298 1.00 93.25 387 PHE A N 1
ATOM 3144 C CA . PHE A 1 387 ? -6.664 -19.172 14.723 1.00 93.25 387 PHE A CA 1
ATOM 3145 C C . PHE A 1 387 ? -7.521 -20.401 15.020 1.00 93.25 387 PHE A C 1
ATOM 3147 O O . PHE A 1 387 ? -8.421 -20.741 14.249 1.00 93.25 387 PHE A O 1
ATOM 3154 N N . ASP A 1 388 ? -7.225 -21.046 16.146 1.00 89.62 388 ASP A N 1
ATOM 3155 C CA . ASP A 1 388 ? -8.063 -22.102 16.695 1.00 89.62 388 ASP A CA 1
ATOM 3156 C C . ASP A 1 388 ? -9.291 -21.476 17.365 1.00 89.62 388 ASP A C 1
ATOM 3158 O O . ASP A 1 388 ? -9.165 -20.574 18.195 1.00 89.62 388 ASP A O 1
ATOM 3162 N N . ARG A 1 389 ? -10.482 -21.917 16.961 1.00 84.50 389 ARG A N 1
ATOM 3163 C CA . ARG A 1 389 ? -11.746 -21.404 17.497 1.00 84.50 389 ARG A CA 1
ATOM 3164 C C . ARG A 1 389 ? -12.057 -21.985 18.870 1.00 84.50 389 ARG A C 1
ATOM 3166 O O . ARG A 1 389 ? -12.718 -21.307 19.653 1.00 84.50 389 ARG A O 1
ATOM 3173 N N . ASP A 1 390 ? -11.550 -23.176 19.171 1.00 84.06 390 ASP A N 1
ATOM 3174 C CA . ASP A 1 390 ? -11.809 -23.860 20.440 1.00 84.06 390 ASP A CA 1
ATOM 3175 C C . ASP A 1 390 ? -11.108 -23.152 21.614 1.00 84.06 390 ASP A C 1
ATOM 3177 O O . ASP A 1 390 ? -11.512 -23.288 22.767 1.00 84.06 390 ASP A O 1
ATOM 3181 N N . ALA A 1 391 ? -10.129 -22.289 21.316 1.00 85.75 391 ALA A N 1
ATOM 3182 C CA . ALA A 1 391 ? -9.476 -21.406 22.280 1.00 85.75 391 ALA A CA 1
ATOM 3183 C C . ALA A 1 391 ? -10.382 -20.278 22.824 1.00 85.75 391 ALA A C 1
ATOM 3185 O O . ALA A 1 391 ? -9.983 -19.574 23.752 1.00 85.75 391 ALA A O 1
ATOM 3186 N N . PHE A 1 392 ? -11.589 -20.087 22.275 1.00 86.44 392 PHE A N 1
ATOM 3187 C CA . PHE A 1 392 ? -12.519 -19.026 22.674 1.00 86.44 392 PHE A CA 1
ATOM 3188 C C . PHE A 1 392 ? -13.788 -19.629 23.306 1.00 86.44 392 PHE A C 1
ATOM 3190 O O . PHE A 1 392 ? -14.777 -19.846 22.604 1.00 86.44 392 PHE A O 1
ATOM 3197 N N . PRO A 1 393 ? -13.811 -19.872 24.635 1.00 68.69 393 PRO A N 1
ATOM 3198 C CA . PRO A 1 393 ? -14.874 -20.630 25.312 1.00 68.69 393 PRO A CA 1
ATOM 3199 C C . PRO A 1 393 ? -16.271 -19.985 25.242 1.00 68.69 393 PRO A C 1
ATOM 3201 O O . PRO A 1 393 ? -17.273 -20.669 25.421 1.00 68.69 393 PRO A O 1
ATOM 3204 N N . GLY A 1 394 ? -16.362 -18.684 24.937 1.00 70.06 394 GLY A N 1
ATOM 3205 C CA . GLY A 1 394 ? -17.631 -17.992 24.665 1.00 70.06 394 GLY A CA 1
ATOM 3206 C C . GLY A 1 394 ? -18.169 -18.175 23.237 1.00 70.06 394 GLY A C 1
ATOM 3207 O O . GLY A 1 394 ? -19.243 -17.667 22.920 1.00 70.06 394 GLY A O 1
ATOM 3208 N N . GLY A 1 395 ? -17.419 -18.843 22.354 1.00 76.25 395 GLY A N 1
ATOM 3209 C CA . GLY A 1 395 ? -17.784 -19.175 20.971 1.00 76.25 395 GLY A CA 1
ATOM 3210 C C . GLY A 1 395 ? -17.882 -18.003 19.983 1.00 76.25 395 GLY A C 1
ATOM 3211 O O . GLY A 1 395 ? -17.983 -18.240 18.778 1.00 76.25 395 GLY A O 1
ATOM 3212 N N . CYS A 1 396 ? -17.825 -16.752 20.457 1.00 87.94 396 CYS A N 1
ATOM 3213 C CA . CYS A 1 396 ? -17.815 -15.549 19.627 1.00 87.94 396 CYS A CA 1
A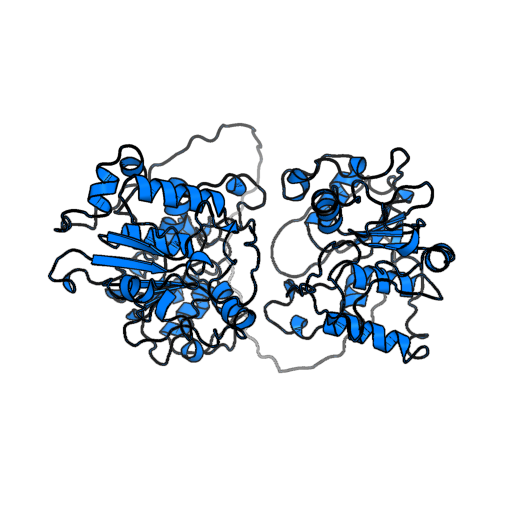TOM 3214 C C . CYS A 1 396 ? -16.432 -14.896 19.624 1.00 87.94 396 CYS A C 1
ATOM 3216 O O . CYS A 1 396 ? -15.993 -14.404 20.658 1.00 87.94 396 CYS A O 1
ATOM 3218 N N . VAL A 1 397 ? -15.784 -14.846 18.461 1.00 94.56 397 VAL A N 1
ATOM 3219 C CA . VAL A 1 397 ? -14.477 -14.201 18.292 1.00 94.56 397 VAL A CA 1
ATOM 3220 C C . VAL A 1 397 ? -14.649 -12.778 17.767 1.00 94.56 397 VAL A C 1
ATOM 3222 O O . VAL A 1 397 ? -15.126 -12.567 16.645 1.00 94.56 397 VAL A O 1
ATOM 3225 N N . ARG A 1 398 ? -14.261 -11.795 18.579 1.00 96.12 398 ARG A N 1
ATOM 3226 C CA . ARG A 1 398 ? -14.346 -10.360 18.290 1.00 96.12 398 ARG A CA 1
ATOM 3227 C C . ARG A 1 398 ? -12.995 -9.855 17.799 1.00 96.12 398 ARG A C 1
ATOM 3229 O O . ARG A 1 398 ? -11.994 -9.948 18.504 1.00 96.12 398 ARG A O 1
ATOM 3236 N N . CYS A 1 399 ? -12.977 -9.263 16.616 1.00 98.56 399 CYS A N 1
ATOM 3237 C CA . CYS A 1 399 ? -11.760 -8.781 15.978 1.00 98.56 399 CYS A CA 1
ATOM 3238 C C . CYS A 1 399 ? -11.805 -7.270 15.757 1.00 98.56 399 CYS A C 1
ATOM 3240 O O . CYS A 1 399 ? -12.797 -6.743 15.252 1.00 98.56 399 CYS A O 1
ATOM 3242 N N . ALA A 1 400 ? -10.715 -6.583 16.087 1.00 98.94 400 ALA A N 1
ATOM 3243 C CA . ALA A 1 400 ? -10.458 -5.228 15.616 1.00 98.94 400 ALA A CA 1
ATOM 3244 C C . ALA A 1 400 ? -9.480 -5.277 14.441 1.00 98.94 400 ALA A C 1
ATOM 3246 O O . ALA A 1 400 ? -8.467 -5.976 14.497 1.00 98.94 400 ALA A O 1
ATOM 3247 N N . VAL A 1 401 ? -9.762 -4.516 13.390 1.00 98.94 401 VAL A N 1
ATOM 3248 C CA . VAL A 1 401 ? -8.835 -4.301 12.278 1.00 98.94 401 VAL A CA 1
ATOM 3249 C C . VAL A 1 401 ? -8.464 -2.830 12.268 1.00 98.94 401 VAL A C 1
ATOM 3251 O O . VAL A 1 401 ? -9.340 -1.972 12.161 1.00 98.94 401 VAL A O 1
ATOM 3254 N N . VAL A 1 402 ? -7.173 -2.549 12.411 1.00 98.94 402 VAL A N 1
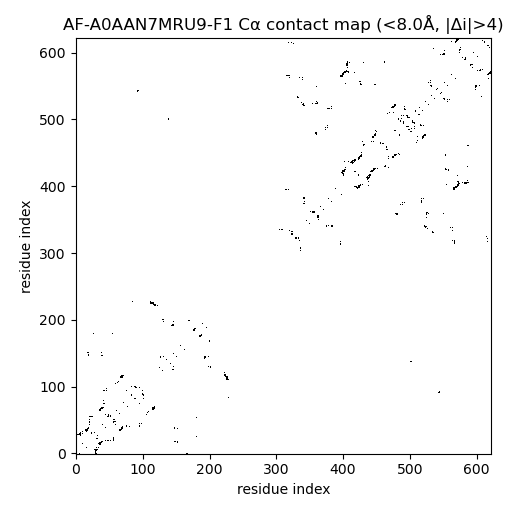ATOM 3255 C CA . VAL A 1 402 ? -6.634 -1.195 12.543 1.00 98.94 402 VAL A CA 1
ATOM 3256 C C . VAL A 1 402 ? -5.861 -0.854 11.271 1.00 98.94 402 VAL A C 1
ATOM 3258 O O . VAL A 1 402 ? -4.769 -1.373 11.035 1.00 98.94 402 VAL A O 1
ATOM 3261 N N . GLY A 1 403 ? -6.470 -0.023 10.429 1.00 98.62 403 GLY A N 1
ATOM 3262 C CA . GLY A 1 403 ? -5.802 0.686 9.345 1.00 98.62 403 GLY A CA 1
ATOM 3263 C C . GLY A 1 403 ? -5.010 1.882 9.874 1.00 98.62 403 GLY A C 1
ATOM 3264 O O . GLY A 1 403 ? -5.095 2.235 11.050 1.00 98.62 403 GLY A O 1
ATOM 3265 N N . ASN A 1 404 ? -4.246 2.521 8.989 1.00 98.50 404 ASN A N 1
ATOM 3266 C CA . ASN A 1 404 ? -3.286 3.549 9.393 1.00 98.50 404 ASN A CA 1
ATOM 3267 C C . ASN A 1 404 ? -3.791 4.987 9.204 1.00 98.50 404 ASN A C 1
ATOM 3269 O O . ASN A 1 404 ? -3.016 5.920 9.384 1.00 98.50 404 ASN A O 1
ATOM 3273 N N . GLY A 1 405 ? -5.069 5.170 8.860 1.00 97.94 405 GLY A N 1
ATOM 3274 C CA . GLY A 1 405 ? -5.631 6.462 8.473 1.00 97.94 405 GLY A CA 1
ATOM 3275 C C . GLY A 1 405 ? -5.621 7.514 9.584 1.00 97.94 405 GLY A C 1
ATOM 3276 O O . GLY A 1 405 ? -5.858 7.201 10.756 1.00 97.94 405 GLY A O 1
ATOM 3277 N N . GLY A 1 406 ? -5.441 8.782 9.203 1.00 98.12 406 GLY A N 1
ATOM 3278 C CA . GLY A 1 406 ? -5.358 9.924 10.124 1.00 98.12 406 GLY A CA 1
ATOM 3279 C C . GLY A 1 406 ? -6.556 10.147 11.045 1.00 98.12 406 GLY A C 1
ATOM 3280 O O . GLY A 1 406 ? -6.425 10.825 12.063 1.00 98.12 406 GLY A O 1
ATOM 3281 N N . ILE A 1 407 ? -7.710 9.543 10.747 1.00 98.12 407 ILE A N 1
ATOM 3282 C CA . ILE A 1 407 ? -8.910 9.588 11.598 1.00 98.12 407 ILE A CA 1
ATOM 3283 C C . ILE A 1 407 ? -8.654 9.085 13.029 1.00 98.12 407 ILE A C 1
ATOM 3285 O O . ILE A 1 407 ? -9.379 9.472 13.946 1.00 98.12 407 ILE A O 1
ATOM 3289 N N . LEU A 1 408 ? -7.622 8.258 13.243 1.00 98.69 408 LEU A N 1
ATOM 3290 C CA . LEU A 1 408 ? -7.269 7.761 14.573 1.00 98.69 408 LEU A CA 1
ATOM 3291 C C . LEU A 1 408 ? -6.492 8.760 15.436 1.00 98.69 408 LEU A C 1
ATOM 3293 O O . LEU A 1 408 ? -6.520 8.605 16.652 1.00 98.69 408 LEU A O 1
ATOM 3297 N N . ASN A 1 409 ? -5.857 9.786 14.868 1.00 98.12 409 ASN A N 1
ATOM 3298 C CA . ASN A 1 409 ? -5.056 10.733 15.648 1.00 98.12 409 ASN A CA 1
ATOM 3299 C C . ASN A 1 409 ? -5.936 11.528 16.635 1.00 98.12 409 ASN A C 1
ATOM 3301 O O . ASN A 1 409 ? -6.850 12.242 16.219 1.00 98.12 409 ASN A O 1
ATOM 3305 N N . GLY A 1 410 ? -5.709 11.402 17.941 1.00 97.75 410 GLY A N 1
ATOM 3306 C CA . GLY A 1 410 ? -6.532 12.003 18.994 1.00 97.75 410 GLY A CA 1
ATOM 3307 C C . GLY A 1 410 ? -7.938 11.400 19.116 1.00 97.75 410 GLY A C 1
ATOM 3308 O O . GLY A 1 410 ? -8.869 12.078 19.556 1.00 97.75 410 GLY A O 1
ATOM 3309 N N . SER A 1 411 ? -8.147 10.168 18.652 1.00 98.44 411 SER A N 1
ATOM 3310 C CA . SER A 1 411 ? -9.427 9.441 18.706 1.00 98.44 411 SER A CA 1
ATOM 3311 C C . SER A 1 411 ? -9.689 8.734 20.035 1.00 98.44 411 SER A C 1
ATOM 3313 O O . SER A 1 411 ? -10.841 8.393 20.334 1.00 98.44 411 SER A O 1
ATOM 3315 N N . ARG A 1 412 ? -8.631 8.497 20.819 1.00 98.38 412 ARG A N 1
ATOM 3316 C CA . ARG A 1 412 ? -8.634 7.756 22.087 1.00 98.38 412 ARG A CA 1
ATOM 3317 C C . ARG A 1 412 ? -9.262 6.357 21.982 1.00 98.38 412 ARG A C 1
ATOM 3319 O O . ARG A 1 412 ? -9.815 5.843 22.957 1.00 98.38 412 ARG A O 1
ATOM 3326 N N . GLN A 1 413 ? -9.219 5.737 20.797 1.00 98.81 413 GLN A N 1
ATOM 3327 C CA . GLN A 1 413 ? -9.829 4.425 20.547 1.00 98.81 413 GLN A CA 1
ATOM 3328 C C . GLN A 1 413 ? -8.991 3.248 21.056 1.00 98.81 413 GLN A C 1
ATOM 3330 O O . GLN A 1 413 ? -9.472 2.115 21.020 1.00 98.81 413 GLN A O 1
ATOM 3335 N N . GLY A 1 414 ? -7.789 3.472 21.589 1.00 98.81 414 GLY A N 1
ATOM 3336 C CA . GLY A 1 414 ? -6.852 2.406 21.937 1.00 98.81 414 GLY A CA 1
ATOM 3337 C C . GLY A 1 414 ? -7.416 1.389 22.924 1.00 98.81 414 GLY A C 1
ATOM 3338 O O . GLY A 1 414 ? -7.311 0.186 22.697 1.00 98.81 414 GLY A O 1
ATOM 3339 N N . LYS A 1 415 ? -8.135 1.846 23.960 1.00 98.75 415 LYS A N 1
ATOM 3340 C CA . LYS A 1 415 ? -8.816 0.946 24.912 1.00 98.75 415 LYS A CA 1
ATOM 3341 C C . LYS A 1 415 ? -9.927 0.122 24.256 1.00 98.75 415 LYS A C 1
ATOM 3343 O O . LYS A 1 415 ? -10.102 -1.043 24.596 1.00 98.75 415 LYS A O 1
ATOM 3348 N N . ALA A 1 416 ? -10.680 0.713 23.326 1.00 98.81 416 ALA A N 1
ATOM 3349 C CA . ALA A 1 416 ? -11.747 0.015 22.610 1.00 98.81 416 ALA A CA 1
ATOM 3350 C C . ALA A 1 416 ? -11.181 -1.019 21.624 1.00 98.81 416 ALA A C 1
ATOM 3352 O O . ALA A 1 416 ? -11.716 -2.122 21.513 1.00 98.81 416 ALA A O 1
ATOM 3353 N N . ILE A 1 417 ? -10.072 -0.693 20.955 1.00 98.88 417 ILE A N 1
ATOM 3354 C CA . ILE A 1 417 ? -9.325 -1.613 20.091 1.00 98.88 417 ILE A CA 1
ATOM 3355 C C . ILE A 1 417 ? -8.817 -2.801 20.917 1.00 98.88 417 ILE A C 1
ATOM 3357 O O . ILE A 1 417 ? -9.151 -3.946 20.607 1.00 98.88 417 ILE A O 1
ATOM 3361 N N . ASP A 1 418 ? -8.104 -2.540 22.014 1.00 98.75 418 ASP A N 1
ATOM 3362 C CA . ASP A 1 418 ? -7.488 -3.577 22.851 1.00 98.75 418 ASP A CA 1
ATOM 3363 C C . ASP A 1 418 ? -8.513 -4.447 23.603 1.00 98.75 418 ASP A C 1
ATOM 3365 O O . ASP A 1 418 ? -8.175 -5.547 24.043 1.00 98.75 418 ASP A O 1
ATOM 3369 N N . ALA A 1 419 ? -9.775 -4.018 23.704 1.00 98.38 419 ALA A N 1
ATOM 3370 C CA . ALA A 1 419 ? -10.866 -4.817 24.265 1.00 98.38 419 ALA A CA 1
ATOM 3371 C C . ALA A 1 419 ? -11.324 -5.981 23.361 1.00 98.38 419 ALA A C 1
ATOM 3373 O O . ALA A 1 419 ? -12.093 -6.829 23.809 1.00 98.38 419 ALA A O 1
ATOM 3374 N N . HIS A 1 420 ? -10.882 -6.038 22.101 1.00 98.00 420 HIS A N 1
ATOM 3375 C CA . HIS A 1 420 ? -11.182 -7.156 21.201 1.00 98.00 420 HIS A CA 1
ATOM 3376 C C . HIS A 1 420 ? -10.307 -8.381 21.515 1.00 98.00 420 HIS A C 1
ATOM 3378 O O . HIS A 1 420 ? -9.205 -8.260 22.060 1.00 98.00 420 HIS A O 1
ATOM 3384 N N . ASP A 1 421 ? -10.787 -9.570 21.146 1.00 96.75 421 ASP A N 1
ATOM 3385 C CA . ASP A 1 421 ? -10.055 -10.825 21.340 1.00 96.75 421 ASP A CA 1
ATOM 3386 C C . ASP A 1 421 ? -8.792 -10.850 20.474 1.00 96.75 421 ASP A C 1
ATOM 3388 O O . ASP A 1 421 ? -7.706 -11.191 20.943 1.00 96.75 421 ASP A O 1
ATOM 3392 N N . LEU A 1 422 ? -8.937 -10.430 19.213 1.00 98.12 422 LEU A N 1
ATOM 3393 C CA . LEU A 1 422 ? -7.871 -10.418 18.216 1.00 98.12 422 LEU A CA 1
ATOM 3394 C C . LEU A 1 422 ? -7.745 -9.034 17.574 1.00 98.12 422 LEU A C 1
ATOM 3396 O O . LEU A 1 422 ? -8.748 -8.398 17.246 1.00 98.12 422 LEU A O 1
ATOM 3400 N N . VAL A 1 423 ? -6.509 -8.583 17.348 1.00 98.88 423 VAL A N 1
ATOM 3401 C CA . VAL A 1 423 ? -6.230 -7.292 16.696 1.00 98.88 423 VAL A CA 1
ATOM 3402 C C . VAL A 1 423 ? -5.341 -7.487 15.471 1.00 98.88 423 VAL A C 1
ATOM 3404 O O . VAL A 1 423 ? -4.239 -8.032 15.566 1.00 98.88 423 VAL A O 1
ATOM 3407 N N . PHE A 1 424 ? -5.822 -7.021 14.322 1.00 98.88 424 PHE A N 1
ATOM 3408 C CA . PHE A 1 424 ? -5.105 -7.003 13.052 1.00 98.88 424 PHE A CA 1
ATOM 3409 C C . PHE A 1 424 ? -4.511 -5.615 12.822 1.00 98.88 424 PHE A C 1
ATOM 3411 O O . PHE A 1 424 ? -5.224 -4.614 12.909 1.00 98.88 424 PHE A O 1
ATOM 3418 N N . ARG A 1 425 ? -3.224 -5.561 12.480 1.00 98.81 425 ARG A N 1
ATOM 3419 C CA . ARG A 1 425 ? -2.513 -4.347 12.049 1.00 98.81 425 ARG A CA 1
ATOM 3420 C C . ARG A 1 425 ? -1.767 -4.627 10.748 1.00 98.81 425 ARG A C 1
ATOM 3422 O O . ARG A 1 425 ? -1.618 -5.785 10.358 1.00 98.81 425 ARG A O 1
ATOM 3429 N N . LEU A 1 426 ? -1.320 -3.589 10.050 1.00 98.56 426 LEU A N 1
ATOM 3430 C CA . LEU A 1 426 ? -0.720 -3.743 8.724 1.00 98.56 426 LEU A CA 1
ATOM 3431 C C . LEU A 1 426 ? 0.165 -2.567 8.315 1.00 98.56 426 LEU A C 1
ATOM 3433 O O . LEU A 1 426 ? -0.019 -1.448 8.789 1.00 98.56 426 LEU A O 1
ATOM 3437 N N . ASN A 1 427 ? 1.090 -2.815 7.384 1.00 96.62 427 ASN A N 1
ATOM 3438 C CA . ASN A 1 427 ? 1.976 -1.796 6.802 1.00 96.62 427 ASN A CA 1
ATOM 3439 C C . ASN A 1 427 ? 2.685 -0.949 7.893 1.00 96.62 427 ASN A C 1
ATOM 3441 O O . ASN A 1 427 ? 3.192 -1.507 8.864 1.00 96.62 427 ASN A O 1
ATOM 3445 N N . GLY A 1 428 ? 2.727 0.381 7.767 1.00 94.75 428 GLY A N 1
ATOM 3446 C CA . GLY A 1 428 ? 3.296 1.308 8.757 1.00 94.75 428 GLY A CA 1
ATOM 3447 C C . GLY A 1 428 ? 2.492 1.435 10.057 1.00 94.75 428 GLY A C 1
ATOM 3448 O O . GLY A 1 428 ? 2.001 2.509 10.369 1.00 94.75 428 GLY A O 1
ATOM 3449 N N . ALA A 1 429 ? 2.331 0.353 10.816 1.00 97.44 429 ALA A N 1
ATOM 3450 C CA . ALA A 1 429 ? 1.585 0.346 12.075 1.00 97.44 429 ALA A CA 1
ATOM 3451 C C . ALA A 1 429 ? 2.414 0.934 13.238 1.00 97.44 429 ALA A C 1
ATOM 3453 O O . ALA A 1 429 ? 2.919 0.196 14.088 1.00 97.44 429 ALA A O 1
ATOM 3454 N N . VAL A 1 430 ? 2.576 2.260 13.275 1.00 97.75 430 VAL A N 1
ATOM 3455 C CA . VAL A 1 430 ? 3.256 2.979 14.369 1.00 97.75 430 VAL A CA 1
ATOM 3456 C C . VAL A 1 430 ? 2.441 2.880 15.658 1.00 97.75 430 VAL A C 1
ATOM 3458 O O . VAL A 1 430 ? 1.349 3.423 15.742 1.00 97.75 430 VAL A O 1
ATOM 3461 N N . ILE A 1 431 ? 2.950 2.200 16.681 1.00 96.56 431 ILE A N 1
ATOM 3462 C CA . ILE A 1 431 ? 2.249 2.093 17.976 1.00 96.56 431 ILE A CA 1
ATOM 3463 C C . ILE A 1 431 ? 2.822 3.079 18.995 1.00 96.56 431 ILE A C 1
ATOM 3465 O O . ILE A 1 431 ? 2.070 3.748 19.698 1.00 96.56 431 ILE A O 1
ATOM 3469 N N . LYS A 1 432 ? 4.155 3.174 19.057 1.00 95.44 432 LYS A N 1
ATOM 3470 C CA . LYS A 1 432 ? 4.857 3.964 20.068 1.00 95.44 432 LYS A CA 1
ATOM 3471 C C . LYS A 1 432 ? 4.484 5.444 19.965 1.00 95.44 432 LYS A C 1
ATOM 3473 O O . LYS A 1 432 ? 4.724 6.053 18.927 1.00 95.44 432 LYS A O 1
ATOM 3478 N N . GLY A 1 433 ? 3.956 6.011 21.046 1.00 96.12 433 GLY A N 1
ATOM 3479 C CA . GLY A 1 433 ? 3.504 7.404 21.114 1.00 96.12 433 GLY A CA 1
ATOM 3480 C C . GLY A 1 433 ? 2.051 7.629 20.681 1.00 96.12 433 GLY A C 1
ATOM 3481 O O . GLY A 1 433 ? 1.565 8.749 20.802 1.00 96.12 433 GLY A O 1
ATOM 3482 N N . PHE A 1 434 ? 1.354 6.589 20.213 1.00 98.06 434 PHE A N 1
ATOM 3483 C CA . PHE A 1 434 ? -0.040 6.646 19.755 1.00 98.06 434 PHE A CA 1
ATOM 3484 C C . PHE A 1 434 ? -0.926 5.607 20.459 1.00 98.06 434 PHE A C 1
ATOM 3486 O O . PHE A 1 434 ? -2.049 5.347 20.032 1.00 98.06 434 PHE A O 1
ATOM 3493 N N . GLU A 1 435 ? -0.459 5.000 21.552 1.00 98.38 435 GLU A N 1
ATOM 3494 C CA . GLU A 1 435 ? -1.127 3.892 22.243 1.00 98.38 435 GLU A CA 1
ATOM 3495 C C . GLU A 1 435 ? -2.533 4.259 22.739 1.00 98.38 435 GLU A C 1
ATOM 3497 O O . GLU A 1 435 ? -3.433 3.419 22.707 1.00 98.38 435 GLU A O 1
ATOM 3502 N N . GLU A 1 436 ? -2.759 5.510 23.158 1.00 98.62 436 GLU A N 1
ATOM 3503 C CA . GLU A 1 436 ? -4.098 5.973 23.555 1.00 98.62 436 GLU A CA 1
ATOM 3504 C C . GLU A 1 436 ? -5.096 5.924 22.394 1.00 98.62 436 GLU A C 1
ATOM 3506 O O . GLU A 1 436 ? -6.278 5.642 22.602 1.00 98.62 436 GLU A O 1
ATOM 3511 N N . ASP A 1 437 ? -4.625 6.166 21.176 1.00 98.75 437 ASP A N 1
ATOM 3512 C CA . ASP A 1 437 ? -5.437 6.237 19.968 1.00 98.75 437 ASP A CA 1
ATOM 3513 C C . ASP A 1 437 ? -5.596 4.879 19.297 1.00 98.75 437 ASP A C 1
ATOM 3515 O O . ASP A 1 437 ? -6.702 4.515 18.897 1.00 98.75 437 ASP A O 1
ATOM 3519 N N . VAL A 1 438 ? -4.503 4.121 19.190 1.00 98.69 438 VAL A N 1
ATOM 3520 C CA . VAL A 1 438 ? -4.458 2.899 18.379 1.00 98.69 438 VAL A CA 1
ATOM 3521 C C . VAL A 1 438 ? -4.317 1.622 19.192 1.00 98.69 438 VAL A C 1
ATOM 3523 O O . VAL A 1 438 ? -4.446 0.542 18.617 1.00 98.69 438 VAL A O 1
ATOM 3526 N N . GLY A 1 439 ? -4.090 1.706 20.502 1.00 98.56 439 GLY A N 1
ATOM 3527 C CA . GLY A 1 439 ? -3.907 0.552 21.382 1.00 98.56 439 GLY A CA 1
ATOM 3528 C C . GLY A 1 439 ? -2.549 -0.125 21.199 1.00 98.56 439 GLY A C 1
ATOM 3529 O O . GLY A 1 439 ? -1.731 0.282 20.374 1.00 98.56 439 GLY A O 1
ATOM 3530 N N . THR A 1 440 ? -2.318 -1.192 21.957 1.00 97.94 440 THR A N 1
ATOM 3531 C CA . THR A 1 440 ? -1.041 -1.929 21.999 1.00 97.94 440 THR A CA 1
ATOM 3532 C C . THR A 1 440 ? -1.175 -3.391 21.594 1.00 97.94 440 THR A C 1
ATOM 3534 O O . THR A 1 440 ? -0.197 -4.004 21.160 1.00 97.94 440 THR A O 1
ATOM 3537 N N . LYS A 1 441 ? -2.380 -3.966 21.689 1.00 98.38 441 LYS A N 1
ATOM 3538 C CA . LYS A 1 441 ? -2.616 -5.370 21.358 1.00 98.38 441 LYS A CA 1
ATOM 3539 C C . LYS A 1 441 ? -2.402 -5.590 19.863 1.00 98.38 441 LYS A C 1
ATOM 3541 O O . LYS A 1 441 ? -2.831 -4.796 19.018 1.00 98.38 441 LYS A O 1
ATOM 3546 N N . ILE A 1 442 ? -1.746 -6.698 19.538 1.00 98.06 442 ILE A N 1
ATOM 3547 C CA . ILE A 1 442 ? -1.584 -7.180 18.173 1.00 98.06 442 ILE A CA 1
ATOM 3548 C C . ILE A 1 442 ? -1.578 -8.709 18.167 1.00 98.06 442 ILE A C 1
ATOM 3550 O O . ILE A 1 442 ? -0.858 -9.346 18.929 1.00 98.06 442 ILE A O 1
ATOM 3554 N N . SER A 1 443 ? -2.400 -9.289 17.303 1.00 98.31 443 SER A N 1
ATOM 3555 C CA . SER A 1 443 ? -2.511 -10.738 17.100 1.00 98.31 443 SER A CA 1
ATOM 3556 C C . SER A 1 443 ? -2.077 -11.127 15.691 1.00 98.31 443 SER A C 1
ATOM 3558 O O . SER A 1 443 ? -1.487 -12.188 15.493 1.00 98.31 443 SER A O 1
ATOM 3560 N N . PHE A 1 444 ? -2.330 -10.243 14.721 1.00 98.81 444 PHE A N 1
ATOM 3561 C CA . PHE A 1 444 ? -1.955 -10.429 13.326 1.00 98.81 444 PHE A CA 1
ATOM 3562 C C . PHE A 1 444 ? -1.325 -9.170 12.739 1.00 98.81 444 PHE A C 1
ATOM 3564 O O . PHE A 1 444 ? -1.831 -8.065 12.946 1.00 98.81 444 PHE A O 1
ATOM 3571 N N . TYR A 1 445 ? -0.261 -9.352 11.959 1.00 98.81 445 TYR A N 1
ATOM 3572 C CA . TYR A 1 445 ? 0.357 -8.287 11.172 1.00 98.81 445 TYR A CA 1
ATOM 3573 C C . TYR A 1 445 ? 0.392 -8.672 9.689 1.00 98.81 445 TYR A C 1
ATOM 3575 O O . TYR A 1 445 ? 1.068 -9.632 9.316 1.00 98.81 445 TYR A O 1
ATOM 3583 N N . GLY A 1 446 ? -0.369 -7.955 8.859 1.00 98.81 446 GLY A N 1
ATOM 3584 C CA . GLY A 1 446 ? -0.505 -8.211 7.423 1.00 98.81 446 GLY A CA 1
ATOM 3585 C C . GLY A 1 446 ? 0.319 -7.261 6.560 1.00 98.81 446 GLY A C 1
ATOM 3586 O O . GLY A 1 446 ? 0.321 -6.052 6.793 1.00 98.81 446 GLY A O 1
ATOM 3587 N N . PHE A 1 447 ? 1.012 -7.788 5.551 1.00 98.69 447 PHE A N 1
ATOM 3588 C CA . PHE A 1 447 ? 1.882 -6.983 4.689 1.00 98.69 447 PHE A CA 1
ATOM 3589 C C . PHE A 1 447 ? 2.229 -7.692 3.372 1.00 98.69 447 PHE A C 1
ATOM 3591 O O . PHE A 1 447 ? 2.104 -8.910 3.236 1.00 98.69 447 PHE A O 1
ATOM 3598 N N . THR A 1 448 ? 2.719 -6.905 2.414 1.00 97.31 448 THR A N 1
ATOM 3599 C CA . THR A 1 448 ? 3.642 -7.380 1.372 1.00 97.31 448 THR A CA 1
ATOM 3600 C C . THR A 1 448 ? 5.058 -6.996 1.789 1.00 97.31 448 THR A C 1
ATOM 3602 O O . THR A 1 448 ? 5.249 -5.964 2.446 1.00 97.31 448 THR A O 1
ATOM 3605 N N . VAL A 1 449 ? 6.069 -7.779 1.416 1.00 88.88 449 VAL A N 1
ATOM 3606 C CA . VAL A 1 449 ? 7.477 -7.498 1.760 1.00 88.88 449 VAL A CA 1
ATOM 3607 C C . VAL A 1 449 ? 7.892 -6.114 1.262 1.00 88.88 449 VAL A C 1
ATOM 3609 O O . VAL A 1 449 ? 8.544 -5.359 1.983 1.00 8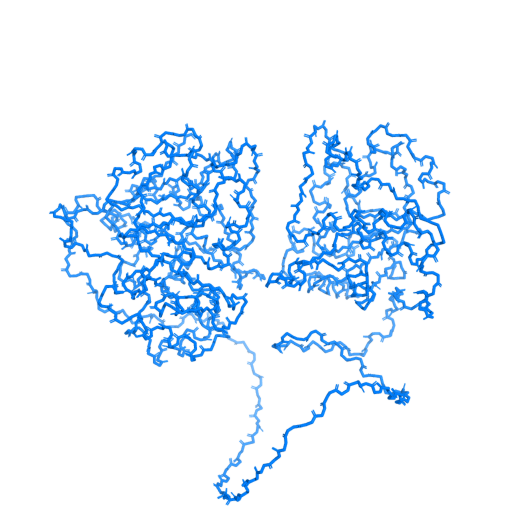8.88 449 VAL A O 1
ATOM 3612 N N . ASN A 1 450 ? 7.441 -5.741 0.061 1.00 82.88 450 ASN A N 1
ATOM 3613 C CA . ASN A 1 450 ? 7.687 -4.421 -0.509 1.00 82.88 450 ASN A CA 1
ATOM 3614 C C . ASN A 1 450 ? 7.132 -3.292 0.376 1.00 82.88 450 ASN A C 1
ATOM 3616 O O . ASN A 1 450 ? 7.869 -2.379 0.743 1.00 82.88 450 ASN A O 1
ATOM 3620 N N . THR A 1 451 ? 5.851 -3.356 0.749 1.00 83.00 451 THR A N 1
ATOM 3621 C CA . THR A 1 451 ? 5.217 -2.302 1.553 1.00 83.00 451 THR A CA 1
ATOM 3622 C C . THR A 1 451 ? 5.766 -2.272 2.976 1.00 83.00 451 THR A C 1
ATOM 3624 O O . THR A 1 451 ? 5.940 -1.190 3.528 1.00 83.00 451 THR A O 1
ATOM 3627 N N . MET A 1 452 ? 6.099 -3.424 3.562 1.00 94.69 452 MET A N 1
ATOM 3628 C CA . MET A 1 452 ? 6.736 -3.504 4.879 1.00 94.69 452 MET A CA 1
ATOM 3629 C C . MET A 1 452 ? 8.071 -2.752 4.901 1.00 94.69 452 MET A C 1
ATOM 3631 O O . MET A 1 452 ? 8.262 -1.859 5.727 1.00 94.69 452 MET A O 1
ATOM 3635 N N . LYS A 1 453 ? 8.977 -3.065 3.964 1.00 86.75 453 LYS A N 1
ATOM 3636 C CA . LYS A 1 453 ? 10.297 -2.420 3.890 1.00 86.75 453 LYS A CA 1
ATOM 3637 C C . LYS A 1 453 ? 10.188 -0.933 3.556 1.00 86.75 453 LYS A C 1
ATOM 3639 O O . LYS A 1 453 ? 10.843 -0.124 4.207 1.00 86.75 453 LYS A O 1
ATOM 3644 N N . ASN A 1 454 ? 9.310 -0.558 2.624 1.00 75.50 454 ASN A N 1
ATOM 3645 C CA . ASN A 1 454 ? 9.063 0.852 2.310 1.00 75.50 454 ASN A CA 1
ATOM 3646 C C . ASN A 1 454 ? 8.543 1.622 3.529 1.00 75.50 454 ASN A C 1
ATOM 3648 O O . ASN A 1 454 ? 8.966 2.750 3.753 1.00 75.50 454 ASN A O 1
ATOM 3652 N N . SER A 1 455 ? 7.681 1.004 4.341 1.00 80.12 455 SER A N 1
ATOM 3653 C CA . SER A 1 455 ? 7.145 1.619 5.561 1.00 80.12 455 SER A CA 1
ATOM 3654 C C . SER A 1 455 ? 8.244 1.850 6.605 1.00 80.12 455 SER A C 1
ATOM 3656 O O . SER A 1 455 ? 8.309 2.928 7.187 1.00 80.12 455 SER A O 1
ATOM 3658 N N . LEU A 1 456 ? 9.140 0.874 6.815 1.00 78.12 456 LEU A N 1
ATOM 3659 C CA . LEU A 1 456 ? 10.293 0.997 7.730 1.00 78.12 456 LEU A CA 1
ATOM 3660 C C . LEU A 1 456 ? 11.254 2.123 7.330 1.00 78.12 456 LEU A C 1
ATOM 3662 O O . LEU A 1 456 ? 11.891 2.727 8.190 1.00 78.12 456 LEU A O 1
ATOM 3666 N N . ILE A 1 457 ? 11.367 2.402 6.031 1.00 73.94 457 ILE A N 1
ATOM 3667 C CA . ILE A 1 457 ? 12.185 3.502 5.513 1.00 73.94 457 ILE A CA 1
ATOM 3668 C C . ILE A 1 457 ? 11.434 4.829 5.666 1.00 73.94 457 ILE A C 1
ATOM 3670 O O . ILE A 1 457 ? 11.941 5.755 6.294 1.00 73.94 457 ILE A O 1
ATOM 3674 N N . ALA A 1 458 ? 10.222 4.910 5.114 1.00 74.19 458 ALA A N 1
ATOM 3675 C CA . ALA A 1 458 ? 9.464 6.152 4.988 1.00 74.19 458 ALA A CA 1
ATOM 3676 C C . ALA A 1 458 ? 8.969 6.700 6.329 1.00 74.19 458 ALA A C 1
ATOM 3678 O O . ALA A 1 458 ? 8.871 7.910 6.493 1.00 74.19 458 ALA A O 1
ATOM 3679 N N . TYR A 1 459 ? 8.656 5.829 7.290 1.00 82.69 459 TYR A N 1
ATOM 3680 C CA . TYR A 1 459 ? 8.044 6.230 8.559 1.00 82.69 459 TYR A CA 1
ATOM 3681 C C . TYR A 1 459 ? 8.999 6.117 9.748 1.00 82.69 459 TYR A C 1
ATOM 3683 O O . TYR A 1 459 ? 8.572 6.180 10.902 1.00 82.69 459 TYR A O 1
ATOM 3691 N N . LYS A 1 460 ? 10.304 5.984 9.480 1.00 82.06 460 LYS A N 1
ATOM 3692 C CA . LYS A 1 460 ? 11.343 5.942 10.514 1.00 82.06 460 LYS A CA 1
ATOM 3693 C C . LYS A 1 460 ? 11.302 7.182 11.410 1.00 82.06 460 LYS A C 1
ATOM 3695 O O . LYS A 1 460 ? 11.417 7.053 12.625 1.00 82.06 460 LYS A O 1
ATOM 3700 N N . GLU A 1 461 ? 11.109 8.360 10.815 1.00 85.06 461 GLU A N 1
ATOM 3701 C CA . GLU A 1 461 ? 11.001 9.636 11.538 1.00 85.06 461 GLU A CA 1
ATOM 3702 C C . GLU A 1 461 ? 9.770 9.706 12.453 1.00 85.06 461 GLU A C 1
ATOM 3704 O O . GLU A 1 461 ? 9.823 10.328 13.509 1.00 85.06 461 GLU A O 1
ATOM 3709 N N . TYR A 1 462 ? 8.701 8.984 12.107 1.00 85.00 462 TYR A N 1
ATOM 3710 C CA . TYR A 1 462 ? 7.479 8.873 12.907 1.00 85.00 462 TYR A CA 1
ATOM 3711 C C . TYR A 1 462 ? 7.543 7.739 13.942 1.00 85.00 462 TYR A C 1
ATOM 3713 O O . TYR A 1 462 ? 6.541 7.410 14.569 1.00 85.00 462 TYR A O 1
ATOM 3721 N N . GLY A 1 463 ? 8.711 7.116 14.129 1.00 86.94 463 GLY A N 1
ATOM 3722 C CA . GLY A 1 463 ? 8.923 6.058 15.118 1.00 86.94 463 GLY A CA 1
ATOM 3723 C C . GLY A 1 463 ? 8.707 4.631 14.603 1.00 86.94 463 GLY A C 1
ATOM 3724 O O . GLY A 1 463 ? 8.814 3.691 15.393 1.00 86.94 463 GLY A O 1
ATOM 3725 N N . PHE A 1 464 ? 8.466 4.422 13.302 1.00 93.25 464 PHE A N 1
ATOM 3726 C CA . PHE A 1 464 ? 8.359 3.080 12.709 1.00 93.25 464 PHE A CA 1
ATOM 3727 C C . PHE A 1 464 ? 9.734 2.454 12.427 1.00 93.25 464 PHE A C 1
ATOM 3729 O O . PHE A 1 464 ? 10.110 2.187 11.287 1.00 93.25 464 PHE A O 1
ATOM 3736 N N . THR A 1 465 ? 10.530 2.237 13.470 1.00 89.12 465 THR A N 1
ATOM 3737 C CA . THR A 1 465 ? 11.896 1.698 13.336 1.00 89.12 465 THR A CA 1
ATOM 3738 C C . THR A 1 465 ? 11.944 0.175 13.230 1.00 89.12 465 THR A C 1
ATOM 3740 O O . THR A 1 465 ? 12.958 -0.381 12.814 1.00 89.12 465 THR A O 1
ATOM 3743 N N . GLN A 1 466 ? 10.870 -0.504 13.628 1.00 92.81 466 GLN A N 1
ATOM 3744 C CA . GLN A 1 466 ? 10.712 -1.954 13.568 1.00 92.81 466 GLN A CA 1
ATOM 3745 C C . GLN A 1 466 ? 9.239 -2.301 13.361 1.00 92.81 466 GLN A C 1
ATOM 3747 O O . GLN A 1 466 ? 8.358 -1.565 13.810 1.00 92.81 466 GLN A O 1
ATOM 3752 N N . ILE A 1 467 ? 8.968 -3.440 12.723 1.00 95.38 467 ILE A N 1
ATOM 3753 C CA . ILE A 1 467 ? 7.607 -3.977 12.700 1.00 95.38 467 ILE A CA 1
ATOM 3754 C C . ILE A 1 467 ? 7.240 -4.513 14.094 1.00 95.38 467 ILE A C 1
ATOM 3756 O O . ILE A 1 467 ? 8.137 -4.839 14.882 1.00 95.38 467 ILE A O 1
ATOM 3760 N N . PRO A 1 468 ? 5.942 -4.619 14.427 1.00 94.75 468 PRO A N 1
ATOM 3761 C CA . PRO A 1 468 ? 5.524 -5.190 15.698 1.00 94.75 468 PRO A CA 1
ATOM 3762 C C . PRO A 1 468 ? 6.043 -6.619 15.866 1.00 94.75 468 PRO A C 1
ATOM 3764 O O . PRO A 1 468 ? 5.941 -7.427 14.948 1.00 94.75 468 PRO A O 1
ATOM 3767 N N . GLN A 1 469 ? 6.553 -6.927 17.057 1.00 94.00 469 GLN A N 1
ATOM 3768 C CA . GLN A 1 469 ? 6.971 -8.267 17.454 1.00 94.00 469 GLN A CA 1
ATOM 3769 C C . GLN A 1 469 ? 6.294 -8.608 18.779 1.00 94.00 469 GLN A C 1
ATOM 3771 O O . GLN A 1 469 ? 6.359 -7.835 19.733 1.00 94.00 469 GLN A O 1
ATOM 3776 N N . ALA A 1 470 ? 5.649 -9.768 18.847 1.00 92.06 470 ALA A N 1
ATOM 3777 C CA . ALA A 1 470 ? 5.139 -10.331 20.090 1.00 92.06 470 ALA A CA 1
ATOM 3778 C C . ALA A 1 470 ? 5.197 -11.860 20.021 1.00 92.06 470 ALA A C 1
ATOM 3780 O O . ALA A 1 470 ? 5.286 -12.439 18.935 1.00 92.06 470 ALA A O 1
ATOM 3781 N N . LYS A 1 471 ? 5.155 -12.514 21.186 1.00 88.56 471 LYS A N 1
ATOM 3782 C CA . LYS A 1 471 ? 5.233 -13.977 21.289 1.00 88.56 471 LYS A CA 1
ATOM 3783 C C . LYS A 1 471 ? 4.127 -14.654 20.471 1.00 88.56 471 LYS A C 1
ATOM 3785 O O . LYS A 1 471 ? 4.427 -15.453 19.595 1.00 88.56 471 LYS A O 1
ATOM 3790 N N . ASP A 1 472 ? 2.881 -14.240 20.686 1.00 90.62 472 ASP A N 1
ATOM 3791 C CA . ASP A 1 472 ? 1.700 -14.850 20.059 1.00 90.62 472 ASP A CA 1
ATOM 3792 C C . ASP A 1 472 ? 1.277 -14.162 18.744 1.00 90.62 472 ASP A C 1
ATOM 3794 O O . ASP A 1 472 ? 0.218 -14.459 18.187 1.00 90.62 472 ASP A O 1
ATOM 3798 N N . LEU A 1 473 ? 2.099 -13.235 18.232 1.00 96.94 473 LEU A N 1
ATOM 3799 C CA . LEU A 1 473 ? 1.857 -12.553 16.961 1.00 96.94 473 LEU A CA 1
ATOM 3800 C C . LEU A 1 473 ? 2.104 -13.498 15.786 1.00 96.94 473 LEU A C 1
ATOM 3802 O O . LEU A 1 473 ? 3.173 -14.103 15.671 1.00 96.94 473 LEU A O 1
ATOM 3806 N N . ARG A 1 474 ? 1.136 -13.547 14.867 1.00 98.19 474 ARG A N 1
ATOM 3807 C CA . ARG A 1 474 ? 1.257 -14.240 13.582 1.00 98.19 474 ARG A CA 1
ATOM 3808 C C . ARG A 1 474 ? 1.375 -13.243 12.433 1.00 98.19 474 ARG A C 1
ATOM 3810 O O . ARG A 1 474 ? 0.602 -12.290 12.328 1.00 98.19 474 ARG A O 1
ATOM 3817 N N . TYR A 1 475 ? 2.314 -13.492 11.534 1.00 98.75 475 TYR A N 1
ATOM 3818 C CA . TYR A 1 475 ? 2.557 -12.656 10.361 1.00 98.75 475 TYR A CA 1
ATOM 3819 C C . TYR A 1 475 ? 1.813 -13.214 9.148 1.00 98.75 475 TYR A C 1
ATOM 3821 O O . TYR A 1 475 ? 1.943 -14.398 8.831 1.00 98.75 475 TYR A O 1
ATOM 3829 N N . ILE A 1 476 ? 1.036 -12.371 8.466 1.00 98.88 476 ILE A N 1
ATOM 3830 C CA . ILE A 1 476 ? 0.239 -12.753 7.297 1.00 98.88 476 ILE A CA 1
ATOM 3831 C C . ILE A 1 476 ? 0.875 -12.153 6.041 1.00 98.88 476 ILE A C 1
ATOM 3833 O O . ILE A 1 476 ? 0.758 -10.956 5.777 1.00 98.88 476 ILE A O 1
ATOM 3837 N N . PHE A 1 477 ? 1.515 -13.007 5.250 1.00 98.81 477 PHE A N 1
ATOM 3838 C CA . PHE A 1 477 ? 2.055 -12.660 3.944 1.00 98.81 477 PHE A CA 1
ATOM 3839 C C . PHE A 1 477 ? 0.938 -12.559 2.906 1.00 98.81 477 PHE A C 1
ATOM 3841 O O . PHE A 1 477 ? 0.049 -13.416 2.819 1.00 98.81 477 PHE A O 1
ATOM 3848 N N . ILE A 1 478 ? 1.022 -11.524 2.077 1.00 98.81 478 ILE A N 1
ATOM 3849 C CA . ILE A 1 478 ? 0.202 -11.358 0.880 1.00 98.81 478 ILE A CA 1
ATOM 3850 C C . ILE A 1 478 ? 1.070 -11.734 -0.328 1.00 98.81 478 ILE A C 1
ATOM 3852 O O . ILE A 1 478 ? 2.108 -11.108 -0.507 1.00 98.81 478 ILE A O 1
ATOM 3856 N N . PRO A 1 479 ? 0.686 -12.725 -1.156 1.00 97.56 479 PRO A N 1
ATOM 3857 C CA . PRO A 1 479 ? 1.493 -13.219 -2.278 1.00 97.56 479 PRO A CA 1
ATOM 3858 C C . PRO A 1 479 ? 1.508 -12.261 -3.486 1.00 97.56 479 PRO A C 1
ATOM 3860 O O . PRO A 1 479 ? 1.034 -12.611 -4.564 1.00 97.56 479 PRO A O 1
ATOM 3863 N N . SER A 1 480 ? 2.017 -11.044 -3.315 1.00 88.62 480 SER A N 1
ATOM 3864 C CA . SER A 1 480 ? 2.014 -9.990 -4.340 1.00 88.62 480 SER A CA 1
ATOM 3865 C C . SER A 1 480 ? 3.197 -10.029 -5.299 1.00 88.62 480 SER A C 1
ATOM 3867 O O . SER A 1 480 ? 3.110 -9.474 -6.389 1.00 88.62 480 SER A O 1
ATOM 3869 N N . ASP A 1 481 ? 4.287 -10.680 -4.909 1.00 89.06 481 ASP A N 1
ATOM 3870 C CA . ASP A 1 481 ? 5.519 -10.775 -5.682 1.00 89.06 481 ASP A CA 1
ATOM 3871 C C . ASP A 1 481 ? 6.307 -12.038 -5.282 1.00 89.06 481 ASP A C 1
ATOM 3873 O O . ASP A 1 481 ? 6.048 -12.654 -4.243 1.00 89.06 481 ASP A O 1
ATOM 3877 N N . ILE A 1 482 ? 7.308 -12.432 -6.078 1.00 87.38 482 ILE A N 1
ATOM 3878 C CA . ILE A 1 482 ? 8.218 -13.529 -5.715 1.00 87.38 482 ILE A CA 1
ATOM 3879 C C . ILE A 1 482 ? 8.916 -13.274 -4.372 1.00 87.38 482 ILE A C 1
ATOM 3881 O O . ILE A 1 482 ? 9.156 -14.215 -3.614 1.00 87.38 482 ILE A O 1
ATOM 3885 N N . ARG A 1 483 ? 9.181 -12.003 -4.049 1.00 93.06 483 ARG A N 1
ATOM 3886 C CA . ARG A 1 483 ? 9.780 -11.556 -2.784 1.00 93.06 483 ARG A CA 1
ATOM 3887 C C . ARG A 1 483 ? 9.029 -12.072 -1.563 1.00 93.06 483 ARG A C 1
ATOM 3889 O O . ARG A 1 483 ? 9.665 -12.468 -0.590 1.00 93.06 483 ARG A O 1
ATOM 3896 N N . ASP A 1 484 ? 7.699 -12.124 -1.628 1.00 96.94 484 ASP A N 1
ATOM 3897 C CA . ASP A 1 484 ? 6.865 -12.593 -0.519 1.00 96.94 484 ASP A CA 1
ATOM 3898 C C . ASP A 1 484 ? 7.115 -14.084 -0.234 1.00 96.94 484 ASP A C 1
ATOM 3900 O O . ASP A 1 484 ? 7.235 -14.485 0.922 1.00 96.94 484 ASP A O 1
ATOM 3904 N N . TYR A 1 485 ? 7.292 -14.901 -1.278 1.00 97.56 485 TYR A N 1
ATOM 3905 C CA . TYR A 1 485 ? 7.578 -16.335 -1.147 1.00 97.56 485 TYR A CA 1
ATOM 3906 C C . TYR A 1 485 ? 8.996 -16.618 -0.657 1.00 97.56 485 TYR A C 1
ATOM 3908 O O . TYR A 1 485 ? 9.188 -17.519 0.165 1.00 97.56 485 TYR A O 1
ATOM 3916 N N . VAL A 1 486 ? 9.986 -15.878 -1.167 1.00 96.06 486 VAL A N 1
ATOM 3917 C CA . VAL A 1 486 ? 11.391 -16.057 -0.775 1.00 96.06 486 VAL A CA 1
ATOM 3918 C C . VAL A 1 486 ? 11.587 -15.612 0.676 1.00 96.06 486 VAL A C 1
ATOM 3920 O O . VAL A 1 486 ? 12.158 -16.364 1.463 1.00 96.06 486 VAL A O 1
ATOM 3923 N N . MET A 1 487 ? 11.045 -14.452 1.063 1.00 97.88 487 MET A N 1
ATOM 3924 C CA . MET A 1 487 ? 11.097 -13.971 2.446 1.00 97.88 487 MET A CA 1
ATOM 3925 C C . MET A 1 487 ? 10.378 -14.927 3.400 1.00 97.88 487 MET A C 1
ATOM 3927 O O . MET A 1 487 ? 10.933 -15.267 4.440 1.00 97.88 487 MET A O 1
ATOM 3931 N N . LEU A 1 488 ? 9.179 -15.407 3.046 1.00 98.75 488 LEU A N 1
ATOM 3932 C CA . LEU A 1 488 ? 8.433 -16.366 3.864 1.00 98.75 488 LEU A CA 1
ATOM 3933 C C . LEU A 1 488 ? 9.224 -17.659 4.091 1.00 98.75 488 LEU A C 1
ATOM 3935 O O . LEU A 1 488 ? 9.334 -18.130 5.221 1.00 98.75 488 LEU A O 1
ATOM 3939 N N . LYS A 1 489 ? 9.809 -18.215 3.026 1.00 98.50 489 LYS A N 1
ATOM 3940 C CA . LYS A 1 489 ? 10.660 -19.406 3.116 1.00 98.50 489 LYS A CA 1
ATOM 3941 C C . LYS A 1 489 ? 11.839 -19.173 4.059 1.00 98.50 489 LYS A C 1
ATOM 3943 O O . LYS A 1 489 ? 12.023 -19.943 4.997 1.00 98.50 489 LYS A O 1
ATOM 3948 N N . SER A 1 490 ? 12.589 -18.096 3.846 1.00 98.44 490 SER A N 1
ATOM 3949 C CA . SER A 1 490 ? 13.730 -17.732 4.689 1.00 98.44 490 SER A CA 1
ATOM 3950 C C . SER A 1 490 ? 13.329 -17.493 6.149 1.00 98.44 490 SER A C 1
ATOM 3952 O O . SER A 1 490 ? 14.053 -17.908 7.051 1.00 98.44 490 SER A O 1
ATOM 3954 N N . ALA A 1 491 ? 12.162 -16.890 6.394 1.00 98.56 491 ALA A N 1
ATOM 3955 C CA . ALA A 1 491 ? 11.645 -16.631 7.735 1.00 98.56 491 ALA A CA 1
ATOM 3956 C C . ALA A 1 491 ? 11.291 -17.918 8.492 1.00 98.56 491 ALA A C 1
ATOM 3958 O O . ALA A 1 491 ? 11.657 -18.054 9.657 1.00 98.56 491 ALA A O 1
ATOM 3959 N N . ILE A 1 492 ? 10.651 -18.888 7.828 1.00 98.31 492 ILE A N 1
ATOM 3960 C CA . ILE A 1 492 ? 10.352 -20.199 8.428 1.00 98.31 492 ILE A CA 1
ATOM 3961 C C . ILE A 1 492 ? 11.640 -20.992 8.681 1.00 98.31 492 ILE A C 1
ATOM 3963 O O . ILE A 1 492 ? 11.760 -21.658 9.703 1.00 98.31 492 ILE A O 1
ATOM 3967 N N . GLN A 1 493 ? 12.611 -20.924 7.766 1.00 97.88 493 GLN A N 1
ATOM 3968 C CA . GLN A 1 493 ? 13.874 -21.663 7.886 1.00 97.88 493 GLN A CA 1
ATOM 3969 C C . GLN A 1 493 ? 14.874 -21.021 8.856 1.00 97.88 493 GLN A C 1
ATOM 3971 O O . GLN A 1 493 ? 15.863 -21.657 9.215 1.00 97.88 493 GLN A O 1
ATOM 3976 N N . GLY A 1 494 ? 14.656 -19.766 9.255 1.00 97.38 494 GLY A N 1
ATOM 3977 C CA . GLY A 1 494 ? 15.603 -19.025 10.082 1.00 97.38 494 GLY A CA 1
ATOM 3978 C C . GLY A 1 494 ? 16.934 -18.750 9.373 1.00 97.38 494 GLY A C 1
ATOM 3979 O O . GLY A 1 494 ? 17.974 -18.660 10.024 1.00 97.38 494 GLY A O 1
ATOM 3980 N N . SER A 1 495 ? 16.928 -18.614 8.048 1.00 97.38 495 SER A N 1
ATOM 3981 C CA . SER A 1 495 ? 18.127 -18.353 7.244 1.00 97.38 495 SER A CA 1
ATOM 3982 C C . SER A 1 495 ? 18.034 -17.004 6.526 1.00 97.38 495 SER A C 1
ATOM 3984 O O . SER A 1 495 ? 16.923 -16.589 6.192 1.00 97.38 495 SER A O 1
ATOM 3986 N N . PRO A 1 496 ? 19.163 -16.347 6.198 1.00 97.44 496 PRO A N 1
ATOM 3987 C CA . PRO A 1 496 ? 19.146 -15.152 5.360 1.00 97.44 496 PRO A CA 1
ATOM 3988 C C . PRO A 1 496 ? 18.440 -15.382 4.018 1.00 97.44 496 PRO A C 1
ATOM 3990 O O . PRO A 1 496 ? 18.379 -16.505 3.504 1.00 97.44 496 PRO A O 1
ATOM 3993 N N . VAL A 1 497 ? 17.908 -14.314 3.432 1.00 90.50 497 VAL A N 1
ATOM 3994 C CA . VAL A 1 497 ? 17.278 -14.346 2.108 1.00 90.50 497 VAL A CA 1
ATOM 3995 C C . VAL A 1 497 ? 18.344 -14.642 1.040 1.00 90.50 497 VAL A C 1
ATOM 3997 O O . VAL A 1 497 ? 19.294 -13.868 0.903 1.00 90.50 497 VAL A O 1
ATOM 4000 N N . PRO A 1 498 ? 18.234 -15.748 0.275 1.00 86.12 498 PRO A N 1
ATOM 4001 C CA . PRO A 1 498 ? 19.329 -16.210 -0.583 1.00 86.12 498 PRO A CA 1
ATOM 4002 C C . PRO A 1 498 ? 19.375 -15.522 -1.956 1.00 86.12 498 PRO A C 1
ATOM 4004 O O . PRO A 1 498 ? 20.437 -15.456 -2.582 1.00 86.12 498 PRO A O 1
ATOM 4007 N N . GLU A 1 499 ? 18.239 -15.016 -2.441 1.00 75.06 499 GLU A N 1
ATOM 4008 C CA . GLU A 1 499 ? 18.069 -14.516 -3.806 1.00 75.06 499 GLU A CA 1
ATOM 4009 C C . GLU A 1 499 ? 17.007 -13.410 -3.903 1.00 75.06 499 GLU A C 1
ATOM 4011 O O . GLU A 1 499 ? 16.293 -13.117 -2.946 1.00 75.06 499 GLU A O 1
ATOM 4016 N N . GLY A 1 500 ? 16.898 -12.796 -5.084 1.00 77.75 500 GLY A N 1
ATOM 4017 C CA . GLY A 1 500 ? 15.963 -11.702 -5.336 1.00 77.75 500 GLY A CA 1
ATOM 4018 C C . GLY A 1 500 ? 16.447 -10.352 -4.801 1.00 77.75 500 GLY A C 1
ATOM 4019 O O . GLY A 1 500 ? 17.598 -10.187 -4.404 1.00 77.75 500 GLY A O 1
ATOM 4020 N N . SER A 1 501 ? 15.557 -9.361 -4.820 1.00 75.88 501 SER A N 1
ATOM 4021 C CA . SER A 1 501 ? 15.855 -7.980 -4.405 1.00 75.88 501 SER A CA 1
ATOM 4022 C C . SER A 1 501 ? 16.120 -7.819 -2.908 1.00 75.88 501 SER A C 1
ATOM 4024 O O . SER A 1 501 ? 16.661 -6.801 -2.501 1.00 75.88 501 SER A O 1
ATOM 4026 N N . ASP A 1 502 ? 15.722 -8.797 -2.096 1.00 79.31 502 ASP A N 1
ATOM 4027 C CA . ASP A 1 502 ? 15.902 -8.783 -0.640 1.00 79.31 502 ASP A CA 1
ATOM 4028 C C . ASP A 1 502 ? 17.061 -9.690 -0.196 1.00 79.31 502 ASP A C 1
ATOM 4030 O O . ASP A 1 502 ? 17.175 -10.016 0.980 1.00 79.31 502 ASP A O 1
ATOM 4034 N N . LYS A 1 503 ? 17.918 -10.128 -1.131 1.00 84.75 503 LYS A N 1
ATOM 4035 C CA . LYS A 1 503 ? 19.072 -10.982 -0.832 1.00 84.75 503 LYS A CA 1
ATOM 4036 C C . LYS A 1 503 ? 19.947 -10.367 0.264 1.00 84.75 503 LYS A C 1
ATOM 4038 O O . LYS A 1 503 ? 20.375 -9.224 0.152 1.00 84.75 503 LYS A O 1
ATOM 4043 N N . GLY A 1 504 ? 20.284 -11.178 1.262 1.00 86.25 504 GLY A N 1
ATOM 4044 C CA . GLY A 1 504 ? 21.098 -10.776 2.410 1.00 86.25 504 GLY A CA 1
ATOM 4045 C C . GLY A 1 504 ? 20.289 -10.277 3.606 1.00 86.25 504 GLY A C 1
ATOM 4046 O O . GLY A 1 504 ? 20.847 -10.196 4.698 1.00 86.25 504 GLY A O 1
ATOM 4047 N N . ASP A 1 505 ? 18.989 -10.014 3.447 1.00 87.31 505 ASP A N 1
ATOM 4048 C CA . ASP A 1 505 ? 18.120 -9.714 4.582 1.00 87.31 505 ASP A CA 1
ATOM 4049 C C . ASP A 1 505 ? 18.091 -10.896 5.563 1.00 87.31 505 ASP A C 1
ATOM 4051 O O . ASP A 1 505 ? 18.007 -12.059 5.165 1.00 87.31 505 ASP A O 1
ATOM 4055 N N . GLU A 1 506 ? 18.103 -10.590 6.858 1.00 96.31 506 GLU A N 1
ATOM 4056 C CA . GLU A 1 506 ? 17.934 -11.565 7.937 1.00 96.31 506 GLU A CA 1
ATOM 4057 C C . GLU A 1 506 ? 16.499 -11.471 8.476 1.00 96.31 506 GLU A C 1
ATOM 4059 O O . GLU A 1 506 ? 16.179 -10.505 9.180 1.00 96.31 506 GLU A O 1
ATOM 4064 N N . PRO A 1 507 ? 15.615 -12.447 8.191 1.00 97.56 507 PRO A N 1
ATOM 4065 C CA . PRO A 1 507 ? 14.215 -12.392 8.607 1.00 97.56 507 PRO A CA 1
ATOM 4066 C C . PRO A 1 507 ? 14.016 -12.197 10.113 1.00 97.56 507 PRO A C 1
ATOM 4068 O O . PRO A 1 507 ? 13.044 -11.567 10.523 1.00 97.56 507 PRO A O 1
ATOM 4071 N N . GLN A 1 508 ? 14.947 -12.667 10.944 1.00 95.38 508 GLN A N 1
ATOM 4072 C CA . GLN A 1 508 ? 14.892 -12.511 12.398 1.00 95.38 508 GLN A CA 1
ATOM 4073 C C . GLN A 1 508 ? 14.931 -11.046 12.844 1.00 95.38 508 GLN A C 1
ATOM 4075 O O . GLN A 1 508 ? 14.340 -10.705 13.870 1.00 95.38 508 GLN A O 1
ATOM 4080 N N . LYS A 1 509 ? 15.568 -10.161 12.063 1.00 94.81 509 LYS A N 1
ATOM 4081 C CA . LYS A 1 509 ? 15.572 -8.712 12.325 1.00 94.81 509 LYS A CA 1
ATOM 4082 C C . LYS A 1 509 ? 14.180 -8.101 12.158 1.00 94.81 509 LYS A C 1
ATOM 4084 O O . LYS A 1 509 ? 13.860 -7.128 12.834 1.00 94.81 509 LYS A O 1
ATOM 4089 N N . TYR A 1 510 ? 13.347 -8.682 11.295 1.00 96.19 510 TYR A N 1
ATOM 4090 C CA . TYR A 1 510 ? 11.967 -8.248 11.096 1.00 96.19 510 TYR A CA 1
ATOM 4091 C C . TYR A 1 510 ? 11.013 -8.967 12.050 1.00 96.19 510 TYR A C 1
ATOM 4093 O O . TYR A 1 510 ? 10.286 -8.319 12.796 1.00 96.19 510 TYR A O 1
ATOM 4101 N N . PHE A 1 511 ? 11.036 -10.298 12.066 1.00 97.50 511 PHE A N 1
ATOM 4102 C CA . PHE A 1 511 ? 9.967 -11.115 12.648 1.00 97.50 511 PHE A CA 1
ATOM 4103 C C . PHE A 1 511 ? 10.248 -11.610 14.074 1.00 97.50 511 PHE A C 1
ATOM 4105 O O . PHE A 1 511 ? 9.352 -12.174 14.713 1.00 97.50 511 PHE A O 1
ATOM 4112 N N . GLY A 1 512 ? 11.455 -11.366 14.591 1.00 95.31 512 GLY A N 1
ATOM 4113 C CA . GLY A 1 512 ? 11.937 -11.886 15.867 1.00 95.31 512 GLY A CA 1
ATOM 4114 C C . GLY A 1 512 ? 12.657 -13.236 15.724 1.00 95.31 512 GLY A C 1
ATOM 4115 O O . GLY A 1 512 ? 12.770 -13.773 14.623 1.00 95.31 512 GLY A O 1
ATOM 4116 N N . PRO A 1 513 ? 13.163 -13.805 16.831 1.00 94.38 513 PRO A N 1
ATOM 4117 C CA . PRO A 1 513 ? 14.038 -14.982 16.796 1.00 94.38 513 PRO A CA 1
ATOM 4118 C C . PRO A 1 513 ? 13.321 -16.302 16.469 1.00 94.38 513 PRO A C 1
ATOM 4120 O O . PRO A 1 513 ? 13.974 -17.286 16.139 1.00 94.38 513 PRO A O 1
ATOM 4123 N N . GLU A 1 514 ? 11.994 -16.355 16.593 1.00 94.81 514 GLU A N 1
ATOM 4124 C CA . GLU A 1 514 ? 11.225 -17.577 16.365 1.00 94.81 514 GLU A CA 1
ATOM 4125 C C . GLU A 1 514 ? 11.044 -17.850 14.864 1.00 94.81 514 GLU A C 1
ATOM 4127 O O . GLU A 1 514 ? 10.334 -17.120 14.171 1.00 94.81 514 GLU A O 1
ATOM 4132 N N . ALA A 1 515 ? 11.649 -18.941 14.394 1.00 94.12 515 ALA A N 1
ATOM 4133 C CA . ALA A 1 515 ? 11.518 -19.458 13.037 1.00 94.12 515 ALA A CA 1
ATOM 4134 C C . ALA A 1 515 ? 10.679 -20.748 13.053 1.00 94.12 515 ALA A C 1
ATOM 4136 O O . ALA A 1 515 ? 11.198 -21.838 13.292 1.00 94.12 515 ALA A O 1
ATOM 4137 N N . SER A 1 516 ? 9.364 -20.612 12.867 1.00 95.62 516 SER A N 1
ATOM 4138 C CA . SER A 1 516 ? 8.399 -21.719 12.889 1.00 95.62 516 SER A CA 1
ATOM 4139 C C . SER A 1 516 ? 7.331 -21.529 11.810 1.00 95.62 516 SER A C 1
ATOM 4141 O O . SER A 1 516 ? 6.963 -20.398 11.484 1.00 95.62 516 SER A O 1
ATOM 4143 N N . ALA A 1 517 ? 6.808 -22.617 11.241 1.00 95.56 517 ALA A N 1
ATOM 4144 C CA . ALA A 1 517 ? 5.744 -22.539 10.235 1.00 95.56 517 ALA A CA 1
ATOM 4145 C C . ALA A 1 517 ? 4.450 -21.949 10.825 1.00 95.56 517 ALA A C 1
ATOM 4147 O O . ALA A 1 517 ? 3.679 -21.275 10.139 1.00 95.56 517 ALA A O 1
ATOM 4148 N N . GLU A 1 518 ? 4.219 -22.159 12.118 1.00 95.19 518 GLU A N 1
ATOM 4149 C CA . GLU A 1 518 ? 3.053 -21.715 12.869 1.00 95.19 518 GLU A CA 1
ATOM 4150 C C . GLU A 1 518 ? 2.994 -20.190 13.015 1.00 95.19 518 GLU A C 1
ATOM 4152 O O . GLU A 1 518 ? 1.894 -19.620 12.992 1.00 95.19 518 GLU A O 1
ATOM 4157 N N . LYS A 1 519 ? 4.151 -19.522 13.100 1.00 96.56 519 LYS A N 1
ATOM 4158 C CA . LYS A 1 519 ? 4.252 -18.058 13.217 1.00 96.56 519 LYS A CA 1
ATOM 4159 C C . LYS A 1 519 ? 3.846 -17.328 11.937 1.00 96.56 519 LYS A C 1
ATOM 4161 O O . LYS A 1 519 ? 3.408 -16.177 11.992 1.00 96.56 519 LYS A O 1
ATOM 4166 N N . PHE A 1 520 ? 3.933 -17.997 10.790 1.00 98.31 520 PHE A N 1
ATOM 4167 C CA . PHE A 1 520 ? 3.682 -17.396 9.485 1.00 98.31 520 PHE A CA 1
ATOM 4168 C C . PHE A 1 520 ? 2.423 -17.958 8.814 1.00 98.31 520 PHE A C 1
ATOM 4170 O O . PHE A 1 520 ? 2.020 -19.109 8.998 1.00 98.31 520 PHE A O 1
ATOM 4177 N N . LYS A 1 521 ? 1.749 -17.108 8.043 1.00 98.56 521 LYS A N 1
ATOM 4178 C CA . LYS A 1 521 ? 0.530 -17.417 7.291 1.00 98.56 521 LYS A CA 1
ATOM 4179 C C . LYS A 1 521 ? 0.640 -16.790 5.908 1.00 98.56 521 LYS A C 1
ATOM 4181 O O . LYS A 1 521 ? 1.263 -15.744 5.761 1.00 98.56 521 LYS A O 1
ATOM 4186 N N . LEU A 1 522 ? 0.016 -17.405 4.910 1.00 98.75 522 LEU A N 1
ATOM 4187 C CA . LEU A 1 522 ? -0.013 -16.901 3.539 1.00 98.75 522 LEU A CA 1
ATOM 4188 C C . LEU A 1 522 ? -1.466 -16.809 3.077 1.00 98.75 522 LEU A C 1
ATOM 4190 O O . LEU A 1 522 ? -2.193 -17.799 3.160 1.00 98.75 522 LEU A O 1
ATOM 4194 N N . LEU A 1 523 ? -1.903 -15.642 2.600 1.00 98.81 523 LEU A N 1
ATOM 4195 C CA . LEU A 1 523 ? -3.237 -15.522 2.006 1.00 98.81 523 LEU A CA 1
ATOM 4196 C C . LEU A 1 523 ? -3.340 -16.331 0.711 1.00 98.81 523 LEU A C 1
ATOM 4198 O O . LEU A 1 523 ? -2.394 -16.413 -0.071 1.00 98.81 523 LEU A O 1
ATOM 4202 N N . HIS A 1 524 ? -4.515 -16.906 0.470 1.00 98.62 524 HIS A N 1
ATOM 4203 C CA . HIS A 1 524 ? -4.766 -17.714 -0.717 1.00 98.62 524 HIS A CA 1
ATOM 4204 C C . HIS A 1 524 ? -4.984 -16.848 -1.972 1.00 98.62 524 HIS A C 1
ATOM 4206 O O . HIS A 1 524 ? -5.888 -16.013 -1.958 1.00 98.62 524 HIS A O 1
ATOM 4212 N N . PRO A 1 525 ? -4.263 -17.065 -3.095 1.00 97.94 525 PRO A N 1
ATOM 4213 C CA . PRO A 1 525 ? -4.475 -16.297 -4.329 1.00 97.94 525 PRO A CA 1
ATOM 4214 C C . PRO A 1 525 ? -5.927 -16.319 -4.838 1.00 97.94 525 PRO A C 1
ATOM 4216 O O . PRO A 1 525 ? -6.478 -15.280 -5.192 1.00 97.94 525 PRO A O 1
ATOM 4219 N N . ASP A 1 526 ? -6.601 -17.478 -4.793 1.00 97.50 526 ASP A N 1
ATOM 4220 C CA . ASP A 1 526 ? -8.042 -17.547 -5.105 1.00 97.50 526 ASP A CA 1
ATOM 4221 C C . ASP A 1 526 ? -8.928 -16.748 -4.144 1.00 97.50 526 ASP A C 1
ATOM 4223 O O . ASP A 1 526 ? -9.919 -16.176 -4.591 1.00 97.50 526 ASP A O 1
ATOM 4227 N N . PHE A 1 527 ? -8.577 -16.649 -2.857 1.00 98.50 527 PHE A N 1
ATOM 4228 C CA . PHE A 1 527 ? -9.300 -15.783 -1.926 1.00 98.50 527 PHE A CA 1
ATOM 4229 C C . PHE A 1 527 ? -9.142 -14.316 -2.330 1.00 98.50 527 PHE A C 1
ATOM 4231 O O . PHE A 1 527 ? -10.134 -13.598 -2.403 1.00 98.50 527 PHE A O 1
ATOM 4238 N N . LEU A 1 528 ? -7.934 -13.882 -2.705 1.00 98.25 528 LEU A N 1
ATOM 4239 C CA . LEU A 1 528 ? -7.693 -12.523 -3.209 1.00 98.25 528 LEU A CA 1
ATOM 4240 C C . LEU A 1 528 ? -8.478 -12.235 -4.497 1.00 98.25 528 LEU A C 1
ATOM 4242 O O . LEU A 1 528 ? -9.070 -11.161 -4.645 1.00 98.25 528 LEU A O 1
ATOM 4246 N N . GLN A 1 529 ? -8.535 -13.210 -5.407 1.00 96.06 529 GLN A N 1
ATOM 4247 C CA . GLN A 1 529 ? -9.324 -13.122 -6.635 1.00 96.06 529 GLN A CA 1
ATOM 4248 C C . GLN A 1 529 ? -10.825 -13.038 -6.338 1.00 96.06 529 GLN A C 1
ATOM 4250 O O . GLN A 1 529 ? -11.531 -12.254 -6.974 1.00 96.06 529 GLN A O 1
ATOM 4255 N N . TYR A 1 530 ? -11.312 -13.822 -5.376 1.00 98.12 530 TYR A N 1
ATOM 4256 C CA . TYR A 1 530 ? -12.693 -13.796 -4.904 1.00 98.12 530 TYR A CA 1
ATOM 4257 C C . TYR A 1 530 ? -13.055 -12.433 -4.302 1.00 98.12 530 TYR A C 1
ATOM 4259 O O . TYR A 1 530 ? -14.052 -11.839 -4.718 1.00 98.12 530 TYR A O 1
ATOM 4267 N N . LEU A 1 531 ? -12.226 -11.901 -3.397 1.00 98.31 531 LEU A N 1
ATOM 4268 C CA . LEU A 1 531 ? -12.443 -10.587 -2.787 1.00 98.31 531 LEU A CA 1
ATOM 4269 C C . LEU A 1 531 ? -12.527 -9.492 -3.853 1.00 98.31 531 LEU A C 1
ATOM 4271 O O . LEU A 1 531 ? -13.459 -8.689 -3.865 1.00 98.31 531 LEU A O 1
ATOM 4275 N N . THR A 1 532 ? -11.598 -9.520 -4.803 1.00 95.00 532 THR A N 1
ATOM 4276 C CA . THR A 1 532 ? -11.567 -8.577 -5.924 1.00 95.00 532 THR A CA 1
ATOM 4277 C C . THR A 1 532 ? -12.805 -8.702 -6.806 1.00 95.00 532 THR A C 1
ATOM 4279 O O . THR A 1 532 ? -13.454 -7.713 -7.118 1.00 95.00 532 THR A O 1
ATOM 4282 N N . ALA A 1 533 ? -13.188 -9.919 -7.188 1.00 94.81 533 ALA A N 1
ATOM 4283 C CA . ALA A 1 533 ? -14.298 -10.125 -8.112 1.00 94.81 533 ALA A CA 1
ATOM 4284 C C . ALA A 1 533 ? -15.673 -9.819 -7.497 1.00 94.81 533 ALA A C 1
ATOM 4286 O O . ALA A 1 533 ? -16.581 -9.429 -8.233 1.00 94.81 533 ALA A O 1
ATOM 4287 N N . ARG A 1 534 ? -15.844 -10.038 -6.186 1.00 96.06 534 ARG A N 1
ATOM 4288 C CA . ARG A 1 534 ? -17.151 -9.979 -5.506 1.00 96.06 534 ARG A CA 1
ATOM 4289 C C . ARG A 1 534 ? -17.366 -8.719 -4.668 1.00 96.06 534 ARG A C 1
ATOM 4291 O O . ARG A 1 534 ? -18.506 -8.284 -4.555 1.00 96.06 534 ARG A O 1
ATOM 4298 N N . PHE A 1 535 ? -16.313 -8.137 -4.095 1.00 96.81 535 PHE A N 1
ATOM 4299 C CA . PHE A 1 535 ? -16.426 -6.981 -3.194 1.00 96.81 535 PHE A CA 1
ATOM 4300 C C . PHE A 1 535 ? -15.862 -5.701 -3.799 1.00 96.81 535 PHE A C 1
ATOM 4302 O O . PHE A 1 535 ? -16.459 -4.638 -3.649 1.00 96.81 535 PHE A O 1
ATOM 4309 N N . LEU A 1 536 ? -14.713 -5.802 -4.466 1.00 95.50 536 LEU A N 1
ATOM 4310 C CA . LEU A 1 536 ? -13.913 -4.658 -4.901 1.00 95.50 536 LEU A CA 1
ATOM 4311 C C . LEU A 1 536 ? -13.589 -4.773 -6.393 1.00 95.50 536 LEU A C 1
ATOM 4313 O O . LEU A 1 536 ? -12.436 -4.767 -6.809 1.00 95.50 536 LEU A O 1
ATOM 4317 N N . ARG A 1 537 ? -14.623 -4.922 -7.223 1.00 92.19 537 ARG A N 1
ATOM 4318 C CA . ARG A 1 537 ? -14.453 -4.985 -8.677 1.00 92.19 537 ARG A CA 1
ATOM 4319 C C . ARG A 1 537 ? -14.385 -3.570 -9.245 1.00 92.19 537 ARG A C 1
ATOM 4321 O O . ARG A 1 537 ? -15.402 -3.025 -9.660 1.00 92.19 537 ARG A O 1
ATOM 4328 N N . SER A 1 538 ? -13.195 -2.976 -9.236 1.00 84.19 538 SER A N 1
ATOM 4329 C CA . SER A 1 538 ? -12.978 -1.627 -9.773 1.00 84.19 538 SER A CA 1
ATOM 4330 C C . SER A 1 538 ? -12.974 -1.600 -11.303 1.00 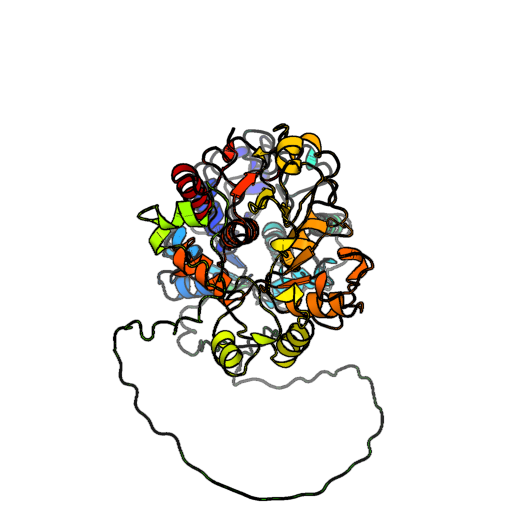84.19 538 SER A C 1
ATOM 4332 O O . SER A 1 538 ? -12.517 -2.540 -11.957 1.00 84.19 538 SER A O 1
ATOM 4334 N N . GLU A 1 539 ? -13.388 -0.471 -11.877 1.00 77.12 539 GLU A N 1
ATOM 4335 C CA . GLU A 1 539 ? -13.230 -0.177 -13.306 1.00 77.12 539 GLU A CA 1
ATOM 4336 C C . GLU A 1 539 ? -11.757 -0.123 -13.740 1.00 77.12 539 GLU A C 1
ATOM 4338 O O . GLU A 1 539 ? -11.455 -0.303 -14.920 1.00 77.12 539 GLU A O 1
ATOM 4343 N N . LEU A 1 540 ? -10.817 0.035 -12.798 1.00 68.00 540 LEU A N 1
ATOM 4344 C CA . LEU A 1 540 ? -9.377 -0.057 -13.059 1.00 68.00 540 LEU A CA 1
ATOM 4345 C C . LEU A 1 540 ? -8.976 -1.411 -13.668 1.00 68.00 540 LEU A C 1
ATOM 4347 O O . LEU A 1 540 ? -8.046 -1.455 -14.480 1.00 68.00 540 LEU A O 1
ATOM 4351 N N . LEU A 1 541 ? -9.720 -2.486 -13.374 1.00 69.06 541 LEU A N 1
ATOM 4352 C CA . LEU A 1 541 ? -9.547 -3.809 -13.991 1.00 69.06 541 LEU A CA 1
ATOM 4353 C C . LEU A 1 541 ? -9.803 -3.810 -15.507 1.00 69.06 541 LEU A C 1
ATOM 4355 O O . LEU A 1 541 ? -9.319 -4.696 -16.205 1.00 69.06 541 LEU A O 1
ATOM 4359 N N . ASN A 1 542 ? -10.525 -2.817 -16.030 1.00 68.62 542 ASN A N 1
ATOM 4360 C CA . ASN A 1 542 ? -10.805 -2.653 -17.460 1.00 68.62 542 ASN A CA 1
ATOM 4361 C C . ASN A 1 542 ? -9.798 -1.711 -18.153 1.00 68.62 542 ASN A C 1
ATOM 4363 O O . ASN A 1 542 ? -9.989 -1.320 -19.310 1.00 68.62 542 ASN A O 1
ATOM 4367 N N . THR A 1 543 ? -8.733 -1.317 -17.450 1.00 57.66 543 THR A N 1
ATOM 4368 C CA . THR A 1 543 ? -7.709 -0.381 -17.929 1.00 57.66 543 THR A CA 1
ATOM 4369 C C . THR A 1 543 ? -6.331 -1.046 -18.010 1.00 57.66 543 THR A C 1
ATOM 4371 O O . THR A 1 543 ? -6.145 -2.208 -17.648 1.00 57.66 543 THR A O 1
ATOM 4374 N N . GLN A 1 544 ? -5.323 -0.281 -18.436 1.00 48.22 544 GLN A N 1
ATOM 4375 C CA . GLN A 1 544 ? -3.916 -0.695 -18.376 1.00 48.22 544 GLN A CA 1
ATOM 4376 C C . GLN A 1 544 ? -3.420 -1.015 -16.952 1.00 48.22 544 GLN A C 1
ATOM 4378 O O . GLN A 1 544 ? -2.367 -1.620 -16.796 1.00 48.22 544 GLN A O 1
ATOM 4383 N N . TYR A 1 545 ? -4.157 -0.599 -15.916 1.00 55.31 545 TYR A N 1
ATOM 4384 C CA . TYR A 1 545 ? -3.833 -0.880 -14.518 1.00 55.31 545 TYR A CA 1
ATOM 4385 C C . TYR A 1 545 ? -4.345 -2.233 -14.033 1.00 55.31 545 TYR A C 1
ATOM 4387 O O . TYR A 1 545 ? -4.068 -2.607 -12.899 1.00 55.31 545 TYR A O 1
ATOM 4395 N N . SER A 1 546 ? -5.049 -2.984 -14.882 1.00 65.25 546 SER A N 1
ATOM 4396 C CA . SER A 1 546 ? -5.592 -4.301 -14.541 1.00 65.25 546 SER A CA 1
ATOM 4397 C C . SER A 1 546 ? -4.560 -5.247 -13.928 1.00 65.25 546 SER A C 1
ATOM 4399 O O . SER A 1 546 ? -4.890 -5.955 -12.986 1.00 65.25 546 SER A O 1
ATOM 4401 N N . SER A 1 547 ? -3.312 -5.208 -14.406 1.00 62.88 547 SER A N 1
ATOM 4402 C CA . SER A 1 547 ? -2.221 -6.064 -13.928 1.00 62.88 547 SER A CA 1
ATOM 4403 C C . SER A 1 547 ? -1.581 -5.617 -12.612 1.00 62.88 547 SER A C 1
ATOM 4405 O O . SER A 1 547 ? -0.769 -6.355 -12.065 1.00 62.88 547 SER A O 1
ATOM 4407 N N . ILE A 1 548 ? -1.857 -4.396 -12.146 1.00 65.31 548 ILE A N 1
ATOM 4408 C CA . ILE A 1 548 ? -1.337 -3.868 -10.872 1.00 65.31 548 ILE A CA 1
ATOM 4409 C C . ILE A 1 548 ? -2.444 -3.622 -9.848 1.00 65.31 548 ILE A C 1
ATOM 4411 O O . ILE A 1 548 ? -2.150 -3.302 -8.697 1.00 65.31 548 ILE A O 1
ATOM 4415 N N . TYR A 1 549 ? -3.703 -3.715 -10.274 1.00 77.12 549 TYR A N 1
ATOM 4416 C CA . TYR A 1 549 ? -4.847 -3.506 -9.413 1.00 77.12 549 TYR A CA 1
ATOM 4417 C C . TYR A 1 549 ? -4.967 -4.657 -8.423 1.00 77.12 549 TYR A C 1
ATOM 4419 O O . TYR A 1 549 ? -5.081 -5.823 -8.809 1.00 77.12 549 TYR A O 1
ATOM 4427 N N . MET A 1 550 ? -5.033 -4.310 -7.146 1.00 88.19 550 MET A N 1
ATOM 4428 C CA . MET A 1 550 ? -5.462 -5.194 -6.075 1.00 88.19 550 MET A CA 1
ATOM 4429 C C . MET A 1 550 ? -6.127 -4.383 -4.966 1.00 88.19 550 MET A C 1
ATOM 4431 O O . MET A 1 550 ? -5.799 -3.211 -4.803 1.00 88.19 550 MET A O 1
ATOM 4435 N N . PRO A 1 551 ? -7.034 -4.972 -4.171 1.00 95.62 551 PRO A N 1
ATOM 4436 C CA . PRO A 1 551 ? -7.469 -4.352 -2.927 1.00 95.62 551 PRO A CA 1
ATOM 4437 C C . PRO A 1 551 ? -6.274 -3.938 -2.060 1.00 95.62 551 PRO A C 1
ATOM 4439 O O . PRO A 1 551 ? -5.260 -4.646 -2.021 1.00 95.62 551 PRO A O 1
ATOM 4442 N N . SER A 1 552 ? -6.393 -2.823 -1.340 1.00 96.75 552 SER A N 1
ATOM 4443 C CA . SER A 1 552 ? -5.353 -2.376 -0.413 1.00 96.75 552 SER A CA 1
ATOM 4444 C C . SER A 1 552 ? -5.045 -3.456 0.639 1.00 96.75 552 SER A C 1
ATOM 4446 O O . SER A 1 552 ? -5.901 -4.275 0.985 1.00 96.75 552 SER A O 1
ATOM 4448 N N . THR A 1 553 ? -3.837 -3.456 1.222 1.00 98.25 553 THR A N 1
ATOM 4449 C CA . THR A 1 553 ? -3.520 -4.351 2.358 1.00 98.25 553 THR A CA 1
ATOM 4450 C C . THR A 1 553 ? -4.562 -4.215 3.475 1.00 98.25 553 THR A C 1
ATOM 4452 O O . THR A 1 553 ? -4.949 -5.212 4.086 1.00 98.25 553 THR A O 1
ATOM 4455 N N . GLY A 1 554 ? -5.047 -2.989 3.710 1.00 98.19 554 GLY A N 1
ATOM 4456 C CA . GLY A 1 554 ? -6.122 -2.698 4.655 1.00 98.19 554 GLY A CA 1
ATOM 4457 C C . GLY A 1 554 ? -7.394 -3.466 4.319 1.00 98.19 554 GLY A C 1
ATOM 4458 O O . GLY A 1 554 ? -7.912 -4.197 5.166 1.00 98.19 554 GLY A O 1
ATOM 4459 N N . ALA A 1 555 ? -7.859 -3.362 3.074 1.00 98.69 555 ALA A N 1
ATOM 4460 C CA . ALA A 1 555 ? -9.026 -4.091 2.593 1.00 98.69 555 ALA A CA 1
ATOM 4461 C C . ALA A 1 555 ? -8.862 -5.606 2.709 1.00 98.69 555 ALA A C 1
ATOM 4463 O O . ALA A 1 555 ? -9.783 -6.289 3.159 1.00 98.69 555 ALA A O 1
ATOM 4464 N N . LEU A 1 556 ? -7.691 -6.135 2.345 1.00 98.81 556 LEU A N 1
ATOM 4465 C CA . LEU A 1 556 ? -7.409 -7.564 2.438 1.00 98.81 556 LEU A CA 1
ATOM 4466 C C . LEU A 1 556 ? -7.470 -8.063 3.881 1.00 98.81 556 LEU A C 1
ATOM 4468 O O . LEU A 1 556 ? -8.077 -9.104 4.131 1.00 98.81 556 LEU A O 1
ATOM 4472 N N . MET A 1 557 ? -6.905 -7.329 4.842 1.00 98.88 557 MET A N 1
ATOM 4473 C CA . MET A 1 557 ? -6.982 -7.703 6.259 1.00 98.88 557 MET A CA 1
ATOM 4474 C C . MET A 1 557 ? -8.398 -7.565 6.818 1.00 98.88 557 MET A C 1
ATOM 4476 O O . MET A 1 557 ? -8.854 -8.454 7.538 1.00 98.88 557 MET A O 1
ATOM 4480 N N . LEU A 1 558 ? -9.128 -6.510 6.447 1.00 98.94 558 LEU A N 1
ATOM 4481 C CA . LEU A 1 558 ? -10.505 -6.311 6.896 1.00 98.94 558 LEU A CA 1
ATOM 4482 C C . LEU A 1 558 ? -11.435 -7.412 6.378 1.00 98.94 558 LEU A C 1
ATOM 4484 O O . LEU A 1 558 ? -12.171 -8.026 7.151 1.00 98.94 558 LEU A O 1
ATOM 4488 N N . LEU A 1 559 ? -11.346 -7.737 5.090 1.00 98.81 559 LEU A N 1
ATOM 4489 C CA . LEU A 1 559 ? -12.116 -8.825 4.493 1.00 98.81 559 LEU A CA 1
ATOM 4490 C C . LEU A 1 559 ? -11.661 -10.199 5.011 1.00 98.81 559 LEU A C 1
ATOM 4492 O O . LEU A 1 559 ? -12.505 -11.066 5.217 1.00 98.81 559 LEU A O 1
ATOM 4496 N N . THR A 1 560 ? -10.377 -10.399 5.316 1.00 98.81 560 THR A N 1
ATOM 4497 C CA . THR A 1 560 ? -9.887 -11.614 6.001 1.00 98.81 560 THR A CA 1
ATOM 4498 C C . THR A 1 560 ? -10.542 -11.785 7.374 1.00 98.81 560 THR A C 1
ATOM 4500 O O . THR A 1 560 ? -11.048 -12.868 7.687 1.00 98.81 560 THR A O 1
ATOM 4503 N N . ALA A 1 561 ? -10.603 -10.719 8.180 1.00 98.69 561 ALA A N 1
ATOM 4504 C CA . ALA A 1 561 ? -11.267 -10.744 9.481 1.00 98.69 561 ALA A CA 1
ATOM 4505 C C . ALA A 1 561 ? -12.769 -11.038 9.337 1.00 98.69 561 ALA A C 1
ATOM 4507 O O . ALA A 1 561 ? -13.302 -11.864 10.073 1.00 98.69 561 ALA A O 1
ATOM 4508 N N . LEU A 1 562 ? -13.445 -10.465 8.336 1.00 98.50 562 LEU A N 1
ATOM 4509 C CA . LEU A 1 562 ? -14.863 -10.745 8.064 1.00 98.50 562 LEU A CA 1
ATOM 4510 C C . LEU A 1 562 ? -15.141 -12.214 7.703 1.00 98.50 562 LEU A C 1
ATOM 4512 O O . LEU A 1 562 ? -16.231 -12.709 7.971 1.00 98.50 562 LEU A O 1
ATOM 4516 N N . HIS A 1 563 ? -14.177 -12.938 7.131 1.00 97.62 563 HIS A N 1
ATOM 4517 C CA . HIS A 1 563 ? -14.354 -14.357 6.791 1.00 97.62 563 HIS A CA 1
ATOM 4518 C C . HIS A 1 563 ? -14.009 -15.312 7.942 1.00 97.62 563 HIS A C 1
ATOM 4520 O O . HIS A 1 563 ? -14.454 -16.464 7.937 1.00 97.62 563 HIS A O 1
ATOM 4526 N N . THR A 1 564 ? -13.252 -14.845 8.936 1.00 96.00 564 THR A N 1
ATOM 4527 C CA . THR A 1 564 ? -12.684 -15.688 10.002 1.00 96.00 564 THR A CA 1
ATOM 4528 C C . THR A 1 564 ? -13.277 -15.407 11.385 1.00 96.00 564 THR A C 1
ATOM 4530 O O . THR A 1 564 ? -13.502 -16.349 12.149 1.00 96.00 564 THR A O 1
ATOM 4533 N N . CYS A 1 565 ? -13.589 -14.148 11.691 1.00 96.19 565 CYS A N 1
ATOM 4534 C CA . CYS A 1 565 ? -14.127 -13.688 12.969 1.00 96.19 565 CYS A CA 1
ATOM 4535 C C . CYS A 1 565 ? -15.663 -13.694 13.005 1.00 96.19 565 CYS A C 1
ATOM 4537 O O . CYS A 1 565 ? -16.336 -13.736 11.974 1.00 96.19 565 CYS A O 1
ATOM 4539 N N . ASP A 1 566 ? -16.230 -13.628 14.209 1.00 95.25 566 ASP A N 1
ATOM 4540 C CA . ASP A 1 566 ? -17.678 -13.540 14.411 1.00 95.25 566 ASP A CA 1
ATOM 4541 C C . ASP A 1 566 ? -18.164 -12.098 14.505 1.00 95.25 566 ASP A C 1
ATOM 4543 O O . ASP A 1 566 ? -19.290 -11.823 14.113 1.00 95.25 566 ASP A O 1
ATOM 4547 N N . GLN A 1 567 ? -17.344 -11.168 14.991 1.00 96.81 567 GLN A N 1
ATOM 4548 C CA . GLN A 1 567 ? -17.641 -9.734 14.987 1.00 96.81 567 GLN A CA 1
ATOM 4549 C C . GLN A 1 567 ? -16.396 -8.956 14.591 1.00 96.81 567 GLN A C 1
ATOM 4551 O O . GLN A 1 567 ? -15.297 -9.299 15.022 1.00 96.81 567 GLN A O 1
ATOM 4556 N N . VAL A 1 568 ? -16.571 -7.915 13.779 1.00 98.62 568 VAL A N 1
ATOM 4557 C CA . VAL A 1 568 ? -15.460 -7.114 13.260 1.00 98.62 568 VAL A CA 1
ATOM 4558 C C . VAL A 1 568 ? -15.736 -5.631 13.463 1.00 98.62 568 VAL A C 1
ATOM 4560 O O . VAL A 1 568 ? -16.799 -5.133 13.082 1.00 98.62 568 VAL A O 1
ATOM 4563 N N . SER A 1 569 ? -14.753 -4.939 14.029 1.00 98.88 569 SER A N 1
ATOM 4564 C CA . SER A 1 569 ? -14.711 -3.482 14.139 1.00 98.88 569 SER A CA 1
ATOM 4565 C C . SER A 1 569 ? -13.525 -2.944 13.335 1.00 98.88 569 SER A C 1
ATOM 4567 O O . SER A 1 569 ? -12.394 -3.394 13.519 1.00 98.88 569 SER A O 1
ATOM 4569 N N . ALA A 1 570 ? -13.776 -1.994 12.439 1.00 98.88 570 ALA A N 1
ATOM 4570 C CA . ALA A 1 570 ? -12.780 -1.351 11.592 1.00 98.88 570 ALA A CA 1
ATOM 4571 C C . ALA A 1 570 ? -12.418 0.036 12.143 1.00 98.88 570 ALA A C 1
ATOM 4573 O O . ALA A 1 570 ? -13.294 0.881 12.334 1.00 98.88 570 ALA A O 1
ATOM 4574 N N . TYR A 1 571 ? -11.126 0.274 12.358 1.00 98.94 571 TYR A N 1
ATOM 4575 C CA . TYR A 1 571 ? -10.547 1.509 12.894 1.00 98.94 571 TYR A CA 1
ATOM 4576 C C . TYR A 1 571 ? -9.503 2.046 11.914 1.00 98.94 571 TYR A C 1
ATOM 4578 O O . TYR A 1 571 ? -8.730 1.262 11.380 1.00 98.94 571 TYR A O 1
ATOM 4586 N N . GLY A 1 572 ? -9.455 3.356 11.654 1.00 98.44 572 GLY A N 1
ATOM 4587 C CA . GLY A 1 572 ? -8.418 3.931 10.778 1.00 98.44 572 GLY A CA 1
ATOM 4588 C C . GLY A 1 572 ? -8.568 3.599 9.291 1.00 98.44 572 GLY A C 1
ATOM 4589 O O . GLY A 1 572 ? -7.585 3.633 8.553 1.00 98.44 572 GLY A O 1
ATOM 4590 N N . PHE A 1 573 ? -9.780 3.247 8.856 1.00 98.44 573 PHE A N 1
ATOM 4591 C CA . PHE A 1 573 ? -10.129 3.049 7.448 1.00 98.44 573 PHE A CA 1
ATOM 4592 C C . PHE A 1 573 ? -10.688 4.339 6.843 1.00 98.44 573 PHE A C 1
ATOM 4594 O O . PHE A 1 573 ? -11.183 5.202 7.565 1.00 98.44 573 PHE A O 1
ATOM 4601 N N . ILE A 1 574 ? -10.623 4.457 5.515 1.00 93.25 574 ILE A N 1
ATOM 4602 C CA . ILE A 1 574 ? -11.168 5.605 4.786 1.00 93.25 574 ILE A CA 1
ATOM 4603 C C . ILE A 1 574 ? -12.684 5.746 5.019 1.00 93.25 574 ILE A C 1
ATOM 4605 O O . ILE A 1 574 ? -13.448 4.786 4.892 1.00 93.25 574 ILE A O 1
ATOM 4609 N N . THR A 1 575 ? -13.112 6.964 5.349 1.00 90.88 575 THR A N 1
ATOM 4610 C CA . THR A 1 575 ? -14.509 7.362 5.581 1.00 90.88 575 THR A CA 1
ATOM 4611 C C . THR A 1 575 ? -14.885 8.530 4.669 1.00 90.88 575 THR A C 1
ATOM 4613 O O . THR A 1 575 ? -14.038 9.119 3.998 1.00 90.88 575 THR A O 1
ATOM 4616 N N . THR A 1 576 ? -16.164 8.911 4.638 1.00 85.81 576 THR A N 1
ATOM 4617 C CA . THR A 1 576 ? -16.650 10.015 3.786 1.00 85.81 576 THR A CA 1
ATOM 4618 C C . THR A 1 576 ? -16.016 11.369 4.105 1.00 85.81 576 THR A C 1
ATOM 4620 O O . THR A 1 576 ? -16.019 12.250 3.256 1.00 85.81 576 THR A O 1
ATOM 4623 N N . ASN A 1 577 ? -15.478 11.545 5.312 1.00 86.06 577 ASN A N 1
ATOM 4624 C CA . ASN A 1 577 ? -14.818 12.765 5.768 1.00 86.06 577 ASN A CA 1
ATOM 4625 C C . ASN A 1 577 ? -13.291 12.619 5.890 1.00 86.06 577 ASN A C 1
ATOM 4627 O O . ASN A 1 577 ? -12.673 13.362 6.650 1.00 86.06 577 ASN A O 1
ATOM 4631 N N . TYR A 1 578 ? -12.679 11.687 5.149 1.00 85.38 578 TYR A N 1
ATOM 4632 C CA . TYR A 1 578 ? -11.232 11.436 5.196 1.00 85.38 578 TYR A CA 1
ATOM 4633 C C . TYR A 1 578 ? -10.389 12.711 5.008 1.00 85.38 578 TYR A C 1
ATOM 4635 O O . TYR A 1 578 ? -9.376 12.872 5.678 1.00 85.38 578 TYR A O 1
ATOM 4643 N N . GLU A 1 579 ? -10.852 13.658 4.181 1.00 85.00 579 GLU A N 1
ATOM 4644 C CA . GLU A 1 579 ? -10.186 14.943 3.913 1.00 85.00 579 GLU A CA 1
ATOM 4645 C C . GLU A 1 579 ? -10.030 15.832 5.152 1.00 85.00 579 GLU A C 1
ATOM 4647 O O . GLU A 1 579 ? -9.249 16.783 5.131 1.00 85.00 579 GLU A O 1
ATOM 4652 N N . GLN A 1 580 ? -10.761 15.567 6.239 1.00 89.44 580 GLN A N 1
ATOM 4653 C CA . GLN A 1 580 ? -10.618 16.308 7.493 1.00 89.44 580 GLN A CA 1
ATOM 4654 C C . GLN A 1 580 ? -9.333 15.926 8.236 1.00 89.44 580 GLN A C 1
ATOM 4656 O O . GLN A 1 580 ? -8.765 16.772 8.928 1.00 89.44 580 GLN A O 1
ATOM 4661 N N . PHE A 1 581 ? -8.819 14.717 8.016 1.00 92.56 581 PHE A N 1
ATOM 4662 C CA . PHE A 1 581 ? -7.663 14.160 8.712 1.00 92.56 581 PHE A CA 1
ATOM 4663 C C . PHE A 1 581 ? -6.415 14.123 7.815 1.00 92.56 581 PHE A C 1
ATOM 4665 O O . PHE A 1 581 ? -6.486 14.427 6.624 1.00 92.56 581 PHE A O 1
ATOM 4672 N N . SER A 1 582 ? -5.260 13.805 8.405 1.00 90.44 582 SER A N 1
ATOM 4673 C CA . SER A 1 582 ? -4.043 13.490 7.642 1.00 90.44 582 SER A CA 1
ATOM 4674 C C . SER A 1 582 ? -4.169 12.138 6.935 1.00 90.44 582 SER A C 1
ATOM 4676 O O . SER A 1 582 ? -5.070 11.357 7.253 1.00 90.44 582 SER A O 1
ATOM 4678 N N . ASP A 1 583 ? -3.248 11.842 6.021 1.00 88.19 583 ASP A N 1
ATOM 4679 C CA . ASP A 1 583 ? -3.111 10.526 5.398 1.00 88.19 583 ASP A CA 1
ATOM 4680 C C . ASP A 1 583 ? -2.946 9.449 6.485 1.00 88.19 583 ASP A C 1
ATOM 4682 O O . ASP A 1 583 ? -3.799 8.568 6.630 1.00 88.19 583 ASP A O 1
ATOM 4686 N N . HIS A 1 584 ? -1.951 9.614 7.365 1.00 96.12 584 HIS A N 1
ATOM 4687 C CA . HIS A 1 584 ? -1.685 8.689 8.467 1.00 96.12 584 HIS A CA 1
ATOM 4688 C C . HIS A 1 584 ? -1.856 9.322 9.853 1.00 96.12 584 HIS A C 1
ATOM 4690 O O . HIS A 1 584 ? -1.641 10.517 10.044 1.00 96.12 584 HIS A O 1
ATOM 4696 N N . TYR A 1 585 ? -2.214 8.522 10.864 1.00 98.12 585 TYR A N 1
ATOM 4697 C CA . TYR A 1 585 ? -2.446 9.039 12.228 1.00 98.12 585 TYR A CA 1
ATOM 4698 C C . TYR A 1 585 ? -1.186 9.523 12.947 1.00 98.12 585 TYR A C 1
ATOM 4700 O O . TYR A 1 585 ? -1.297 10.259 13.923 1.00 98.12 585 TYR A O 1
ATOM 4708 N N . TYR A 1 586 ? -0.009 9.116 12.479 1.00 95.81 586 TYR A N 1
ATOM 4709 C CA . TYR A 1 586 ? 1.278 9.444 13.090 1.00 95.81 586 TYR A CA 1
ATOM 4710 C C . TYR A 1 586 ? 1.989 10.639 12.446 1.00 95.81 586 TYR A C 1
ATOM 4712 O O . TYR A 1 586 ? 3.117 10.965 12.812 1.00 95.81 586 TYR A O 1
ATOM 4720 N N . GLU A 1 587 ? 1.350 11.294 11.480 1.00 87.31 587 GLU A N 1
ATOM 4721 C CA . GLU A 1 587 ? 1.896 12.484 10.837 1.00 87.31 587 GLU A CA 1
ATOM 4722 C C . GLU A 1 587 ? 1.637 13.721 11.706 1.00 87.31 587 GLU A C 1
ATOM 4724 O O . GLU A 1 587 ? 0.501 14.013 12.083 1.00 87.31 587 GLU A O 1
ATOM 4729 N N . LEU A 1 588 ? 2.711 14.450 12.026 1.00 84.00 588 LEU A N 1
ATOM 4730 C CA . LEU A 1 588 ? 2.649 15.684 12.821 1.00 84.00 588 LEU A CA 1
ATOM 4731 C C . LEU A 1 588 ? 1.995 16.836 12.047 1.00 84.00 588 LEU A C 1
ATOM 4733 O O . LEU A 1 588 ? 1.296 17.665 12.624 1.00 84.00 588 LEU A O 1
ATOM 4737 N N . GLU A 1 589 ? 2.216 16.868 10.734 1.00 84.19 589 GLU A N 1
ATOM 4738 C CA . GLU A 1 589 ? 1.619 17.826 9.812 1.00 84.19 589 GLU A CA 1
ATOM 4739 C C . GLU A 1 589 ? 0.633 17.114 8.896 1.00 84.19 589 GLU A C 1
ATOM 4741 O O . GLU A 1 589 ? 0.896 16.009 8.420 1.00 84.19 589 GLU A O 1
ATOM 4746 N N . LYS A 1 590 ? -0.498 17.766 8.619 1.00 82.75 590 LYS A N 1
ATOM 4747 C CA . LYS A 1 590 ? -1.542 17.194 7.775 1.00 82.75 590 LYS A CA 1
ATOM 4748 C C . LYS A 1 590 ? -1.039 16.994 6.343 1.00 82.75 590 LYS A C 1
ATOM 4750 O O . LYS A 1 590 ? -0.808 17.964 5.622 1.00 82.75 590 LYS A O 1
ATOM 4755 N N . LYS A 1 591 ? -0.977 15.741 5.903 1.00 76.94 591 LYS A N 1
ATOM 4756 C CA . LYS A 1 591 ? -0.723 15.337 4.518 1.00 76.94 591 LYS A CA 1
ATOM 4757 C C . LYS A 1 591 ? -2.021 14.880 3.849 1.00 76.94 591 LYS A C 1
ATOM 4759 O O . LYS A 1 591 ? -2.845 14.239 4.498 1.00 76.94 591 LYS A O 1
ATOM 4764 N N . PRO A 1 592 ? -2.251 15.215 2.569 1.00 72.69 592 PRO A N 1
ATOM 4765 C CA . PRO A 1 592 ? -3.414 14.720 1.844 1.00 72.69 592 PRO A CA 1
ATOM 4766 C C . PRO A 1 592 ? -3.252 13.231 1.510 1.00 72.69 592 PRO A C 1
ATOM 4768 O O . PRO A 1 592 ? -2.183 12.810 1.072 1.00 72.69 592 PRO A O 1
ATOM 4771 N N . LEU A 1 593 ? -4.335 12.459 1.633 1.00 69.94 593 LEU A N 1
ATOM 4772 C CA . LEU A 1 593 ? -4.389 11.084 1.132 1.00 69.94 593 LEU A CA 1
ATOM 4773 C C . LEU A 1 593 ? -4.226 11.078 -0.395 1.00 69.94 593 LEU A C 1
ATOM 4775 O O . LEU A 1 593 ? -4.995 11.717 -1.119 1.00 69.94 593 LEU A O 1
ATOM 4779 N N . VAL A 1 594 ? -3.240 10.330 -0.890 1.00 66.06 594 VAL A N 1
ATOM 4780 C CA . VAL A 1 594 ? -2.978 10.185 -2.327 1.00 66.06 594 VAL A CA 1
ATOM 4781 C C . VAL A 1 594 ? -3.611 8.897 -2.852 1.00 66.06 594 VAL A C 1
ATOM 4783 O O . VAL A 1 594 ? -3.304 7.799 -2.395 1.00 66.06 594 VAL A O 1
ATOM 4786 N N . PHE A 1 595 ? -4.465 9.027 -3.868 1.00 65.88 595 PHE A N 1
ATOM 4787 C CA . PHE A 1 595 ? -5.117 7.897 -4.530 1.00 65.88 595 PHE A CA 1
ATOM 4788 C C . PHE A 1 595 ? -4.220 7.322 -5.631 1.00 65.88 595 PHE A C 1
ATOM 4790 O O . PHE A 1 595 ? -4.170 7.835 -6.752 1.00 65.88 595 PHE A O 1
ATOM 4797 N N . TYR A 1 596 ? -3.503 6.247 -5.317 1.00 53.91 596 TYR A N 1
ATOM 4798 C CA . TYR A 1 596 ? -2.683 5.526 -6.287 1.00 53.91 596 TYR A CA 1
ATOM 4799 C C . TYR A 1 596 ? -3.516 4.508 -7.076 1.00 53.91 596 TYR A C 1
ATOM 4801 O O . TYR A 1 596 ? -4.370 3.825 -6.527 1.00 53.91 596 TYR A O 1
ATOM 4809 N N . ALA A 1 597 ? -3.230 4.350 -8.373 1.00 60.19 597 ALA A N 1
ATOM 4810 C CA . ALA A 1 597 ? -4.002 3.483 -9.275 1.00 60.19 597 ALA A CA 1
ATOM 4811 C C . ALA A 1 597 ? -3.855 1.966 -9.014 1.00 60.19 597 ALA A C 1
ATOM 4813 O O . ALA A 1 597 ? -4.456 1.161 -9.723 1.00 60.19 597 ALA A O 1
ATOM 4814 N N . ASN A 1 598 ? -3.038 1.556 -8.041 1.00 63.47 598 ASN A N 1
ATOM 4815 C CA . ASN A 1 598 ? -2.909 0.155 -7.639 1.00 63.47 598 ASN A CA 1
ATOM 4816 C C . ASN A 1 598 ? -4.074 -0.325 -6.758 1.00 63.47 598 ASN A C 1
ATOM 4818 O O . ASN A 1 598 ? -4.231 -1.531 -6.610 1.00 63.47 598 ASN A O 1
ATOM 4822 N N . HIS A 1 599 ? -4.896 0.576 -6.212 1.00 79.31 599 HIS A N 1
ATOM 4823 C CA . HIS A 1 599 ? -6.132 0.254 -5.491 1.00 79.31 599 HIS A CA 1
ATOM 4824 C C . HIS A 1 599 ? -7.185 1.356 -5.685 1.00 79.31 599 HIS A C 1
ATOM 4826 O O . HIS A 1 599 ? -6.886 2.464 -6.119 1.00 79.31 599 HIS A O 1
ATOM 4832 N N . ASP A 1 600 ? -8.442 1.050 -5.368 1.00 82.06 600 ASP A N 1
ATOM 4833 C CA . ASP A 1 600 ? -9.568 1.979 -5.501 1.00 82.06 600 ASP A CA 1
ATOM 4834 C C . ASP A 1 600 ? -10.130 2.307 -4.113 1.00 82.06 600 ASP A C 1
ATOM 4836 O O . ASP A 1 600 ? -11.052 1.657 -3.620 1.00 82.06 600 ASP A O 1
ATOM 4840 N N . MET A 1 601 ? -9.533 3.304 -3.455 1.00 82.00 601 MET A N 1
ATOM 4841 C CA . MET A 1 601 ? -9.898 3.668 -2.079 1.00 82.00 601 MET A CA 1
ATOM 4842 C C . MET A 1 601 ? -11.340 4.175 -1.965 1.00 82.00 601 MET A C 1
ATOM 4844 O O . MET A 1 601 ? -11.953 4.025 -0.912 1.00 82.00 601 MET A O 1
ATOM 4848 N N . MET A 1 602 ? -11.900 4.764 -3.027 1.00 83.44 602 MET A N 1
ATOM 4849 C CA . MET A 1 602 ? -13.287 5.239 -3.012 1.00 83.44 602 MET A CA 1
ATOM 4850 C C . MET A 1 602 ? -14.267 4.069 -3.073 1.00 83.44 602 MET A C 1
ATOM 4852 O O . MET A 1 602 ? -15.266 4.066 -2.347 1.00 83.44 602 MET A O 1
ATOM 4856 N N . LEU A 1 603 ? -13.960 3.045 -3.874 1.00 85.00 603 LEU A N 1
ATOM 4857 C CA . LEU A 1 603 ? -14.708 1.790 -3.871 1.00 85.00 603 LEU A CA 1
ATOM 4858 C C . LEU A 1 603 ? -14.614 1.084 -2.510 1.00 85.00 603 LEU A C 1
ATOM 4860 O O . LEU A 1 603 ? -15.629 0.615 -1.992 1.00 85.00 603 LEU A O 1
ATOM 4864 N N . GLU A 1 604 ? -13.427 1.063 -1.898 1.00 94.56 604 GLU A N 1
ATOM 4865 C CA . GLU A 1 604 ? -13.230 0.540 -0.540 1.00 94.56 604 GLU A CA 1
ATOM 4866 C C . GLU A 1 604 ? -14.069 1.313 0.492 1.00 94.56 604 GLU A C 1
ATOM 4868 O O . GLU A 1 604 ? -14.841 0.700 1.229 1.00 94.56 604 GLU A O 1
ATOM 4873 N N . ALA A 1 605 ? -14.017 2.650 0.497 1.00 89.69 605 ALA A N 1
ATOM 4874 C CA . ALA A 1 605 ? -14.817 3.497 1.388 1.00 89.69 605 ALA A CA 1
ATOM 4875 C C . ALA A 1 605 ? -16.326 3.221 1.259 1.00 89.69 605 ALA A C 1
ATOM 4877 O O . ALA A 1 605 ? -17.043 3.095 2.260 1.00 89.69 605 ALA A O 1
ATOM 4878 N N . ALA A 1 606 ? -16.817 3.090 0.022 1.00 88.50 606 ALA A N 1
ATOM 4879 C CA . ALA A 1 606 ? -18.216 2.781 -0.258 1.00 88.50 606 ALA A CA 1
ATOM 4880 C C . ALA A 1 606 ? -18.617 1.390 0.261 1.00 88.50 606 ALA A C 1
ATOM 4882 O O . ALA A 1 606 ? -19.714 1.219 0.815 1.00 88.50 606 ALA A O 1
ATOM 4883 N N . LEU A 1 607 ? -17.729 0.401 0.127 1.00 97.19 607 LEU A N 1
ATOM 4884 C CA . LEU A 1 607 ? -17.933 -0.936 0.675 1.00 97.19 607 LEU A CA 1
ATOM 4885 C C . LEU A 1 607 ? -17.989 -0.908 2.206 1.00 97.19 607 LEU A C 1
ATOM 4887 O O . LEU A 1 607 ? -18.904 -1.505 2.781 1.00 97.19 607 LEU A O 1
ATOM 4891 N N . TRP A 1 608 ? -17.078 -0.190 2.870 1.00 98.25 608 TRP A N 1
ATOM 4892 C CA . TRP A 1 608 ? -17.054 -0.105 4.334 1.00 98.25 608 TRP A CA 1
ATOM 4893 C C . TRP A 1 608 ? -18.335 0.505 4.891 1.00 98.25 608 TRP A C 1
ATOM 4895 O O . TRP A 1 608 ? -18.945 -0.051 5.805 1.00 98.25 608 TRP A O 1
ATOM 4905 N N . ASN A 1 609 ? -18.804 1.596 4.289 1.00 95.38 609 ASN A N 1
ATOM 4906 C CA . ASN A 1 609 ? -20.071 2.217 4.665 1.00 95.38 609 ASN A CA 1
ATOM 4907 C C . ASN A 1 609 ? -21.258 1.260 4.442 1.00 95.38 609 ASN A C 1
ATOM 4909 O O . ASN A 1 609 ? -22.136 1.145 5.296 1.00 95.38 609 ASN A O 1
ATOM 4913 N N . SER A 1 610 ? -21.268 0.511 3.334 1.00 96.06 610 SER A N 1
ATOM 4914 C CA . SER A 1 610 ? -22.335 -0.457 3.036 1.00 96.06 610 SER A CA 1
ATOM 4915 C C . SER A 1 610 ? -22.381 -1.612 4.043 1.00 96.06 610 SER A C 1
ATOM 4917 O O . SER A 1 610 ? -23.452 -1.939 4.552 1.00 96.06 610 SER A O 1
ATOM 4919 N N . LEU A 1 611 ? -21.228 -2.206 4.370 1.00 98.31 611 LEU A N 1
ATOM 4920 C CA . LEU A 1 611 ? -21.120 -3.275 5.371 1.00 98.31 611 LEU A CA 1
ATOM 4921 C C . LEU A 1 611 ? -21.501 -2.780 6.774 1.00 98.31 611 LEU A C 1
ATOM 4923 O O . LEU A 1 611 ? -22.131 -3.514 7.540 1.00 98.31 611 LEU A O 1
ATOM 4927 N N . HIS A 1 612 ? -21.152 -1.531 7.099 1.00 98.00 612 HIS A N 1
ATOM 4928 C CA . HIS A 1 612 ? -21.534 -0.903 8.357 1.00 98.00 612 HIS A CA 1
ATOM 4929 C C . HIS A 1 612 ? -23.047 -0.696 8.470 1.00 98.00 612 HIS A C 1
ATOM 4931 O O . HIS A 1 612 ? -23.650 -1.093 9.467 1.00 98.00 612 HIS A O 1
ATOM 4937 N N . ARG A 1 613 ? -23.685 -0.153 7.425 1.00 97.19 613 ARG A N 1
ATOM 4938 C CA . ARG A 1 613 ? -25.144 0.052 7.376 1.00 97.19 613 ARG A CA 1
ATOM 4939 C C . ARG A 1 613 ? -25.932 -1.255 7.448 1.00 97.19 613 ARG A C 1
ATOM 4941 O O . ARG A 1 613 ? -26.983 -1.285 8.078 1.00 97.19 613 ARG A O 1
ATOM 4948 N N . ALA A 1 614 ? -25.411 -2.330 6.858 1.00 97.06 614 ALA A N 1
ATOM 4949 C CA . ALA A 1 614 ? -25.997 -3.667 6.957 1.00 97.06 614 ALA A CA 1
ATOM 4950 C C . ALA A 1 614 ? -25.812 -4.318 8.348 1.00 97.06 614 ALA A C 1
ATOM 4952 O O . ALA A 1 614 ? -26.311 -5.415 8.603 1.00 97.06 614 ALA A O 1
ATOM 4953 N N . GLY A 1 615 ? -25.074 -3.680 9.266 1.00 96.75 615 GLY A N 1
ATOM 4954 C CA . GLY A 1 615 ? -24.770 -4.233 10.588 1.00 96.75 615 GLY A CA 1
ATOM 4955 C C . GLY A 1 615 ? -23.886 -5.483 10.540 1.00 96.75 615 GLY A C 1
ATOM 4956 O O . GLY A 1 615 ? -23.885 -6.266 11.491 1.00 96.75 615 GLY A O 1
ATOM 4957 N N . ILE A 1 616 ? -23.164 -5.689 9.432 1.00 97.94 616 ILE A N 1
ATOM 4958 C CA . ILE A 1 616 ? -22.224 -6.802 9.240 1.00 97.94 616 ILE A CA 1
ATOM 4959 C C . ILE A 1 616 ? -20.910 -6.510 9.971 1.00 97.94 616 ILE A C 1
ATOM 4961 O O . ILE A 1 616 ? -20.286 -7.424 10.505 1.00 97.94 616 ILE A O 1
ATOM 4965 N N . MET A 1 617 ? -20.513 -5.236 10.042 1.00 97.88 617 MET A N 1
ATOM 4966 C CA . MET A 1 617 ? -19.347 -4.780 10.799 1.00 97.88 617 MET A CA 1
ATOM 4967 C C . MET A 1 617 ? -19.582 -3.408 11.436 1.00 97.88 617 MET A C 1
ATOM 4969 O O . MET A 1 617 ? -20.458 -2.650 11.018 1.00 97.88 617 MET A O 1
ATOM 4973 N N . THR A 1 618 ? -18.762 -3.049 12.416 1.00 98.62 618 THR A N 1
ATOM 4974 C CA . THR A 1 618 ? -18.731 -1.689 12.969 1.00 98.62 618 THR A CA 1
ATOM 4975 C C . THR A 1 618 ? -17.612 -0.904 12.294 1.00 98.62 618 THR A C 1
ATOM 4977 O O . THR A 1 618 ? -16.476 -1.360 12.292 1.00 98.62 618 THR A O 1
ATOM 4980 N N . LEU A 1 619 ? -17.904 0.268 11.730 1.00 98.75 619 LEU A N 1
ATOM 4981 C CA . LEU A 1 619 ? -16.895 1.178 11.183 1.00 98.75 619 LEU A CA 1
ATOM 4982 C C . LEU A 1 619 ? -16.753 2.383 12.113 1.00 98.75 619 LEU A C 1
ATOM 4984 O O . LEU A 1 619 ? -17.737 3.081 12.362 1.00 98.75 619 LEU A O 1
ATOM 4988 N N . TYR A 1 620 ? -15.543 2.632 12.613 1.00 98.69 620 TYR A N 1
ATOM 4989 C CA . TYR A 1 620 ? -15.240 3.845 13.363 1.00 98.69 620 TYR A CA 1
ATOM 4990 C C . TYR A 1 620 ? -15.299 5.069 12.442 1.00 98.69 620 TYR A C 1
ATOM 4992 O O . TYR A 1 620 ? -14.640 5.110 11.405 1.00 98.69 620 TYR A O 1
ATOM 5000 N N . GLN A 1 621 ? -16.095 6.057 12.837 1.00 97.19 621 GLN A N 1
ATOM 5001 C CA . GLN A 1 621 ? -16.305 7.327 12.144 1.00 97.19 621 GLN A CA 1
ATOM 5002 C C . GLN A 1 621 ? -16.369 8.425 13.211 1.00 97.19 621 GLN A C 1
ATOM 5004 O O . GLN A 1 621 ? -16.870 8.166 14.309 1.00 97.19 621 GLN A O 1
ATOM 5009 N N . ARG A 1 622 ? -15.872 9.626 12.913 1.00 93.56 622 ARG A N 1
ATOM 5010 C CA . ARG A 1 622 ? -15.913 10.782 13.817 1.00 93.56 622 ARG A CA 1
ATOM 5011 C C . ARG A 1 622 ? -15.853 12.087 13.050 1.00 93.56 622 ARG A C 1
ATOM 5013 O O . ARG A 1 622 ? -15.317 12.028 11.922 1.00 93.56 622 ARG A O 1
#

Secondary structure (DSSP, 8-state):
-TT---HHHHHHSS--EEETT---TT-HHHH-S--SEEEE-HHHHHHHHHHHGGGT-SS----TT-EEEE---SHHHHHHHHHHHTT-PPPSSGGGGG-S-GGGGS-TT--GGGEEEE-HHHHHHHHHHT---GGGSSTTGGG----HHHHHHHHHHHH-SS----S---TTGGGS-SSTT-SS-------TTS-HHHHHHHHHHHHH-TTS-GGG--S-S-SEEE--TTS-SS--------SS--------SS----------------------------------------------PPPPPPPS--S----TT-HHHHHHHSTTHHHH--TTS--EE-GGG--HHHHHHHTTS-TTSS-TT--HHHHHHHHTT--SGGGSSSS-STT-TTS--EEEEE--BGGGTT---HHHHHTSSEEEEESS---TT-HHHH-S--SEEEE-HHHHHHHHHHTTTTT-SS----TT-EEEE--SSHHHHHHHHHHHHT----SSTTTT--HHHHH-S---TTTEEEE-HHHHHHHHHHT---GGGGSTTTTT----HHHHHHHHHHHH-SEEEEES---TTGGGS-SBTT-SSPPPPP--TTS-HHHHHHHHHHHHHTTSSEE---

Mean predicted aligned error: 17.6 Å

pLDDT: mean 78.19, std 24.26, range [21.59, 98.94]

Radius of gyration: 28.98 Å; Cα contacts (8 Å, |Δi|>4): 903; chains: 1; bounding box: 72×83×70 Å

Nearest PDB structures (foldseek):
  6apl-assembly3_C  TM=9.858E-01  e=5.284E-44  Homo sapiens
  6apl-assembly4_D  TM=9.911E-01  e=3.229E-43  Homo sapiens
  6apl-assembly1_A  TM=9.877E-01  e=6.587E-43  Homo sapiens
  6apj-assembly3_C  TM=9.832E-01  e=2.204E-41  Homo sapiens
  6apj-assembly2_B  TM=9.872E-01  e=1.081E-40  Homo sapiens

Organism: Mycteria americana (NCBI:txid33587)

Solvent-accessible surface area (backbone atoms only — not comparable to full-atom values): 37168 Å² total; per-residue (Å²): 84,65,89,57,65,38,15,68,66,52,49,66,44,96,67,31,79,43,50,58,71,70,57,39,57,96,36,39,60,27,65,14,81,64,61,31,35,40,36,33,37,57,63,47,43,48,51,26,36,65,74,32,28,92,62,46,23,67,63,65,96,71,59,96,72,40,30,38,40,38,48,70,84,48,73,64,28,54,46,45,51,51,16,42,77,69,75,34,59,42,73,77,40,79,65,37,80,67,54,44,43,59,65,78,60,55,51,95,84,66,53,56,74,38,38,30,44,49,37,66,66,56,57,50,46,48,38,64,73,6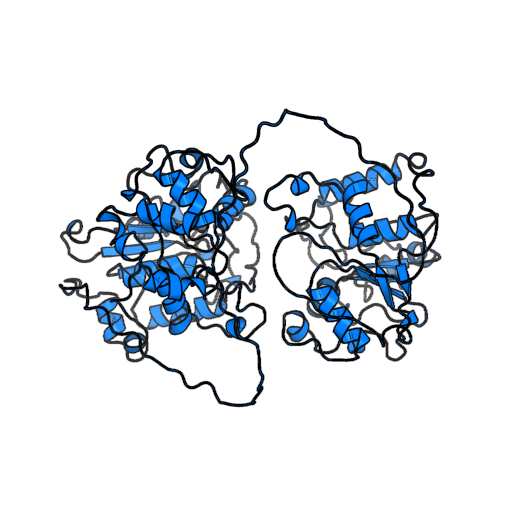2,53,65,53,73,56,65,79,40,79,63,25,90,56,55,44,80,49,69,63,55,53,47,52,55,50,46,61,75,74,40,96,74,80,87,86,78,87,68,80,56,90,73,43,87,82,46,44,60,48,60,85,54,93,61,86,38,80,66,82,82,54,91,38,42,57,65,68,54,56,41,51,46,51,52,49,58,75,75,48,84,79,81,57,81,87,66,71,72,88,76,95,69,56,62,42,66,54,66,83,83,75,64,89,69,83,88,79,86,80,85,81,86,73,99,66,96,73,85,83,82,88,69,98,78,80,84,91,81,88,79,85,81,85,84,87,87,90,84,88,88,86,88,84,87,81,90,84,85,86,81,90,83,90,81,86,90,84,88,85,91,80,85,87,79,84,89,71,93,78,78,80,78,80,77,75,78,72,84,74,88,68,84,70,74,33,93,74,23,23,63,60,35,27,61,70,32,85,68,44,35,75,53,62,64,79,70,60,58,61,44,46,29,28,90,65,71,41,73,68,49,46,67,61,26,41,77,28,54,42,45,46,28,38,39,94,56,56,66,66,58,54,51,60,31,33,60,56,29,64,52,78,60,29,73,46,97,68,73,66,84,81,42,88,79,50,54,45,36,31,24,33,41,42,54,24,13,72,30,51,89,54,59,38,5,66,66,43,50,70,33,80,36,24,36,37,40,55,68,64,59,40,81,96,36,39,60,24,66,16,80,68,62,37,34,42,38,37,39,58,68,53,38,54,50,24,43,64,75,32,36,91,55,62,22,75,64,66,86,70,58,92,79,36,30,41,34,39,39,52,58,49,72,61,32,46,49,47,50,37,18,32,38,70,66,38,55,22,87,59,75,77,58,46,71,42,52,41,47,81,53,65,37,88,77,48,41,43,70,44,43,44,35,48,15,28,65,37,52,44,47,46,31,69,62,73,56,68,55,74,52,61,81,42,75,38,35,78,59,48,44,74,45,73,59,53,52,52,47,52,49,42,57,62,71,34,26,35,41,36,41,34,23,59,70,51,100,64,46,85,81,34,24,40,38,39,70,53,92,64,82,40,78,74,79,88,52,77,43,36,58,66,66,61,49,27,54,46,51,54,50,40,30,74,66,63,36,33,47,65,64,80,133

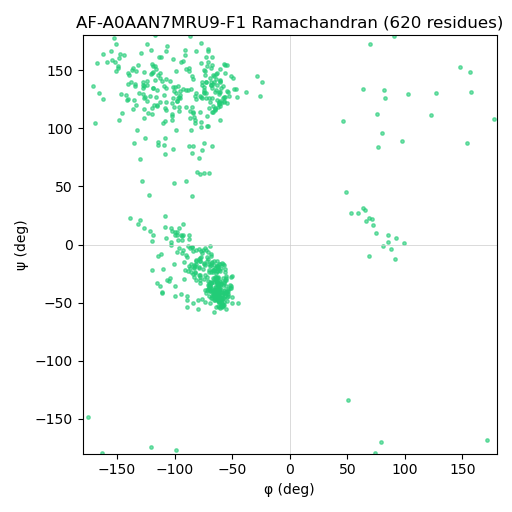Sequence (622 aa):
MNNSGMDQEIDSHDYVFRVSGAVIKGYEKDVGTKSSFYGFTAYSLVSSLQILGRRGFSNIPRGKHVRYIHFLEGARDYEWLKALLLNQNIRKGFLNHYGQRPWERFDEDFMMDKYLVVHPDFLRYMKNRFLKSKSLEEPYWRLYRPTMGAFLLLTALHLCDQVSAYGYITEGHEKYSDHYYDKDWKHLISYINHDFNLEKQARNRGTEQPELDASARLPSVEQVLPLDASLLSSRLTSSLLLYGHYYATVESPTSQRIIASLLQPEPLVLAPLGTSLRAGSRQRALDGGLESGKSFKPSAELEEPKPSRKQPSTCLRSVMARAKADPKFGEVFRFDTPVLMWDQHFTLETWDRLKTRHVPYGWQGLSHAVVGSTLRLLNASANRHLFDRDAFPGGCVRCAVVGNGGILNGSRQGKAIDAHDLVFRLNGAVIKGFEEDVGTKISFYGFTVNTMKNSLIAYKEYGFTQIPQAKDLRYIFIPSDIRDYVMLKSAIQGSPVPEGSDKGDEPQKYFGPEASAEKFKLLHPDFLQYLTARFLRSELLNTQYSSIYMPSTGALMLLTALHTCDQVSAYGFITTNYEQFSDHYYELEKKPLVFYANHDMMLEAALWNSLHRAGIMTLYQR

InterPro domains:
  IPR001675 Glycosyl transferase family 29 [PF00777] (2-202)
  IPR001675 Glycosyl transferase family 29 [PF00777] (341-616)
  IPR038578 GT29-like superfamiliy [G3DSA:3.90.1480.20] (1-212)
  IPR038578 GT29-like superfamiliy [G3DSA:3.90.1480.20] (299-622)

Foldseek 3Di:
DQVQQCQVVQVPDPAHEEEQQPACVPCCRPRNLDHQEYEYELVSNLVNCVVCVVVRPVADDADPRYAYEYECLDPRRVLLVVQQLVQHFRPFDPSVVRPGGSVVRYDPPDDLQSYKYFAVVVLVCLCVPQVPDPCCVALVVSLAHEDSLLVRQVVCVLVDPDDDDPDADEPPCQVAALGSSDPDRHGNDDDPNYDSVSSRVSVVCVVPDVDDCPVVNDPDDPRIDRDDSPPPPDDPDDDDDDDPDDDDDDDDPDDDDDDDDDDDDDDDDDDDDDDDDDDDDDDDDDDDDDDDDDDDDDDDDDDDDDAPCPDDQPPPQFLQVLQCPDPQSVVQDDLSPQFFQALVCPDPVLQVVQCVDFPPLGAPPHDPCLQNLLRPQLPDPLQRALDDQVVPVNRAAEEEEEDFAQQLQVQQCQVVRVPGPAYEYEQLPDCPPSCSRNNDDHQEYEYEPVSNVVSCVPCVVLVSVADDEDPNHAYEYRSGDSSSSQLSSCQLVQHARCDDSRGRDGNCRHHNNDRHSNRYTYTDSNVQVSCCVRQNVDCLCVGPCVSLAGADSSSSVQVSCSSRGGAYEYHNADEPVSQVGARGNSDPDRHDNDDDSSYDSVSVRVSVVVCCVSVSYHYDDD